Protein AF-0000000087629232 (afdb_homodimer)

Secondary structure (DSSP, 8-state):
-GGGSGGG--S--EETTEE--HHHHHHHHHHHHHHHHHHH---TT-HHHHHHHHHHHTT----SS--HHHHHHHTS-EESS-SS--S------SSSEEEEEEHHHHHHHHHHHHHHTSSS-EEEE-SSS--SEEEEEE-S--SSS-----TTSEEEEEPPS-STTTT-EEEETTS-EESSSSSEEHHHHHHHHHHHHTT----S-TTSTT-SB----TTS-----HHHHHHHHHHH----------/-GGGSGGG--S--EETTEE--HHHHHHHHHHHHHHHHHHH---TT-HHHHHHHHHHHTT----SS--HHHHHHHHS-EESS-SS--S------SSSEEEEEEHHHHHHHHHHHHHHTSSS-EEEE-SSS--SEEEEEE-S--SSS-----TTSEEEEE--S-STTTT-EEEETTS-EESSSSSEEHHHHHHHHHHHHTTPPPPS-TTSTT-SB----TTS-----HHHHHHHHHHH----------

InterPro domains:
  IPR001818 Peptidase M10, metallopeptidase [PF00413] (113-237)
  IPR002477 Peptidoglycan binding-like [PF01471] (32-74)
  IPR006026 Peptidase, metallopeptidase [SM00235] (89-238)
  IPR021190 Peptidase M10A [PR00138] (74-87)
  IPR021190 Peptidase M10A [PR00138] (189-214)
  IPR021190 Peptidase M10A [PR00138] (224-237)
  IPR024079 Metallopeptidase, catalytic domain superfamily [G3DSA:3.40.390.10] (23-239)
  IPR033739 Peptidase M10A, catalytic domain [cd04278] (92-237)
  IPR036365 PGBD-like superfamily [SSF47090] (29-84)

Sequence (492 aa):
VAMTVLCRYHSKIMLNGVILKNSEFNLCIIFLQEYLRHFYGYQSCDKKTKVQEMQRYFGLLPSGELTEETLAVMKKPRCGLSDVEQVGETVRWKKKSISYRLETIKLISVVNMLWSNVTPLKFRNRIMTVADIDIFFYSGDHNDSSPFDGRGGVLAHAFRPGLHIGGDVHFDSDEDWSFNSTGINLFAVAIHEFGHALGLSHSTDPGAIMYPAYNFDPNYEPQLSFDDVENIQKLYGELLLDTFDAVAMTVLCRYHSKIMLNGVILKNSEFNLCIIFLQEYLRHFYGYQSCDKKTKVQEMQRYFGLLPSGELTEETLAVMKKPRCGLSDVEQVGETVRWKKKSISYRLETIKLISVVNMLWSNVTPLKFRNRIMTVADIDIFFYSGDHNDSSPFDGRGGVLAHAFRPGLHIGGDVHFDSDEDWSFNSTGINLFAVAIHEFGHALGLSHSTDPGAIMYPAYNFDPNYEPQLSFDDVENIQKLYGELLLDTFDA

Foldseek 3Di:
DPLPPDVPPPPQPPQVPDRPDPVVVVVLVVLLQVLLCQAPVDDDPQQLVSQLVQCVLVVHDSPSDCHPVSSVVSPDDDDRYHPDDPPDDDDDDPDDDDDDDDPVVVLVVVLQVQLVQWFVDDDDDDDPDDDQEAEEEDAADDPPPDGDDAEPPDAWAQAEGDPDRQLYIYGHPRFPEDCAAPGQDPSLVSSLRNLRSDPDAADPDLPASSHRDDDDDRVDDDHGDPVSSVRSCVVGNGDPPPPDDD/DPLPPDVPPPPLPPQVPDRDDPVVVVVVVVLLQVLLCQAPVDDDPQQLVSQLVQCVLVVHDSPSDCHPVSSVVSPDDDDRYHPDDPPDDDDDDPDDDDDDDDPVVVLVVVLQVQLVQWFVDDDDDDDPDDDQEAEEEDAADDPPPDGDDAEPPDAWAQAEGDPDRQLYIYGHPRFPEDCAAPGQDPSLVSSLRNLRSDPDAADPDLPASSHRDDDDDRVDDDHGDPVSSVRSCVVGNGDPPPDDDD

Structure (mmCIF, N/CA/C/O backbone):
data_AF-0000000087629232-model_v1
#
loop_
_entity.id
_entity.type
_entity.pdbx_description
1 polymer 'Peptidase metallopeptidase domain-containing protein'
#
loop_
_atom_site.group_PDB
_atom_site.id
_atom_site.type_symbol
_atom_site.label_atom_id
_atom_site.label_alt_id
_atom_site.label_comp_id
_atom_site.label_asym_id
_atom_site.label_entity_id
_atom_site.label_seq_id
_atom_site.pdbx_PDB_ins_code
_atom_site.Cartn_x
_atom_site.Cartn_y
_atom_site.Cartn_z
_atom_site.occupancy
_atom_site.B_iso_or_equiv
_atom_site.auth_seq_id
_atom_site.auth_comp_id
_atom_site.auth_asym_id
_atom_site.auth_atom_id
_atom_site.pdbx_PDB_model_num
ATOM 1 N N . VAL A 1 1 ? 26.734 43.719 -9.758 1 22.61 1 VAL A N 1
ATOM 2 C CA . VAL A 1 1 ? 27.922 43.812 -8.922 1 22.61 1 VAL A CA 1
ATOM 3 C C . VAL A 1 1 ? 27.578 43.469 -7.48 1 22.61 1 VAL A C 1
ATOM 5 O O . VAL A 1 1 ? 28.359 42.781 -6.797 1 22.61 1 VAL A O 1
ATOM 8 N N . ALA A 1 2 ? 26.375 43.938 -6.992 1 23.66 2 ALA A N 1
ATOM 9 C CA . ALA A 1 2 ? 26.047 43.938 -5.57 1 23.66 2 ALA A CA 1
ATOM 10 C C . ALA A 1 2 ? 25.734 42.5 -5.086 1 23.66 2 ALA A C 1
ATOM 12 O O . ALA A 1 2 ? 25.672 42.25 -3.879 1 23.66 2 ALA A O 1
ATOM 13 N N . MET A 1 3 ? 25.141 41.688 -5.922 1 25.09 3 MET A N 1
ATOM 14 C CA . MET A 1 3 ? 24.453 40.438 -5.602 1 25.09 3 MET A CA 1
ATOM 15 C C . MET A 1 3 ? 25.438 39.375 -5.113 1 25.09 3 MET A C 1
ATOM 17 O O . MET A 1 3 ? 25.047 38.25 -4.832 1 25.09 3 MET A O 1
ATOM 21 N N . THR A 1 4 ? 26.781 39.5 -5.465 1 28.27 4 THR A N 1
ATOM 22 C CA . THR A 1 4 ? 27.938 38.625 -5.246 1 28.27 4 THR A CA 1
ATOM 23 C C . THR A 1 4 ? 28.266 38.531 -3.758 1 28.27 4 THR A C 1
ATOM 25 O O . THR A 1 4 ? 29.125 37.75 -3.359 1 28.27 4 THR A O 1
ATOM 28 N N . VAL A 1 5 ? 28 39.656 -3.02 1 25.11 5 VAL A N 1
ATOM 29 C CA . VAL A 1 5 ? 28.766 39.875 -1.797 1 25.11 5 VAL A CA 1
ATOM 30 C C . VAL A 1 5 ? 28.453 38.781 -0.779 1 25.11 5 VAL A C 1
ATOM 32 O O . VAL A 1 5 ? 29.359 38.312 -0.09 1 25.11 5 VAL A O 1
ATOM 35 N N . LEU A 1 6 ? 27.094 38.688 -0.427 1 28.08 6 LEU A N 1
ATOM 36 C CA . LEU A 1 6 ? 26.844 38.281 0.953 1 28.08 6 LEU A CA 1
ATOM 37 C C . LEU A 1 6 ? 27.234 36.812 1.166 1 28.08 6 LEU A C 1
ATOM 39 O O . LEU A 1 6 ? 27.391 36.375 2.305 1 28.08 6 LEU A O 1
ATOM 43 N N . CYS A 1 7 ? 26.969 35.938 0.154 1 28.2 7 CYS A N 1
ATOM 44 C CA . CYS A 1 7 ? 27.109 34.562 0.57 1 28.2 7 CYS A CA 1
ATOM 45 C C . CYS A 1 7 ? 28.578 34.219 0.804 1 28.2 7 CYS A C 1
ATOM 47 O O . CYS A 1 7 ? 28.953 33.031 0.717 1 28.2 7 CYS A O 1
ATOM 49 N N . ARG A 1 8 ? 29.531 35.125 0.642 1 28.86 8 ARG A N 1
ATOM 50 C CA . ARG A 1 8 ? 30.984 34.938 0.709 1 28.86 8 ARG A CA 1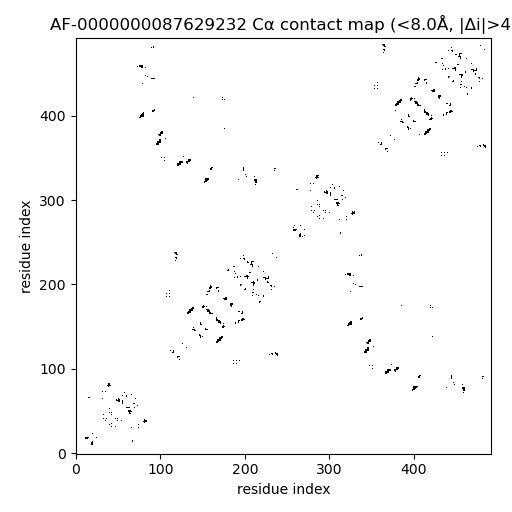
ATOM 51 C C . ARG A 1 8 ? 31.406 34.438 2.088 1 28.86 8 ARG A C 1
ATOM 53 O O . ARG A 1 8 ? 32.594 34.312 2.379 1 28.86 8 ARG A O 1
ATOM 60 N N . TYR A 1 9 ? 30.656 34.781 3.17 1 29.69 9 TYR A N 1
ATOM 61 C CA . TYR A 1 9 ? 31.453 34.594 4.379 1 29.69 9 TYR A CA 1
ATOM 62 C C . TYR A 1 9 ? 31.969 33.188 4.484 1 29.69 9 TYR A C 1
ATOM 64 O O . TYR A 1 9 ? 31.188 32.219 4.488 1 29.69 9 TYR A O 1
ATOM 72 N N . HIS A 1 10 ? 33.156 32.781 4.008 1 32.88 10 HIS A N 1
ATOM 73 C CA . HIS A 1 10 ? 34.156 31.734 4.117 1 32.88 10 HIS A CA 1
ATOM 74 C C . HIS A 1 10 ? 34.219 31.188 5.539 1 32.88 10 HIS A C 1
ATOM 76 O O . HIS A 1 10 ? 35.156 30.438 5.879 1 32.88 10 HIS A O 1
ATOM 82 N N . SER A 1 11 ? 33.844 32.094 6.586 1 31.7 11 SER A N 1
ATOM 83 C CA . SER A 1 11 ? 34.281 31.766 7.938 1 31.7 11 SER A CA 1
ATOM 84 C C . SER A 1 11 ? 33.906 30.328 8.297 1 31.7 11 SER A C 1
ATOM 86 O O . SER A 1 11 ? 33 29.75 7.719 1 31.7 11 SER A O 1
ATOM 88 N N . LYS A 1 12 ? 34.906 29.609 9.008 1 35 12 LYS A N 1
ATOM 89 C CA . LYS A 1 12 ? 34.75 28.438 9.852 1 35 12 LYS A CA 1
ATOM 90 C C . LYS A 1 12 ? 33.375 28.375 10.484 1 35 12 LYS A C 1
ATOM 92 O O . LYS A 1 12 ? 33.062 29.172 11.375 1 35 12 LYS A O 1
ATOM 97 N N . ILE A 1 13 ? 32.406 28.484 9.812 1 37.09 13 ILE A N 1
ATOM 98 C CA . ILE A 1 13 ? 31.094 28.516 10.43 1 37.09 13 ILE A CA 1
ATOM 99 C C . ILE A 1 13 ? 30.953 27.312 11.375 1 37.09 13 ILE A C 1
ATOM 101 O O . ILE A 1 13 ? 31.031 26.172 10.945 1 37.09 13 ILE A O 1
ATOM 105 N N . MET A 1 14 ? 31.562 27.484 12.523 1 35.78 14 MET A N 1
ATOM 106 C CA . MET A 1 14 ? 31.406 26.594 13.672 1 35.78 14 MET A CA 1
ATOM 107 C C . MET A 1 14 ? 29.922 26.359 13.977 1 35.78 14 MET A C 1
ATOM 109 O O . MET A 1 14 ? 29.141 27.312 14.078 1 35.78 14 MET A O 1
ATOM 113 N N . LEU A 1 15 ? 29.422 25.5 13.352 1 37.91 15 LEU A N 1
ATOM 114 C CA . LEU A 1 15 ? 28.188 25.062 14.008 1 37.91 15 LEU A CA 1
ATOM 115 C C . LEU A 1 15 ? 28.5 24.406 15.352 1 37.91 15 LEU A C 1
ATOM 117 O O . LEU A 1 15 ? 29.125 23.344 15.398 1 37.91 15 LEU A O 1
ATOM 121 N N . ASN A 1 16 ? 28.094 25.109 16.484 1 43.75 16 ASN A N 1
ATOM 122 C CA . ASN A 1 16 ? 28.406 24.891 17.891 1 43.75 16 ASN A CA 1
ATOM 123 C C . ASN A 1 16 ? 29.797 24.312 18.078 1 43.75 16 ASN A C 1
ATOM 125 O O . ASN A 1 16 ? 29.984 23.344 18.812 1 43.75 16 ASN A O 1
ATOM 129 N N . GLY A 1 17 ? 30.766 24.734 17.438 1 43.53 17 GLY A N 1
ATOM 130 C CA . GLY A 1 17 ? 32.125 24.312 17.688 1 43.53 17 GLY A CA 1
ATOM 131 C C . GLY A 1 17 ? 32.625 23.25 16.719 1 43.53 17 GLY A C 1
ATOM 132 O O . GLY A 1 17 ? 33.781 22.844 16.766 1 43.53 17 GLY A O 1
ATOM 133 N N . VAL A 1 18 ? 31.688 22.484 16.125 1 45.38 18 VAL A N 1
ATOM 134 C CA . VAL A 1 18 ? 32.188 21.469 15.203 1 45.38 18 VAL A CA 1
ATOM 135 C C . VAL A 1 18 ? 32.438 22.094 13.836 1 45.38 18 VAL A C 1
ATOM 137 O O . VAL A 1 18 ? 31.609 22.859 13.336 1 45.38 18 VAL A O 1
ATOM 140 N N . ILE A 1 19 ? 33.625 22.125 13.391 1 48.59 19 ILE A N 1
ATOM 141 C CA . ILE A 1 19 ? 34.125 22.516 12.07 1 48.59 19 ILE A CA 1
ATOM 142 C C . ILE A 1 19 ? 33.5 21.609 11.008 1 48.59 19 ILE A C 1
ATOM 144 O O . ILE A 1 19 ? 33.75 20.406 10.969 1 48.59 19 ILE A O 1
ATOM 148 N N . LEU A 1 20 ? 32.281 21.938 10.586 1 52.44 20 LEU A N 1
ATOM 149 C CA . LEU A 1 20 ? 31.844 21.156 9.43 1 52.44 20 LEU A CA 1
ATOM 150 C C . LEU A 1 20 ? 32.719 21.438 8.219 1 52.44 20 LEU A C 1
ATOM 152 O O . LEU A 1 20 ? 33.156 22.562 8.008 1 52.44 20 LEU A O 1
ATOM 156 N N . LYS A 1 21 ? 33.156 20.391 7.762 1 58.88 21 LYS A N 1
ATOM 157 C CA . LYS A 1 21 ? 33.875 20.547 6.496 1 58.88 21 LYS A CA 1
ATOM 158 C C . LYS A 1 21 ? 33.062 21.375 5.508 1 58.88 21 LYS A C 1
ATOM 160 O O . LYS A 1 21 ? 31.828 21.375 5.555 1 58.88 21 LYS A O 1
ATOM 165 N N . ASN A 1 22 ? 33.719 22.234 4.875 1 59.78 22 ASN A N 1
ATOM 166 C CA . ASN A 1 22 ? 33.125 23.188 3.928 1 59.78 22 ASN A CA 1
ATOM 167 C C . ASN A 1 22 ? 32.062 22.516 3.07 1 59.78 22 ASN A C 1
ATOM 169 O O . ASN A 1 22 ? 31 23.109 2.826 1 59.78 22 ASN A O 1
ATOM 173 N N . SER A 1 23 ? 32.25 21.344 2.643 1 64.31 23 SER A N 1
ATOM 174 C CA . SER A 1 23 ? 31.312 20.641 1.773 1 64.31 23 SER A CA 1
ATOM 175 C C . SER A 1 23 ? 30.047 20.281 2.523 1 64.31 23 SER A C 1
ATOM 177 O O . SER A 1 23 ? 28.938 20.422 1.985 1 64.31 23 SER A O 1
ATOM 179 N N . GLU A 1 24 ? 30.219 19.875 3.707 1 67.88 24 GLU A N 1
ATOM 180 C CA . GLU A 1 24 ? 29.062 19.5 4.516 1 67.88 24 GLU A CA 1
ATOM 181 C C . GLU A 1 24 ? 28.203 20.703 4.852 1 67.88 24 GLU A C 1
ATOM 183 O O . GLU A 1 24 ? 26.969 20.609 4.852 1 67.88 24 GLU A O 1
ATOM 188 N N . PHE A 1 25 ? 28.969 21.734 4.992 1 68.94 25 PHE A N 1
ATOM 189 C CA . PHE A 1 25 ? 28.266 22.953 5.309 1 68.94 25 PHE A CA 1
ATOM 190 C C . PHE A 1 25 ? 27.406 23.406 4.125 1 68.94 25 PHE A C 1
ATOM 192 O O . PHE A 1 25 ? 26.25 23.797 4.293 1 68.94 25 PHE A O 1
ATOM 199 N N . ASN A 1 26 ? 28.047 23.359 2.994 1 73.25 26 ASN A N 1
ATOM 200 C CA . ASN A 1 26 ? 27.328 23.75 1.792 1 73.25 26 ASN A CA 1
ATOM 201 C C . ASN A 1 26 ? 26.078 22.891 1.578 1 73.25 26 ASN A C 1
ATOM 203 O O . ASN A 1 26 ? 25.031 23.391 1.17 1 73.25 26 ASN A O 1
ATOM 207 N N . LEU A 1 27 ? 26.25 21.688 1.883 1 73 27 LEU A N 1
ATOM 208 C CA . LEU A 1 27 ? 25.109 20.781 1.724 1 73 27 LEU A CA 1
ATOM 209 C C . LEU A 1 27 ? 24 21.125 2.707 1 73 27 LEU A C 1
ATOM 211 O O . LEU A 1 27 ? 22.828 21.047 2.365 1 73 27 LEU A O 1
ATOM 215 N N . CYS A 1 28 ? 24.375 21.531 3.83 1 79 28 CYS A N 1
ATOM 216 C CA . CYS A 1 28 ? 23.391 21.875 4.852 1 79 28 CYS A CA 1
ATOM 217 C C . CYS A 1 28 ? 22.625 23.125 4.469 1 79 28 CYS A C 1
ATOM 219 O O . CYS A 1 28 ? 21.422 23.219 4.688 1 79 28 CYS A O 1
ATOM 221 N N . ILE A 1 29 ? 23.328 24.016 3.893 1 82.88 29 ILE A N 1
ATOM 222 C CA . ILE A 1 29 ? 22.703 25.281 3.498 1 82.88 29 ILE A CA 1
ATOM 223 C C . ILE A 1 29 ? 21.734 25.016 2.346 1 82.88 29 ILE A C 1
ATOM 225 O O . ILE A 1 29 ? 20.641 25.594 2.309 1 82.88 29 ILE A O 1
ATOM 229 N N . ILE A 1 30 ? 22.156 24.234 1.498 1 84.25 30 ILE A N 1
ATOM 230 C CA . ILE A 1 30 ? 21.281 23.891 0.384 1 84.25 30 ILE A CA 1
ATOM 231 C C . ILE A 1 30 ? 20.031 23.203 0.912 1 84.25 30 ILE A C 1
ATOM 233 O O . ILE A 1 30 ? 18.922 23.5 0.469 1 84.25 30 ILE A O 1
ATOM 237 N N . PHE A 1 31 ? 20.281 22.344 1.845 1 88.12 31 PHE A N 1
ATOM 238 C CA . PHE A 1 31 ? 19.156 21.656 2.473 1 88.12 31 PHE A CA 1
ATOM 239 C C . PHE A 1 31 ? 18.203 22.641 3.121 1 88.12 31 PHE A C 1
ATOM 241 O O . PHE A 1 31 ? 16.984 22.547 2.949 1 88.12 31 PHE A O 1
ATOM 248 N N . LEU A 1 32 ? 18.719 23.531 3.801 1 90.25 32 LEU A N 1
ATOM 249 C CA . LEU A 1 32 ? 17.922 24.562 4.461 1 90.25 32 LEU A CA 1
ATOM 250 C C . LEU A 1 32 ? 17.125 25.359 3.445 1 90.25 32 LEU A C 1
ATOM 252 O O . LEU A 1 32 ? 15.922 25.578 3.623 1 90.25 32 LEU A O 1
ATOM 256 N N . GLN A 1 33 ? 17.75 25.781 2.416 1 89.62 33 GLN A N 1
ATOM 257 C CA . GLN A 1 33 ? 17.078 26.609 1.414 1 89.62 33 GLN A CA 1
ATOM 258 C C . GLN A 1 33 ? 15.93 25.844 0.756 1 89.62 33 GLN A C 1
ATOM 260 O O . GLN A 1 33 ? 14.844 26.406 0.552 1 89.62 33 GLN A O 1
ATOM 265 N N . GLU A 1 34 ? 16.188 24.641 0.458 1 89.94 34 GLU A N 1
ATOM 266 C CA . GLU A 1 34 ? 15.148 23.828 -0.15 1 89.94 34 GLU A CA 1
ATOM 267 C C . GLU A 1 34 ? 13.977 23.625 0.81 1 89.94 34 GLU A C 1
ATOM 269 O O . GLU A 1 34 ? 12.82 23.656 0.396 1 89.94 34 GLU A O 1
ATOM 274 N N . TYR A 1 35 ? 14.312 23.375 2.037 1 93.06 35 TYR A N 1
ATOM 275 C CA . TYR A 1 35 ? 13.305 23.203 3.072 1 93.06 35 TYR A CA 1
ATOM 276 C C . TYR A 1 35 ? 12.43 24.438 3.195 1 93.06 35 TYR A C 1
ATOM 278 O O . TYR A 1 35 ? 11.203 24.344 3.195 1 93.06 35 TYR A O 1
ATOM 286 N N . LEU A 1 36 ? 13.023 25.578 3.242 1 93.38 36 LEU A N 1
ATOM 287 C CA . LEU A 1 36 ? 12.305 26.828 3.42 1 93.38 36 LEU A CA 1
ATOM 288 C C . LEU A 1 36 ? 11.484 27.172 2.178 1 93.38 36 LEU A C 1
ATOM 290 O O . LEU A 1 36 ? 10.406 27.75 2.281 1 93.38 36 LEU A O 1
ATOM 294 N N . ARG A 1 37 ? 12.055 26.859 1.048 1 91.19 37 ARG A N 1
ATOM 295 C CA . ARG A 1 37 ? 11.297 27.078 -0.179 1 91.19 37 ARG A CA 1
ATOM 296 C C . ARG A 1 37 ? 10.031 26.219 -0.208 1 91.19 37 ARG A C 1
ATOM 298 O O . ARG A 1 37 ? 8.961 26.703 -0.576 1 91.19 37 ARG A O 1
ATOM 305 N N . HIS A 1 38 ? 10.18 25.062 0.254 1 90.44 38 HIS A N 1
ATOM 306 C CA . HIS A 1 38 ? 9.094 24.094 0.188 1 90.44 38 HIS A CA 1
ATOM 307 C C . HIS A 1 38 ? 8.023 24.391 1.24 1 90.44 38 HIS A C 1
ATOM 309 O O . HIS A 1 38 ? 6.828 24.344 0.949 1 90.44 38 HIS A O 1
ATOM 315 N N . PHE A 1 39 ? 8.438 24.766 2.445 1 93.88 39 PHE A N 1
ATOM 316 C CA . PHE A 1 39 ? 7.477 24.734 3.539 1 93.88 39 PHE A CA 1
ATOM 317 C C . PHE A 1 39 ? 7.172 26.156 4.027 1 93.88 39 PHE A C 1
ATOM 319 O O . PHE A 1 39 ? 6.184 26.375 4.734 1 93.88 39 PHE A O 1
ATOM 326 N N . TYR A 1 40 ? 7.977 27.172 3.561 1 92.06 40 TYR A N 1
ATOM 327 C CA . TYR A 1 40 ? 7.801 28.5 4.133 1 92.06 40 TYR A CA 1
ATOM 328 C C . TYR A 1 40 ? 7.824 29.562 3.049 1 92.06 40 TYR A C 1
ATOM 330 O O . TYR A 1 40 ? 7.91 30.766 3.346 1 92.06 40 TYR A O 1
ATOM 338 N N . GLY A 1 41 ? 7.836 29.188 1.826 1 88.44 41 GLY A N 1
ATOM 339 C CA . GLY A 1 41 ? 7.746 30.125 0.72 1 88.44 41 GLY A CA 1
ATOM 340 C C . GLY A 1 41 ? 8.961 31.016 0.6 1 88.44 41 GLY A C 1
ATOM 341 O O . GLY A 1 41 ? 8.836 32.188 0.264 1 88.44 41 GLY A O 1
ATOM 342 N N . TYR A 1 42 ? 10.078 30.422 1.017 1 87.75 42 TYR A N 1
ATOM 343 C CA . TYR A 1 42 ? 11.336 31.172 0.939 1 87.75 42 TYR A CA 1
ATOM 344 C C . TYR A 1 42 ? 11.617 31.609 -0.49 1 87.75 42 TYR A C 1
ATOM 346 O O . TYR A 1 42 ? 11.531 30.812 -1.426 1 87.75 42 TYR A O 1
ATOM 354 N N . GLN A 1 43 ? 11.789 32.938 -0.476 1 83.94 43 GLN A N 1
ATOM 355 C CA . GLN A 1 43 ? 12.305 33.562 -1.688 1 83.94 43 GLN A CA 1
ATOM 356 C C . GLN A 1 43 ? 13.703 34.156 -1.456 1 83.94 43 GLN A C 1
ATOM 358 O O . GLN A 1 43 ? 14.156 34.219 -0.316 1 83.94 43 GLN A O 1
ATOM 363 N N . SER A 1 44 ? 14.609 34.312 -2.254 1 75.06 44 SER A N 1
ATOM 364 C CA . SER A 1 44 ? 16.047 34.562 -2.312 1 75.06 44 SER A CA 1
ATOM 365 C C . SER A 1 44 ? 16.453 35.594 -1.246 1 75.06 44 SER A C 1
ATOM 367 O O . SER A 1 44 ? 17.531 35.469 -0.662 1 75.06 44 SER A O 1
ATOM 369 N N . CYS A 1 45 ? 15.648 36.531 -0.742 1 77.31 45 CYS A N 1
ATOM 370 C CA . CYS A 1 45 ? 16.219 37.625 0.058 1 77.31 45 CYS A CA 1
ATOM 371 C C . CYS A 1 45 ? 15.703 37.562 1.492 1 77.31 45 CYS A C 1
ATOM 373 O O . CYS A 1 45 ? 16.031 38.438 2.309 1 77.31 45 CYS A O 1
ATOM 375 N N . ASP A 1 46 ? 15.172 36.531 2.002 1 85.88 46 ASP A N 1
ATOM 376 C CA . ASP A 1 46 ? 14.586 36.594 3.336 1 85.88 46 ASP A CA 1
ATOM 377 C C . ASP A 1 46 ? 14.859 35.312 4.121 1 85.88 46 ASP A C 1
ATOM 379 O O . ASP A 1 46 ? 14.016 34.875 4.902 1 85.88 46 ASP A O 1
ATOM 383 N N . LYS A 1 47 ? 16.047 34.812 3.953 1 89.31 47 LYS A N 1
ATOM 384 C CA . LYS A 1 47 ? 16.359 33.5 4.562 1 89.31 47 LYS A CA 1
ATOM 385 C C . LYS A 1 47 ? 16.281 33.594 6.086 1 89.31 47 LYS A C 1
ATOM 387 O O . LYS A 1 47 ? 15.656 32.75 6.719 1 89.31 47 LYS A O 1
ATOM 392 N N . LYS A 1 48 ? 16.922 34.625 6.629 1 90.75 48 LYS A N 1
ATOM 393 C CA . LYS A 1 48 ? 16.922 34.75 8.078 1 90.75 48 LYS A CA 1
ATOM 394 C C . LYS A 1 48 ? 15.508 34.844 8.633 1 90.75 48 LYS A C 1
ATOM 396 O O . LYS A 1 48 ? 15.18 34.188 9.617 1 90.75 48 LYS A O 1
ATOM 401 N N . THR A 1 49 ? 14.711 35.625 8.039 1 93.69 49 THR A N 1
ATOM 402 C CA . THR A 1 49 ? 13.328 35.812 8.469 1 93.69 49 THR A CA 1
ATOM 403 C C . THR A 1 49 ? 12.555 34.5 8.383 1 93.69 49 THR A C 1
ATOM 405 O O . THR A 1 49 ? 11.773 34.156 9.281 1 93.69 49 THR A O 1
ATOM 408 N N . LYS A 1 50 ? 12.789 33.781 7.344 1 94.44 50 LYS A N 1
ATOM 409 C CA . LYS A 1 50 ? 12.07 32.531 7.156 1 94.44 50 LYS A CA 1
ATOM 410 C C . LYS A 1 50 ? 12.539 31.469 8.156 1 94.44 50 LYS A C 1
ATOM 412 O O . LYS A 1 50 ? 11.742 30.656 8.633 1 94.44 50 LYS A O 1
ATOM 417 N N . VAL A 1 51 ? 13.789 31.516 8.461 1 93.94 51 VAL A N 1
ATOM 418 C CA . VAL A 1 51 ? 14.289 30.625 9.492 1 93.94 51 VAL A CA 1
ATOM 419 C C . VAL A 1 51 ? 13.641 30.953 10.836 1 93.94 51 VAL A C 1
ATOM 421 O O . VAL A 1 51 ? 13.234 30.047 11.57 1 93.94 51 VAL A O 1
ATOM 424 N N . GLN A 1 52 ? 13.547 32.188 11.102 1 95.5 52 GLN A N 1
ATOM 425 C CA . GLN A 1 52 ? 12.906 32.625 12.336 1 95.5 52 GLN A CA 1
ATOM 426 C C . GLN A 1 52 ? 11.445 32.188 12.383 1 95.5 52 GLN A C 1
ATOM 428 O O . GLN A 1 52 ? 10.961 31.719 13.422 1 95.5 52 GLN A O 1
ATOM 433 N N . GLU A 1 53 ? 10.836 32.344 11.297 1 94.56 53 GLU A N 1
ATOM 434 C CA . GLU A 1 53 ? 9.438 31.906 11.203 1 94.56 53 GLU A CA 1
ATOM 435 C C . GLU A 1 53 ? 9.297 30.422 11.492 1 94.56 53 GLU A C 1
ATOM 437 O O . GLU A 1 53 ? 8.414 30.016 12.25 1 94.56 53 GLU A O 1
ATOM 442 N N . MET A 1 54 ? 10.125 29.641 10.867 1 95.44 54 MET A N 1
ATOM 443 C CA . MET A 1 54 ? 10.109 28.203 11.086 1 95.44 54 MET A CA 1
ATOM 444 C C . MET A 1 54 ? 10.391 27.875 12.547 1 95.44 54 MET A C 1
ATOM 446 O O . MET A 1 54 ? 9.695 27.047 13.148 1 95.44 54 MET A O 1
ATOM 450 N N . GLN A 1 55 ? 11.422 28.516 13.094 1 95.56 55 GLN A N 1
ATOM 451 C CA . GLN A 1 55 ? 11.805 28.266 14.484 1 95.56 55 GLN A CA 1
ATOM 452 C C . GLN A 1 55 ? 10.664 28.609 15.438 1 95.56 55 GLN A C 1
ATOM 454 O O . GLN A 1 55 ? 10.375 27.844 16.359 1 95.56 55 GLN A O 1
ATOM 459 N N . ARG A 1 56 ? 9.969 29.688 15.203 1 94.94 56 ARG A N 1
ATOM 460 C CA . ARG A 1 56 ? 8.82 30.062 16.016 1 94.94 56 ARG A CA 1
ATOM 461 C C . ARG A 1 56 ? 7.719 29 15.914 1 94.94 56 ARG A C 1
ATOM 463 O O . ARG A 1 56 ? 7.102 28.641 16.922 1 94.94 56 ARG A O 1
ATOM 470 N N . TYR A 1 57 ? 7.566 28.609 14.742 1 93.56 57 TYR A N 1
ATOM 471 C CA . TYR A 1 57 ? 6.52 27.625 14.492 1 93.56 57 TYR A CA 1
ATOM 472 C C . TYR A 1 57 ? 6.742 26.375 15.32 1 93.56 57 TYR A C 1
ATOM 474 O O . TYR A 1 57 ? 5.793 25.812 15.867 1 93.56 57 TYR A O 1
ATOM 482 N N . PHE A 1 58 ? 7.965 25.938 15.422 1 94.88 58 PHE A N 1
ATOM 483 C CA . PHE A 1 58 ? 8.281 24.688 16.094 1 94.88 58 PHE A CA 1
ATOM 484 C C . PHE A 1 58 ? 8.641 24.938 17.547 1 94.88 58 PHE A C 1
ATOM 486 O O . PHE A 1 58 ? 9.117 24.031 18.234 1 94.88 58 PHE A O 1
ATOM 493 N N . GLY A 1 59 ? 8.523 26.156 17.984 1 92.69 59 GLY A N 1
ATOM 494 C CA . GLY A 1 59 ? 8.75 26.484 19.391 1 92.69 59 GLY A CA 1
ATOM 495 C C . GLY A 1 59 ? 10.219 26.578 19.75 1 92.69 59 GLY A C 1
ATOM 496 O O . GLY A 1 59 ? 10.594 26.359 20.906 1 92.69 59 GLY A O 1
ATOM 497 N N . LEU A 1 60 ? 11.023 26.797 18.828 1 94.12 60 LEU A N 1
ATOM 498 C CA . LEU A 1 60 ? 12.453 27 19.062 1 94.12 60 LEU A CA 1
ATOM 499 C C . LEU A 1 60 ? 12.766 28.469 19.281 1 94.12 60 LEU A C 1
ATOM 501 O O . LEU A 1 60 ? 11.93 29.344 19.016 1 94.12 60 LEU A O 1
ATOM 505 N N . LEU A 1 61 ? 13.984 28.719 19.812 1 95.12 61 LEU A N 1
ATOM 506 C CA . LEU A 1 61 ? 14.445 30.109 19.875 1 95.12 61 LEU A CA 1
ATOM 507 C C . LEU A 1 61 ? 14.617 30.688 18.469 1 95.12 61 LEU A C 1
ATOM 509 O O . LEU A 1 61 ? 15.305 30.094 17.641 1 95.12 61 LEU A O 1
ATOM 513 N N . PRO A 1 62 ? 13.977 31.781 18.219 1 96 62 PRO A N 1
ATOM 514 C CA . PRO A 1 62 ? 14 32.312 16.859 1 96 62 PRO A CA 1
ATOM 515 C C . PRO A 1 62 ? 15.273 33.094 16.562 1 96 62 PRO A C 1
ATOM 517 O O . PRO A 1 62 ? 15.203 34.312 16.297 1 96 62 PRO A O 1
ATOM 520 N N . SER A 1 63 ? 16.406 32.5 16.453 1 93.69 63 SER A N 1
ATOM 521 C CA . SER A 1 63 ? 17.703 33.156 16.25 1 93.69 63 SER A CA 1
ATOM 522 C C . SER A 1 63 ? 17.906 33.531 14.781 1 93.69 63 SER A C 1
ATOM 524 O O . SER A 1 63 ? 18.688 34.438 14.469 1 93.69 63 SER A O 1
ATOM 526 N N . GLY A 1 64 ? 17.219 32.812 13.922 1 93.12 64 GLY A N 1
ATOM 527 C CA . GLY A 1 64 ? 17.406 33 12.492 1 93.12 64 GLY A CA 1
ATOM 528 C C . GLY A 1 64 ? 18.625 32.281 11.938 1 93.12 64 GLY A C 1
ATOM 529 O O . GLY A 1 64 ? 18.906 32.375 10.742 1 93.12 64 GLY A O 1
ATOM 530 N N . GLU A 1 65 ? 19.25 31.594 12.781 1 88.81 65 GLU A N 1
ATOM 531 C CA . GLU A 1 65 ? 20.406 30.812 12.383 1 88.81 65 GLU A CA 1
ATOM 532 C C . GLU A 1 65 ? 20.109 29.312 12.375 1 88.81 65 GLU A C 1
ATOM 534 O O . GLU A 1 65 ? 19.203 28.859 13.078 1 88.81 65 GLU A O 1
ATOM 539 N N . LEU A 1 66 ? 20.844 28.578 11.523 1 89.38 66 LEU A N 1
ATOM 540 C CA . LEU A 1 66 ? 20.703 27.125 11.477 1 89.38 66 LEU A CA 1
ATOM 541 C C . LEU A 1 66 ? 21.375 26.469 12.672 1 89.38 66 LEU A C 1
ATOM 543 O O . LEU A 1 66 ? 22.562 26.109 12.602 1 89.38 66 LEU A O 1
ATOM 547 N N . THR A 1 67 ? 20.688 26.297 13.734 1 88.62 67 THR A N 1
ATOM 548 C CA . THR A 1 67 ? 21.203 25.641 14.93 1 88.62 67 THR A CA 1
ATOM 549 C C . THR A 1 67 ? 21.047 24.125 14.82 1 88.62 67 THR A C 1
ATOM 551 O O . THR A 1 67 ? 20.391 23.625 13.891 1 88.62 67 THR A O 1
ATOM 554 N N . GLU A 1 68 ? 21.656 23.391 15.758 1 86.62 68 GLU A N 1
ATOM 555 C CA . GLU A 1 68 ? 21.5 21.938 15.789 1 86.62 68 GLU A CA 1
ATOM 556 C C . GLU A 1 68 ? 20.047 21.531 16 1 86.62 68 GLU A C 1
ATOM 558 O O . GLU A 1 68 ? 19.578 20.562 15.414 1 86.62 68 GLU A O 1
ATOM 563 N N . GLU A 1 69 ? 19.391 22.297 16.859 1 91.5 69 GLU A N 1
ATOM 564 C CA . GLU A 1 69 ? 17.969 22 17.125 1 91.5 69 GLU A CA 1
ATOM 565 C C . GLU A 1 69 ? 17.125 22.25 15.883 1 91.5 69 GLU A C 1
ATOM 567 O O . GLU A 1 69 ? 16.188 21.5 15.609 1 91.5 69 GLU A O 1
ATOM 572 N N . THR A 1 70 ? 17.453 23.328 15.211 1 92.06 70 THR A N 1
ATOM 573 C CA . THR A 1 70 ? 16.734 23.641 13.977 1 92.06 70 THR A CA 1
ATOM 574 C C . THR A 1 70 ? 16.938 22.531 12.945 1 92.06 70 THR A C 1
ATOM 576 O O . THR A 1 70 ? 15.977 22.062 12.336 1 92.06 70 THR A O 1
ATOM 579 N N . LEU A 1 71 ? 18.156 22.078 12.773 1 89.88 71 LEU A N 1
ATOM 580 C CA . LEU A 1 71 ? 18.484 21.031 11.82 1 89.88 71 LEU A CA 1
ATOM 581 C C . LEU A 1 71 ? 17.781 19.719 12.195 1 89.88 71 LEU A C 1
ATOM 583 O O . LEU A 1 71 ? 17.312 19 11.32 1 89.88 71 LEU A O 1
ATOM 587 N N . ALA A 1 72 ? 17.75 19.484 13.461 1 89.94 72 ALA A N 1
ATOM 588 C CA . ALA A 1 72 ? 17.109 18.266 13.938 1 89.94 72 ALA A CA 1
ATOM 589 C C . ALA A 1 72 ? 15.641 18.234 13.547 1 89.94 72 ALA A C 1
ATOM 591 O O . ALA A 1 72 ? 15.125 17.188 13.141 1 89.94 72 ALA A O 1
ATOM 592 N N . VAL A 1 73 ? 14.992 19.359 13.672 1 92.62 73 VAL A N 1
ATOM 593 C CA . VAL A 1 73 ? 13.57 19.422 13.32 1 92.62 73 VAL A CA 1
ATOM 594 C C . VAL A 1 73 ? 13.406 19.266 11.812 1 92.62 73 VAL A C 1
ATOM 596 O O . VAL A 1 73 ? 12.484 18.594 11.352 1 92.62 73 VAL A O 1
ATOM 599 N N . MET A 1 74 ? 14.281 19.812 11.062 1 92.31 74 MET A N 1
ATOM 600 C CA . MET A 1 74 ? 14.195 19.766 9.602 1 92.31 74 MET A CA 1
ATOM 601 C C . MET A 1 74 ? 14.375 18.344 9.094 1 92.31 74 MET A C 1
ATOM 603 O O . MET A 1 74 ? 13.852 18 8.031 1 92.31 74 MET A O 1
ATOM 607 N N . LYS A 1 75 ? 15.039 17.516 9.844 1 91.06 75 LYS A N 1
ATOM 608 C CA . LYS A 1 75 ? 15.375 16.172 9.398 1 91.06 75 LYS A CA 1
ATOM 609 C C . LYS A 1 75 ? 14.258 15.18 9.742 1 91.06 75 LYS A C 1
ATOM 611 O O . LYS A 1 75 ? 14.258 14.047 9.273 1 91.06 75 LYS A O 1
ATOM 616 N N . LYS A 1 76 ? 13.328 15.617 10.531 1 92.69 76 LYS A N 1
ATOM 617 C CA . LYS A 1 76 ? 12.219 14.734 10.883 1 92.69 76 LYS A CA 1
ATOM 618 C C . LYS A 1 76 ? 11.305 14.5 9.68 1 92.69 76 LYS A C 1
ATOM 620 O O . LYS A 1 76 ? 11.008 15.43 8.93 1 92.69 76 LYS A O 1
ATOM 625 N N . PRO A 1 77 ? 10.914 13.156 9.5 1 94.38 77 PRO A N 1
ATOM 626 C CA . PRO A 1 77 ? 9.859 12.961 8.516 1 94.38 77 PRO A CA 1
ATOM 627 C C . PRO A 1 77 ? 8.633 13.836 8.773 1 94.38 77 PRO A C 1
ATOM 629 O O . PRO A 1 77 ? 8.32 14.133 9.93 1 94.38 77 PRO A O 1
ATOM 632 N N . ARG A 1 78 ? 7.941 14.211 7.656 1 96.25 78 ARG A N 1
ATOM 633 C CA . ARG A 1 78 ? 6.859 15.164 7.887 1 96.25 78 ARG A CA 1
ATOM 634 C C . ARG A 1 78 ? 5.867 15.148 6.73 1 96.25 78 ARG A C 1
ATOM 636 O O . ARG A 1 78 ? 6.094 14.484 5.715 1 96.25 78 ARG A O 1
ATOM 643 N N . CYS A 1 79 ? 4.73 15.844 6.996 1 96.88 79 CYS A N 1
ATOM 644 C CA . CYS A 1 79 ? 3.76 16.125 5.945 1 96.88 79 CYS A CA 1
ATOM 645 C C . CYS A 1 79 ? 4.352 17.062 4.895 1 96.88 79 CYS A C 1
ATOM 647 O O . CYS A 1 79 ? 5.137 17.953 5.219 1 96.88 79 CYS A O 1
ATOM 649 N N . GLY A 1 80 ? 3.943 16.938 3.689 1 94.94 80 GLY A N 1
ATOM 650 C CA . GLY A 1 80 ? 4.523 17.656 2.574 1 94.94 80 GLY A CA 1
ATOM 651 C C . GLY A 1 80 ? 3.902 19.031 2.365 1 94.94 80 GLY A C 1
ATOM 652 O O . GLY A 1 80 ? 4.328 19.781 1.489 1 94.94 80 GLY A O 1
ATOM 653 N N . LEU A 1 81 ? 2.971 19.391 3.174 1 93.06 81 LEU A N 1
ATOM 654 C CA . LEU A 1 81 ? 2.297 20.688 3 1 93.06 81 LEU A CA 1
ATOM 655 C C . LEU A 1 81 ? 3.057 21.797 3.715 1 93.06 81 LEU A C 1
ATOM 657 O O . LEU A 1 81 ? 3.797 21.531 4.668 1 93.06 81 LEU A O 1
ATOM 661 N N . SER A 1 82 ? 2.828 23 3.252 1 92.19 82 SER A N 1
ATOM 662 C CA . SER A 1 82 ? 3.436 24.188 3.854 1 92.19 82 SER A CA 1
ATOM 663 C C . SER A 1 82 ? 2.902 24.422 5.262 1 92.19 82 SER A C 1
ATOM 665 O O . SER A 1 82 ? 1.741 24.125 5.551 1 92.19 82 SER A O 1
ATOM 667 N N . ASP A 1 83 ? 3.797 25.016 6.055 1 92.44 83 ASP A N 1
ATOM 668 C CA . ASP A 1 83 ? 3.406 25.312 7.426 1 92.44 83 ASP A CA 1
ATOM 669 C C . ASP A 1 83 ? 2.82 26.719 7.539 1 92.44 83 ASP A C 1
ATOM 671 O O . ASP A 1 83 ? 2.338 27.125 8.602 1 92.44 83 ASP A O 1
ATOM 675 N N . VAL A 1 84 ? 2.938 27.422 6.531 1 84.56 84 VAL A N 1
ATOM 676 C CA . VAL A 1 84 ? 2.424 28.797 6.547 1 84.56 84 VAL A CA 1
ATOM 677 C C . VAL A 1 84 ? 1.106 28.859 5.773 1 84.56 84 VAL A C 1
ATOM 679 O O . VAL A 1 84 ? 0.972 28.234 4.711 1 84.56 84 VAL A O 1
ATOM 682 N N . GLU A 1 85 ? 0.066 29.141 6.652 1 68 85 GLU A N 1
ATOM 683 C CA . GLU A 1 85 ? -1.294 29.156 6.121 1 68 85 GLU A CA 1
ATOM 684 C C . GLU A 1 85 ? -1.426 30.172 4.984 1 68 85 GLU A C 1
ATOM 686 O O . GLU A 1 85 ? -0.834 31.25 5.031 1 68 85 GLU A O 1
ATOM 691 N N . GLN A 1 86 ? -1.899 29.625 3.863 1 61.5 86 GLN A N 1
ATOM 692 C CA . GLN A 1 86 ? -2.291 30.625 2.873 1 61.5 86 GLN A CA 1
ATOM 693 C C . GLN A 1 86 ? -3.537 31.375 3.322 1 61.5 86 GLN A C 1
ATOM 695 O O . GLN A 1 86 ? -4.473 30.781 3.857 1 61.5 86 GLN A O 1
ATOM 700 N N . VAL A 1 87 ? -3.396 32.656 3.818 1 57.03 87 VAL A N 1
ATOM 701 C CA . VAL A 1 87 ? -4.375 33.625 4.309 1 57.03 87 VAL A CA 1
ATOM 702 C C . VAL A 1 87 ? -5.695 33.438 3.566 1 57.03 87 VAL A C 1
ATOM 704 O O . VAL A 1 87 ? -6.664 34.156 3.82 1 57.03 87 VAL A O 1
ATOM 707 N N . GLY A 1 88 ? -6.02 32.281 3.105 1 59.88 88 GLY A N 1
ATOM 708 C CA . GLY A 1 88 ? -7.254 32.344 2.336 1 59.88 88 GLY A CA 1
ATOM 709 C C . GLY A 1 88 ? -8.445 31.766 3.09 1 59.88 88 GLY A C 1
ATOM 710 O O . GLY A 1 88 ? -8.375 31.547 4.301 1 59.88 88 GLY A O 1
ATOM 711 N N . GLU A 1 89 ? -9.625 31.734 2.441 1 70.12 89 GLU A N 1
ATOM 712 C CA . GLU A 1 89 ? -10.953 31.312 2.867 1 70.12 89 GLU A CA 1
ATOM 713 C C . GLU A 1 89 ? -10.945 29.875 3.373 1 70.12 89 GLU A C 1
ATOM 715 O O . GLU A 1 89 ? -10.164 29.047 2.9 1 70.12 89 GLU A O 1
ATOM 720 N N . THR A 1 90 ? -11.602 29.719 4.5 1 83.44 90 THR A N 1
ATOM 721 C CA . THR A 1 90 ? -11.906 28.391 5.012 1 83.44 90 THR A CA 1
ATOM 722 C C . THR A 1 90 ? -12.477 27.5 3.906 1 83.44 90 THR A C 1
ATOM 724 O O . THR A 1 90 ? -13.438 27.891 3.236 1 83.44 90 THR A O 1
ATOM 727 N N . VAL A 1 91 ? -11.766 26.453 3.598 1 90.88 91 VAL A N 1
ATOM 728 C CA . VAL A 1 91 ? -12.242 25.516 2.584 1 90.88 91 VAL A CA 1
ATOM 729 C C . VAL A 1 91 ? -12.703 24.219 3.252 1 90.88 91 VAL A C 1
ATOM 731 O O . VAL A 1 91 ? -11.977 23.641 4.055 1 90.88 91 VAL A O 1
ATOM 734 N N . ARG A 1 92 ? -13.938 23.859 3.094 1 94 92 ARG A N 1
ATOM 735 C CA . ARG A 1 92 ? -14.516 22.641 3.629 1 94 92 ARG A CA 1
ATOM 736 C C . ARG A 1 92 ? -15.508 22.016 2.646 1 94 92 ARG A C 1
ATOM 738 O O . ARG A 1 92 ? -15.922 22.672 1.688 1 94 92 ARG A O 1
ATOM 745 N N . TRP A 1 93 ? -15.812 20.797 2.854 1 95.94 93 TRP A N 1
ATOM 746 C CA . TRP A 1 93 ? -16.891 20.172 2.08 1 95.94 93 TRP A CA 1
ATOM 747 C C . TRP A 1 93 ? -18.234 20.75 2.482 1 95.94 93 TRP A C 1
ATOM 749 O O . TRP A 1 93 ? -18.5 20.984 3.664 1 95.94 93 TRP A O 1
ATOM 759 N N . LYS A 1 94 ? -19.125 20.922 1.564 1 94.75 94 LYS A N 1
ATOM 760 C CA . LYS A 1 94 ? -20.453 21.469 1.834 1 94.75 94 LYS A CA 1
ATOM 761 C C . LYS A 1 94 ? -21.469 20.359 2.061 1 94.75 94 LYS A C 1
ATOM 763 O O . LYS A 1 94 ? -22.641 20.625 2.359 1 94.75 94 LYS A O 1
ATOM 768 N N . LYS A 1 95 ? -21.109 19.188 1.958 1 94.25 95 LYS A N 1
ATOM 769 C CA . LYS A 1 95 ? -21.938 18.016 2.219 1 94.25 95 LYS A CA 1
ATOM 770 C C . LYS A 1 95 ? -21.453 17.266 3.461 1 94.25 95 LYS A C 1
ATOM 772 O O . LYS A 1 95 ? -20.312 17.438 3.896 1 94.25 95 LYS A O 1
ATOM 777 N N . LYS A 1 96 ? -22.375 16.359 3.971 1 93.69 96 LYS A N 1
ATOM 778 C CA . LYS A 1 96 ? -22.031 15.641 5.191 1 93.69 96 LYS A CA 1
ATOM 779 C C . LYS A 1 96 ? -21.578 14.227 4.883 1 93.69 96 LYS A C 1
ATOM 781 O O . LYS A 1 96 ? -20.906 13.586 5.703 1 93.69 96 LYS A O 1
ATOM 786 N N . SER A 1 97 ? -22.016 13.766 3.742 1 95.38 97 SER A N 1
ATOM 787 C CA . SER A 1 97 ? -21.562 12.453 3.309 1 95.38 97 SER A CA 1
ATOM 788 C C . SER A 1 97 ? -20.359 12.562 2.369 1 95.38 97 SER A C 1
ATOM 790 O O . SER A 1 97 ? -20.484 13.062 1.251 1 95.38 97 SER A O 1
ATOM 792 N N . ILE A 1 98 ? -19.219 12.117 2.844 1 96.25 98 ILE A N 1
ATOM 793 C CA . ILE A 1 98 ? -17.984 12.219 2.092 1 96.25 98 ILE A CA 1
ATOM 794 C C . ILE A 1 98 ? -17.578 10.836 1.575 1 96.25 98 ILE A C 1
ATOM 796 O O . ILE A 1 98 ? -17.453 9.891 2.354 1 96.25 98 ILE A O 1
ATOM 800 N N . SER A 1 99 ? -17.359 10.688 0.28 1 93.94 99 SER A N 1
ATOM 801 C CA . SER A 1 99 ? -16.906 9.422 -0.278 1 93.94 99 SER A CA 1
ATOM 802 C C . SER A 1 99 ? -15.375 9.359 -0.344 1 93.94 99 SER A C 1
ATOM 804 O O . SER A 1 99 ? -14.719 10.391 -0.506 1 93.94 99 SER A O 1
ATOM 806 N N . TYR A 1 100 ? -14.852 8.133 -0.23 1 91.62 100 TYR A N 1
ATOM 807 C CA . TYR A 1 100 ? -13.414 7.926 -0.37 1 91.62 100 TYR A CA 1
ATOM 808 C C . TYR A 1 100 ? -13.125 6.668 -1.18 1 91.62 100 TYR A C 1
ATOM 810 O O . TYR A 1 100 ? -13.953 5.758 -1.241 1 91.62 100 TYR A O 1
ATOM 818 N N . ARG A 1 101 ? -11.984 6.664 -1.793 1 88.38 101 ARG A N 1
ATOM 819 C CA . ARG A 1 101 ? -11.586 5.539 -2.631 1 88.38 101 ARG A CA 1
ATOM 820 C C . ARG A 1 101 ? -10.078 5.316 -2.568 1 88.38 101 ARG A C 1
ATOM 822 O O . ARG A 1 101 ? -9.297 6.27 -2.65 1 88.38 101 ARG A O 1
ATOM 829 N N . LEU A 1 102 ? -9.742 4.039 -2.326 1 87.31 102 LEU A N 1
ATOM 830 C CA . LEU A 1 102 ? -8.344 3.629 -2.352 1 87.31 102 LEU A CA 1
ATOM 831 C C . LEU A 1 102 ? -7.996 2.967 -3.68 1 87.31 102 LEU A C 1
ATOM 833 O O . LEU A 1 102 ? -8.664 2.016 -4.098 1 87.31 102 LEU A O 1
ATOM 837 N N . GLU A 1 103 ? -6.945 3.383 -4.324 1 82.5 103 GLU A N 1
ATOM 838 C CA . GLU A 1 103 ? -6.582 2.9 -5.652 1 82.5 103 GLU A CA 1
ATOM 839 C C . GLU A 1 103 ? -6.375 1.389 -5.652 1 82.5 103 GLU A C 1
ATOM 841 O O . GLU A 1 103 ? -6.754 0.706 -6.609 1 82.5 103 GLU A O 1
ATOM 846 N N . THR A 1 104 ? -5.777 0.876 -4.625 1 81.81 104 THR A N 1
ATOM 847 C CA . THR A 1 104 ? -5.465 -0.548 -4.566 1 81.81 104 THR A CA 1
ATOM 848 C C . THR A 1 104 ? -6.746 -1.379 -4.52 1 81.81 104 THR A C 1
ATOM 850 O O . THR A 1 104 ? -6.781 -2.502 -5.023 1 81.81 104 THR A O 1
ATOM 853 N N . ILE A 1 105 ? -7.758 -0.819 -4.004 1 80.25 105 ILE A N 1
ATOM 854 C CA . ILE A 1 105 ? -9.031 -1.529 -3.959 1 80.25 105 ILE A CA 1
ATOM 855 C C . ILE A 1 105 ? -9.562 -1.723 -5.379 1 80.25 105 ILE A C 1
ATOM 857 O O . ILE A 1 105 ? -10.094 -2.787 -5.707 1 80.25 105 ILE A O 1
ATOM 861 N N . LYS A 1 106 ? -9.453 -0.724 -6.117 1 80.12 106 LYS A N 1
ATOM 862 C CA . LYS A 1 106 ? -9.852 -0.833 -7.516 1 80.12 106 LYS A CA 1
ATOM 863 C C . LYS A 1 106 ? -9.094 -1.949 -8.219 1 80.12 106 LYS A C 1
ATOM 865 O O . LYS A 1 106 ? -9.672 -2.721 -8.984 1 80.12 106 LYS A O 1
ATOM 870 N N . LEU A 1 107 ? -7.902 -1.979 -7.977 1 84.56 107 LEU A N 1
ATOM 871 C CA . LEU A 1 107 ? -7.059 -2.996 -8.602 1 84.56 107 LEU A CA 1
ATOM 872 C C . LEU A 1 107 ? -7.516 -4.395 -8.203 1 84.56 107 LEU A C 1
ATOM 874 O O . LEU A 1 107 ? -7.648 -5.277 -9.055 1 84.56 107 LEU A O 1
ATOM 878 N N . ILE A 1 108 ? -7.777 -4.555 -6.938 1 88.94 108 ILE A N 1
ATOM 879 C CA . ILE A 1 108 ? -8.195 -5.867 -6.457 1 88.94 108 ILE A CA 1
ATOM 880 C C . ILE A 1 108 ? -9.539 -6.238 -7.066 1 88.94 108 ILE A C 1
ATOM 882 O O . ILE A 1 108 ? -9.781 -7.406 -7.391 1 88.94 108 ILE A O 1
ATOM 886 N N . SER A 1 109 ? -10.352 -5.277 -7.27 1 86.81 109 SER A N 1
ATOM 887 C CA . SER A 1 109 ? -11.641 -5.523 -7.91 1 86.81 109 SER A CA 1
ATOM 888 C C . SER A 1 109 ? -11.461 -6.035 -9.336 1 86.81 109 SER A C 1
ATOM 890 O O . SER A 1 109 ? -12.172 -6.941 -9.773 1 86.81 109 SER A O 1
ATOM 892 N N . VAL A 1 110 ? -10.562 -5.559 -10.023 1 86.5 110 VAL A N 1
ATOM 893 C CA . VAL A 1 110 ? -10.305 -5.984 -11.398 1 86.5 110 VAL A CA 1
ATOM 894 C C . VAL A 1 110 ? -9.695 -7.387 -11.391 1 86.5 110 VAL A C 1
ATOM 896 O O . VAL A 1 110 ? -10.047 -8.219 -12.234 1 86.5 110 VAL A O 1
ATOM 899 N N . VAL A 1 111 ? -8.812 -7.605 -10.477 1 93.44 111 VAL A N 1
ATOM 900 C CA . VAL A 1 111 ? -8.227 -8.93 -10.328 1 93.44 111 VAL A CA 1
ATOM 901 C C . VAL A 1 111 ? -9.336 -9.961 -10.133 1 93.44 111 VAL A C 1
ATOM 903 O O . VAL A 1 111 ? -9.359 -11 -10.805 1 93.44 111 VAL A O 1
ATOM 906 N N . ASN A 1 112 ? -10.258 -9.609 -9.258 1 93.56 112 ASN A N 1
ATOM 907 C CA . ASN A 1 112 ? -11.375 -10.508 -8.984 1 93.56 112 ASN A CA 1
ATOM 908 C C . ASN A 1 112 ? -12.25 -10.719 -10.219 1 93.56 112 ASN A C 1
ATOM 910 O O . ASN A 1 112 ? -12.711 -11.828 -10.469 1 93.56 112 ASN A O 1
ATOM 914 N N . MET A 1 113 ? -12.406 -9.742 -10.961 1 90.44 113 MET A N 1
ATOM 915 C CA . MET A 1 113 ? -13.219 -9.82 -12.18 1 90.44 113 MET A CA 1
ATOM 916 C C . MET A 1 113 ? -12.578 -10.758 -13.195 1 90.44 113 MET A C 1
ATOM 918 O O . MET A 1 113 ? -13.281 -11.523 -13.859 1 90.44 113 MET A O 1
ATOM 922 N N . LEU A 1 114 ? -11.312 -10.766 -13.344 1 93.62 114 LEU A N 1
ATOM 923 C CA . LEU A 1 114 ? -10.617 -11.609 -14.312 1 93.62 114 LEU A CA 1
ATOM 924 C C . LEU A 1 114 ? -10.852 -13.086 -14.008 1 93.62 114 LEU A C 1
ATOM 926 O O . LEU A 1 114 ? -11.102 -13.883 -14.922 1 93.62 114 LEU A O 1
ATOM 930 N N . TRP A 1 115 ? -10.766 -13.398 -12.766 1 97.19 115 TRP A N 1
ATOM 931 C CA . TRP A 1 115 ? -10.984 -14.797 -12.391 1 97.19 115 TRP A CA 1
ATOM 932 C C . TRP A 1 115 ? -12.469 -15.148 -12.43 1 97.19 115 TRP A C 1
ATOM 934 O O . TRP A 1 115 ? -12.836 -16.25 -12.844 1 97.19 115 TRP A O 1
ATOM 944 N N . SER A 1 116 ? -13.359 -14.188 -12.062 1 96.19 116 SER A N 1
ATOM 945 C CA . SER A 1 116 ? -14.789 -14.453 -12.055 1 96.19 116 SER A CA 1
ATOM 946 C C . SER A 1 116 ? -15.344 -14.555 -13.477 1 96.19 116 SER A C 1
ATOM 948 O O . SER A 1 116 ? -16.391 -15.18 -13.695 1 96.19 116 SER A O 1
ATOM 950 N N . ASN A 1 117 ? -14.688 -14.016 -14.414 1 95.19 117 ASN A N 1
ATOM 951 C CA . ASN A 1 117 ? -15.133 -14.055 -15.805 1 95.19 117 ASN A CA 1
ATOM 952 C C . ASN A 1 117 ? -14.977 -15.445 -16.406 1 95.19 117 ASN A C 1
ATOM 954 O O . ASN A 1 117 ? -15.586 -15.758 -17.422 1 95.19 117 ASN A O 1
ATOM 958 N N . VAL A 1 118 ? -14.195 -16.281 -15.789 1 96.62 118 VAL A N 1
ATOM 959 C CA . VAL A 1 118 ? -13.93 -17.578 -16.406 1 96.62 118 VAL A CA 1
ATOM 960 C C . VAL A 1 118 ? -14.32 -18.688 -15.445 1 96.62 118 VAL A C 1
ATOM 962 O O . VAL A 1 118 ? -14.047 -19.859 -15.703 1 96.62 118 VAL A O 1
ATOM 965 N N . THR A 1 119 ? -14.891 -18.406 -14.344 1 97.19 119 THR A N 1
ATOM 966 C CA . THR A 1 119 ? -15.359 -19.375 -13.352 1 97.19 119 THR A CA 1
ATOM 967 C C . THR A 1 119 ? -16.703 -18.938 -12.766 1 97.19 119 THR A C 1
ATOM 969 O O . THR A 1 119 ? -17.109 -17.781 -12.93 1 97.19 119 THR A O 1
ATOM 972 N N . PRO A 1 120 ? -17.375 -19.781 -12.016 1 96.31 120 PRO A N 1
ATOM 973 C CA . PRO A 1 120 ? -18.609 -19.375 -11.336 1 96.31 120 PRO A CA 1
ATOM 974 C C . PRO A 1 120 ? -18.359 -18.656 -10.023 1 96.31 120 PRO A C 1
ATOM 976 O O . PRO A 1 120 ? -19.297 -18.344 -9.289 1 96.31 120 PRO A O 1
ATOM 979 N N . LEU A 1 121 ? -17.125 -18.422 -9.711 1 96.69 121 LEU A N 1
ATOM 980 C CA . LEU A 1 121 ? -16.781 -17.766 -8.453 1 96.69 121 LEU A CA 1
ATOM 981 C C . LEU A 1 121 ? -17.25 -16.312 -8.438 1 96.69 121 LEU A C 1
ATOM 983 O O . LEU A 1 121 ? -17.172 -15.625 -9.461 1 96.69 121 LEU A O 1
ATOM 987 N N . LYS A 1 122 ? -17.734 -15.867 -7.301 1 96.06 122 LYS A N 1
ATOM 988 C CA . LYS A 1 122 ? -18.047 -14.469 -7.008 1 96.06 122 LYS A CA 1
ATOM 989 C C . LYS A 1 122 ? -17.219 -13.953 -5.844 1 96.06 122 LYS A C 1
ATOM 991 O O . LYS A 1 122 ? -16.984 -14.672 -4.871 1 96.06 122 LYS A O 1
ATOM 996 N N . PHE A 1 123 ? -16.859 -12.734 -5.977 1 95.38 123 PHE A N 1
ATOM 997 C CA . PHE A 1 123 ? -16 -12.156 -4.949 1 95.38 123 PHE A CA 1
ATOM 998 C C . PHE A 1 123 ? -16.688 -10.977 -4.27 1 95.38 123 PHE A C 1
ATOM 1000 O O . PHE A 1 123 ? -17.359 -10.18 -4.922 1 95.38 123 PHE A O 1
ATOM 1007 N N . ARG A 1 124 ? -16.469 -10.906 -2.984 1 90.44 124 ARG A N 1
ATOM 1008 C CA . ARG A 1 124 ? -17.047 -9.805 -2.23 1 90.44 124 ARG A CA 1
ATOM 1009 C C . ARG A 1 124 ? -16.031 -9.211 -1.259 1 90.44 124 ARG A C 1
ATOM 1011 O O . ARG A 1 124 ? -15.273 -9.953 -0.627 1 90.44 124 ARG A O 1
ATOM 1018 N N . ASN A 1 125 ? -16.109 -7.922 -1.111 1 85.5 125 ASN A N 1
ATOM 1019 C CA . ASN A 1 125 ? -15.195 -7.227 -0.21 1 85.5 125 ASN A CA 1
ATOM 1020 C C . ASN A 1 125 ? -15.711 -7.234 1.227 1 85.5 125 ASN A C 1
ATOM 1022 O O . ASN A 1 125 ? -16.906 -7.094 1.458 1 85.5 125 ASN A O 1
ATOM 1026 N N . ARG A 1 126 ? -14.75 -7.438 2.176 1 84.25 126 ARG A N 1
ATOM 1027 C CA . ARG A 1 126 ? -15.008 -7.285 3.604 1 84.25 126 ARG A CA 1
ATOM 1028 C C . ARG A 1 126 ? -14.078 -6.246 4.219 1 84.25 126 ARG A C 1
ATOM 1030 O O . ARG A 1 126 ? -12.922 -6.109 3.803 1 84.25 126 ARG A O 1
ATOM 1037 N N . ILE A 1 127 ? -14.586 -5.582 5.219 1 77.94 127 ILE A N 1
ATOM 1038 C CA . ILE A 1 127 ? -13.812 -4.473 5.762 1 77.94 127 ILE A CA 1
ATOM 1039 C C . ILE A 1 127 ? -13.289 -4.844 7.145 1 77.94 127 ILE A C 1
ATOM 1041 O O . ILE A 1 127 ? -12.078 -4.77 7.398 1 77.94 127 ILE A O 1
ATOM 1045 N N . MET A 1 128 ? -14.117 -5.27 8.086 1 75 128 MET A N 1
ATOM 1046 C CA . MET A 1 128 ? -13.695 -5.398 9.484 1 75 128 MET A CA 1
ATOM 1047 C C . MET A 1 128 ? -13.555 -6.863 9.875 1 75 128 MET A C 1
ATOM 1049 O O . MET A 1 128 ? -12.672 -7.219 10.656 1 75 128 MET A O 1
ATOM 1053 N N . THR A 1 129 ? -14.344 -7.746 9.25 1 81.62 129 THR A N 1
ATOM 1054 C CA . THR A 1 129 ? -14.344 -9.148 9.656 1 81.62 129 THR A CA 1
ATOM 1055 C C . THR A 1 129 ? -13.336 -9.945 8.828 1 81.62 129 THR A C 1
ATOM 1057 O O . THR A 1 129 ? -12.977 -9.539 7.723 1 81.62 129 THR A O 1
ATOM 1060 N N . VAL A 1 130 ? -12.922 -11.062 9.406 1 84.12 130 VAL A N 1
ATOM 1061 C CA . VAL A 1 130 ? -11.984 -11.953 8.734 1 84.12 130 VAL A CA 1
ATOM 1062 C C . VAL A 1 130 ? -12.57 -12.398 7.395 1 84.12 130 VAL A C 1
ATOM 1064 O O . VAL A 1 130 ? -13.75 -12.719 7.305 1 84.12 130 VAL A O 1
ATOM 1067 N N . ALA A 1 131 ? -11.727 -12.422 6.398 1 93.19 131 ALA A N 1
ATOM 1068 C CA . ALA A 1 131 ? -12.141 -12.828 5.059 1 93.19 131 ALA A CA 1
ATOM 1069 C C . ALA A 1 131 ? -11.477 -14.133 4.645 1 93.19 131 ALA A C 1
ATOM 1071 O O . ALA A 1 131 ? -10.539 -14.594 5.305 1 93.19 131 ALA A O 1
ATOM 1072 N N . ASP A 1 132 ? -12.023 -14.742 3.598 1 95.94 132 ASP A N 1
ATOM 1073 C CA . ASP A 1 132 ? -11.398 -15.93 3.018 1 95.94 132 ASP A CA 1
ATOM 1074 C C . ASP A 1 132 ? -9.992 -15.625 2.52 1 95.94 132 ASP A C 1
ATOM 1076 O O . ASP A 1 132 ? -9.078 -16.438 2.693 1 95.94 132 ASP A O 1
ATOM 1080 N N . ILE A 1 133 ? -9.859 -14.484 1.93 1 95.88 133 ILE A N 1
ATOM 1081 C CA . ILE A 1 133 ? -8.57 -14.008 1.431 1 95.88 133 ILE A CA 1
ATOM 1082 C C . ILE A 1 133 ? -8.234 -12.664 2.08 1 95.88 133 ILE A C 1
ATOM 1084 O O . ILE A 1 133 ? -8.852 -11.641 1.771 1 95.88 133 ILE A O 1
ATOM 1088 N N . ASP A 1 134 ? -7.211 -12.664 2.941 1 94.38 134 ASP A N 1
ATOM 1089 C CA . ASP A 1 134 ? -6.691 -11.422 3.508 1 94.38 134 ASP A CA 1
ATOM 1090 C C . ASP A 1 134 ? -5.438 -10.961 2.764 1 94.38 134 ASP A C 1
ATOM 1092 O O . ASP A 1 134 ? -4.512 -11.742 2.553 1 94.38 134 ASP A O 1
ATOM 1096 N N . ILE A 1 135 ? -5.406 -9.719 2.408 1 93.12 135 ILE A N 1
ATOM 1097 C CA . ILE A 1 135 ? -4.324 -9.148 1.618 1 93.12 135 ILE A CA 1
ATOM 1098 C C . ILE A 1 135 ? -3.502 -8.195 2.482 1 93.12 135 ILE A C 1
ATOM 1100 O O . ILE A 1 135 ? -4.047 -7.258 3.076 1 93.12 135 ILE A O 1
ATOM 1104 N N . PHE A 1 136 ? -2.186 -8.492 2.51 1 89.81 136 PHE A N 1
ATOM 1105 C CA . PHE A 1 136 ? -1.295 -7.691 3.338 1 89.81 136 PHE A CA 1
ATOM 1106 C C . PHE A 1 136 ? -0.075 -7.242 2.543 1 89.81 136 PHE A C 1
ATOM 1108 O O . PHE A 1 136 ? 0.369 -7.941 1.629 1 89.81 136 PHE A O 1
ATOM 1115 N N . PHE A 1 137 ? 0.457 -6.094 2.926 1 86.75 137 PHE A N 1
ATOM 1116 C CA . PHE A 1 137 ? 1.788 -5.652 2.527 1 86.75 137 PHE A CA 1
ATOM 1117 C C . PHE A 1 137 ? 2.738 -5.656 3.721 1 86.75 137 PHE A C 1
ATOM 1119 O O . PHE A 1 137 ? 2.434 -5.074 4.766 1 86.75 137 PHE A O 1
ATOM 1126 N N . TYR A 1 138 ? 3.875 -6.371 3.588 1 84 138 TYR A N 1
ATOM 1127 C CA . TYR A 1 138 ? 4.852 -6.492 4.668 1 84 138 TYR A CA 1
ATOM 1128 C C . TYR A 1 138 ? 6.258 -6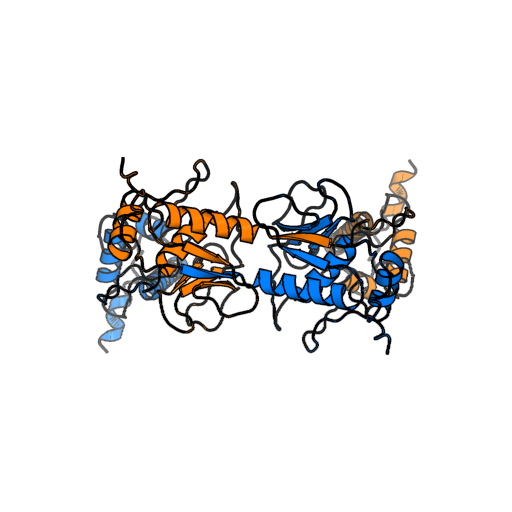.184 4.168 1 84 138 TYR A C 1
ATOM 1130 O O . TYR A 1 138 ? 6.543 -6.312 2.977 1 84 138 TYR A O 1
ATOM 1138 N N . SER A 1 139 ? 7.066 -5.703 5.074 1 81.25 139 SER A N 1
ATOM 1139 C CA . SER A 1 139 ? 8.5 -5.621 4.828 1 81.25 139 SER A CA 1
ATOM 1140 C C . SER A 1 139 ? 9.258 -6.664 5.637 1 81.25 139 SER A C 1
ATOM 1142 O O . SER A 1 139 ? 8.992 -6.859 6.824 1 81.25 139 SER A O 1
ATOM 1144 N N . GLY A 1 140 ? 10.148 -7.359 4.992 1 86.75 140 GLY A N 1
ATOM 1145 C CA . GLY A 1 140 ? 10.977 -8.336 5.684 1 86.75 140 GLY A CA 1
ATOM 1146 C C . GLY A 1 140 ? 10.18 -9.461 6.316 1 86.75 140 GLY A C 1
ATOM 1147 O O . GLY A 1 140 ? 9.242 -9.984 5.707 1 86.75 140 GLY A O 1
ATOM 1148 N N . ASP A 1 141 ? 10.742 -9.844 7.465 1 89.44 141 ASP A N 1
ATOM 1149 C CA . ASP A 1 141 ? 10.078 -10.938 8.172 1 89.44 141 ASP A CA 1
ATOM 1150 C C . ASP A 1 141 ? 8.766 -10.477 8.797 1 89.44 141 ASP A C 1
ATOM 1152 O O . ASP A 1 141 ? 8.703 -9.406 9.414 1 89.44 141 ASP A O 1
ATOM 1156 N N . HIS A 1 142 ? 7.738 -11.25 8.625 1 88.5 142 HIS A N 1
ATOM 1157 C CA . HIS A 1 142 ? 6.43 -10.906 9.172 1 88.5 142 HIS A CA 1
ATOM 1158 C C . HIS A 1 142 ? 5.758 -12.125 9.797 1 88.5 142 HIS A C 1
ATOM 1160 O O . HIS A 1 142 ? 4.539 -12.281 9.711 1 88.5 142 HIS A O 1
ATOM 1166 N N . ASN A 1 143 ? 6.527 -13.148 10.148 1 88.56 143 ASN A N 1
ATOM 1167 C CA . ASN A 1 143 ? 6.195 -14.25 11.047 1 88.56 143 ASN A CA 1
ATOM 1168 C C . ASN A 1 143 ? 5.301 -15.281 10.359 1 88.56 143 ASN A C 1
ATOM 1170 O O . ASN A 1 143 ? 4.344 -15.773 10.961 1 88.56 143 ASN A O 1
ATOM 1174 N N . ASP A 1 144 ? 5.492 -15.508 9.062 1 90.06 144 ASP A N 1
ATOM 1175 C CA . ASP A 1 144 ? 4.762 -16.562 8.367 1 90.06 144 ASP A CA 1
ATOM 1176 C C . ASP A 1 144 ? 5.719 -17.609 7.793 1 90.06 144 ASP A C 1
ATOM 1178 O O . ASP A 1 144 ? 5.344 -18.391 6.914 1 90.06 144 ASP A O 1
ATOM 1182 N N . SER A 1 145 ? 7.004 -17.516 8.188 1 89.44 145 SER A N 1
ATOM 1183 C CA . SER A 1 145 ? 8.062 -18.453 7.828 1 89.44 145 SER A CA 1
ATOM 1184 C C . SER A 1 145 ? 8.547 -18.203 6.402 1 89.44 145 SER A C 1
ATOM 1186 O O . SER A 1 145 ? 9.242 -19.047 5.828 1 89.44 145 SER A O 1
ATOM 1188 N N . SER A 1 146 ? 8.141 -17.141 5.824 1 90.69 146 SER A N 1
ATOM 1189 C CA . SER A 1 146 ? 8.578 -16.766 4.48 1 90.69 146 SER A CA 1
ATOM 1190 C C . SER A 1 146 ? 8.922 -15.281 4.406 1 90.69 146 SER A C 1
ATOM 1192 O O . SER A 1 146 ? 8.195 -14.492 3.803 1 90.69 146 SER A O 1
ATOM 1194 N N . PRO A 1 147 ? 10.062 -14.945 4.91 1 91.44 147 PRO A N 1
ATOM 1195 C CA . PRO A 1 147 ? 10.422 -13.523 4.938 1 91.44 147 PRO A CA 1
ATOM 1196 C C . PRO A 1 147 ? 10.68 -12.953 3.545 1 91.44 147 PRO A C 1
ATOM 1198 O O . PRO A 1 147 ? 11.188 -13.664 2.67 1 91.44 147 PRO A O 1
ATOM 1201 N N . PHE A 1 148 ? 10.328 -11.719 3.393 1 91.25 148 PHE A N 1
ATOM 1202 C CA . PHE A 1 148 ? 10.672 -11.016 2.162 1 91.25 148 PHE A CA 1
ATOM 1203 C C . PHE A 1 148 ? 12.117 -10.539 2.193 1 91.25 148 PHE A C 1
ATOM 1205 O O . PHE A 1 148 ? 12.703 -10.383 3.266 1 91.25 148 PHE A O 1
ATOM 1212 N N . ASP A 1 149 ? 12.656 -10.336 1.025 1 91.19 149 ASP A N 1
ATOM 1213 C CA . ASP A 1 149 ? 14.086 -10.07 0.914 1 91.19 149 ASP A CA 1
ATOM 1214 C C . ASP A 1 149 ? 14.344 -8.672 0.36 1 91.19 149 ASP A C 1
ATOM 1216 O O . ASP A 1 149 ? 15.461 -8.367 -0.069 1 91.19 149 ASP A O 1
ATOM 1220 N N . GLY A 1 150 ? 13.344 -7.84 0.312 1 83.19 150 GLY A N 1
ATOM 1221 C CA . GLY A 1 150 ? 13.516 -6.477 -0.164 1 83.19 150 GLY A CA 1
ATOM 1222 C C . GLY A 1 150 ? 13.273 -6.328 -1.655 1 83.19 150 GLY A C 1
ATOM 1223 O O . GLY A 1 150 ? 12.594 -7.16 -2.264 1 83.19 150 GLY A O 1
ATOM 1224 N N . ARG A 1 151 ? 13.75 -5.262 -2.234 1 83.44 151 ARG A N 1
ATOM 1225 C CA . ARG A 1 151 ? 13.492 -4.922 -3.629 1 83.44 151 ARG A CA 1
ATOM 1226 C C . ARG A 1 151 ? 14.156 -5.918 -4.57 1 83.44 151 ARG A C 1
ATOM 1228 O O . ARG A 1 151 ? 15.312 -6.289 -4.371 1 83.44 151 ARG A O 1
ATOM 1235 N N . GLY A 1 152 ? 13.391 -6.43 -5.574 1 87.5 152 GLY A N 1
ATOM 1236 C CA . GLY A 1 152 ? 13.969 -7.156 -6.695 1 87.5 152 GLY A CA 1
ATOM 1237 C C . GLY A 1 152 ? 13.984 -8.656 -6.488 1 87.5 152 GLY A C 1
ATOM 1238 O O . GLY A 1 152 ? 14.422 -9.406 -7.367 1 87.5 152 GLY A O 1
ATOM 1239 N N . GLY A 1 153 ? 13.633 -9.203 -5.449 1 92.62 153 GLY A N 1
ATOM 1240 C CA . GLY A 1 153 ? 13.609 -10.633 -5.184 1 92.62 153 GLY A CA 1
ATOM 1241 C C . GLY A 1 153 ? 12.203 -11.203 -5.156 1 92.62 153 GLY A C 1
ATOM 1242 O O . GLY A 1 153 ? 11.5 -11.188 -6.172 1 92.62 153 GLY A O 1
ATOM 1243 N N . VAL A 1 154 ? 11.883 -11.68 -4.008 1 95.69 154 VAL A N 1
ATOM 1244 C CA . VAL A 1 154 ? 10.531 -12.211 -3.857 1 95.69 154 VAL A CA 1
ATOM 1245 C C . VAL A 1 154 ? 9.523 -11.062 -3.811 1 95.69 154 VAL A C 1
ATOM 1247 O O . VAL A 1 154 ? 9.602 -10.195 -2.939 1 95.69 154 VAL A O 1
ATOM 1250 N N . LEU A 1 155 ? 8.602 -11.094 -4.707 1 95.75 155 LEU A N 1
ATOM 1251 C CA . LEU A 1 155 ? 7.648 -9.992 -4.852 1 95.75 155 LEU A CA 1
ATOM 1252 C C . LEU A 1 155 ? 6.457 -10.18 -3.916 1 95.75 155 LEU A C 1
ATOM 1254 O O . LEU A 1 155 ? 5.957 -9.203 -3.342 1 95.75 155 LEU A O 1
ATOM 1258 N N . ALA A 1 156 ? 6.008 -11.32 -3.883 1 97.44 156 ALA A N 1
ATOM 1259 C CA . ALA A 1 156 ? 4.805 -11.688 -3.139 1 97.44 156 ALA A CA 1
ATOM 1260 C C . ALA A 1 156 ? 4.703 -13.203 -2.979 1 97.44 156 ALA A C 1
ATOM 1262 O O . ALA A 1 156 ? 5.484 -13.953 -3.568 1 97.44 156 ALA A O 1
ATOM 1263 N N . HIS A 1 157 ? 3.855 -13.625 -2.125 1 97.69 157 HIS A N 1
ATOM 1264 C CA . HIS A 1 157 ? 3.455 -15.023 -2.023 1 97.69 157 HIS A CA 1
ATOM 1265 C C . HIS A 1 157 ? 2.025 -15.156 -1.507 1 97.69 157 HIS A C 1
ATOM 1267 O O . HIS A 1 157 ? 1.482 -14.211 -0.929 1 97.69 157 HIS A O 1
ATOM 1273 N N . ALA A 1 158 ? 1.478 -16.281 -1.822 1 97.31 158 ALA A N 1
ATOM 1274 C CA . ALA A 1 158 ? 0.115 -16.547 -1.371 1 97.31 158 ALA A CA 1
ATOM 1275 C C . ALA A 1 158 ? -0.025 -17.984 -0.868 1 97.31 158 ALA A C 1
ATOM 1277 O O . ALA A 1 158 ? 0.784 -18.844 -1.21 1 97.31 158 ALA A O 1
ATOM 1278 N N . PHE A 1 159 ? -0.989 -18.172 -0.01 1 95.38 159 PHE A N 1
ATOM 1279 C CA . PHE A 1 159 ? -1.265 -19.5 0.537 1 95.38 159 PHE A CA 1
ATOM 1280 C C . PHE A 1 159 ? -2.492 -20.109 -0.123 1 95.38 159 PHE A C 1
ATOM 1282 O O . PHE A 1 159 ? -3.426 -19.406 -0.495 1 95.38 159 PHE A O 1
ATOM 1289 N N . ARG A 1 160 ? -2.465 -21.406 -0.261 1 94.62 160 ARG A N 1
ATOM 1290 C CA . ARG A 1 160 ? -3.615 -22.125 -0.816 1 94.62 160 ARG A CA 1
ATOM 1291 C C . ARG A 1 160 ? -4.82 -22.016 0.108 1 94.62 160 ARG A C 1
ATOM 1293 O O . ARG A 1 160 ? -4.68 -21.688 1.29 1 94.62 160 ARG A O 1
ATOM 1300 N N . PRO A 1 161 ? -6.031 -22.328 -0.501 1 96.25 161 PRO A N 1
ATOM 1301 C CA . PRO A 1 161 ? -7.238 -22.234 0.329 1 96.25 161 PRO A CA 1
ATOM 1302 C C . PRO A 1 161 ? -7.137 -23.078 1.603 1 96.25 161 PRO A C 1
ATOM 1304 O O . PRO A 1 161 ? -6.629 -24.203 1.569 1 96.25 161 PRO A O 1
ATOM 1307 N N . GLY A 1 162 ? -7.625 -22.422 2.721 1 93 162 GLY A N 1
ATOM 1308 C CA . GLY A 1 162 ? -7.59 -23.109 4 1 93 162 GLY A CA 1
ATOM 1309 C C . GLY A 1 162 ? -7.965 -22.219 5.168 1 93 162 GLY A C 1
ATOM 1310 O O . GLY A 1 162 ? -8.477 -21.125 4.977 1 93 162 GLY A O 1
ATOM 1311 N N . LEU A 1 163 ? -7.742 -22.734 6.363 1 89.5 163 LEU A N 1
ATOM 1312 C CA . LEU A 1 163 ? -8.07 -21.984 7.574 1 89.5 163 LEU A CA 1
ATOM 1313 C C . LEU A 1 163 ? -6.922 -21.062 7.977 1 89.5 163 LEU A C 1
ATOM 1315 O O . LEU A 1 163 ? -5.785 -21.266 7.539 1 89.5 163 LEU A O 1
ATOM 1319 N N . HIS A 1 164 ? -7.254 -20.031 8.773 1 89.38 164 HIS A N 1
ATOM 1320 C CA . HIS A 1 164 ? -6.262 -19.109 9.32 1 89.38 164 HIS A CA 1
ATOM 1321 C C . HIS A 1 164 ? -5.523 -18.375 8.203 1 89.38 164 HIS A C 1
ATOM 1323 O O . HIS A 1 164 ? -6.121 -17.578 7.484 1 89.38 164 HIS A O 1
ATOM 1329 N N . ILE A 1 165 ? -4.273 -18.844 7.969 1 91.62 165 ILE A N 1
ATOM 1330 C CA . ILE A 1 165 ? -3.449 -18.125 7.008 1 91.62 165 ILE A CA 1
ATOM 1331 C C . ILE A 1 165 ? -3.779 -18.594 5.59 1 91.62 165 ILE A C 1
ATOM 1333 O O . ILE A 1 165 ? -3.379 -17.953 4.613 1 91.62 165 ILE A O 1
ATOM 1337 N N . GLY A 1 166 ? -4.531 -19.656 5.555 1 93.94 166 GLY A N 1
ATOM 1338 C CA . GLY A 1 166 ? -4.949 -20.141 4.246 1 93.94 166 GLY A CA 1
ATOM 1339 C C . GLY A 1 166 ? -5.711 -19.094 3.449 1 93.94 166 GLY A C 1
ATOM 1340 O O . GLY A 1 166 ? -6.602 -18.438 3.979 1 93.94 166 GLY A O 1
ATOM 1341 N N . GLY A 1 167 ? -5.289 -18.922 2.188 1 95.5 167 GLY A N 1
ATOM 1342 C CA . GLY A 1 167 ? -5.934 -17.953 1.3 1 95.5 167 GLY A CA 1
ATOM 1343 C C . GLY A 1 167 ? -5.281 -16.594 1.324 1 95.5 167 GLY A C 1
ATOM 1344 O O . GLY A 1 167 ? -5.52 -15.773 0.436 1 95.5 167 GLY A O 1
ATOM 1345 N N . ASP A 1 168 ? -4.379 -16.375 2.256 1 95.94 168 ASP A N 1
ATOM 1346 C CA . ASP A 1 168 ? -3.781 -15.055 2.408 1 95.94 168 ASP A CA 1
ATOM 1347 C C . ASP A 1 168 ? -2.852 -14.734 1.24 1 95.94 168 ASP A C 1
ATOM 1349 O O . ASP A 1 168 ? -2.213 -15.633 0.686 1 95.94 168 ASP A O 1
ATOM 1353 N N . VAL A 1 169 ? -2.809 -13.461 0.952 1 96.69 169 VAL A N 1
ATOM 1354 C CA . VAL A 1 169 ? -1.892 -12.922 -0.047 1 96.69 169 VAL A CA 1
ATOM 1355 C C . VAL A 1 169 ? -1.002 -11.859 0.589 1 96.69 169 VAL A C 1
ATOM 1357 O O . VAL A 1 169 ? -1.5 -10.875 1.15 1 96.69 169 VAL A O 1
ATOM 1360 N N . HIS A 1 170 ? 0.283 -12.094 0.491 1 95.94 170 HIS A N 1
ATOM 1361 C CA . HIS A 1 170 ? 1.251 -11.164 1.061 1 95.94 170 HIS A CA 1
ATOM 1362 C C . HIS A 1 170 ? 2.129 -10.547 -0.024 1 95.94 170 HIS A C 1
ATOM 1364 O O . HIS A 1 170 ? 2.715 -11.273 -0.837 1 95.94 170 HIS A O 1
ATOM 1370 N N . PHE A 1 171 ? 2.203 -9.219 0.009 1 93.12 171 PHE A N 1
ATOM 1371 C CA . PHE A 1 171 ? 3.064 -8.484 -0.913 1 93.12 171 PHE A CA 1
ATOM 1372 C C . PHE A 1 171 ? 4.262 -7.891 -0.18 1 93.12 171 PHE A C 1
ATOM 1374 O O . PHE A 1 171 ? 4.129 -7.41 0.946 1 93.12 171 PHE A O 1
ATOM 1381 N N . ASP A 1 172 ? 5.414 -7.938 -0.884 1 90.38 172 ASP A N 1
ATOM 1382 C CA . ASP A 1 172 ? 6.582 -7.23 -0.364 1 90.38 172 ASP A CA 1
ATOM 1383 C C . ASP A 1 172 ? 6.438 -5.723 -0.539 1 90.38 172 ASP A C 1
ATOM 1385 O O . ASP A 1 172 ? 6.551 -5.207 -1.653 1 90.38 172 ASP A O 1
ATOM 1389 N N . SER A 1 173 ? 6.324 -5.031 0.513 1 84.06 173 SER A N 1
ATOM 1390 C CA . SER A 1 173 ? 6.059 -3.598 0.462 1 84.06 173 SER A CA 1
ATOM 1391 C C . SER A 1 173 ? 7.281 -2.824 -0.016 1 84.06 173 SER A C 1
ATOM 1393 O O . SER A 1 173 ? 7.18 -1.651 -0.382 1 84.06 173 SER A O 1
ATOM 1395 N N . ASP A 1 174 ? 8.422 -3.494 -0.063 1 80.56 174 ASP A N 1
ATOM 1396 C CA . ASP A 1 174 ? 9.656 -2.801 -0.402 1 80.56 174 ASP A CA 1
ATOM 1397 C C . ASP A 1 174 ? 9.812 -2.656 -1.914 1 80.56 174 ASP A C 1
ATOM 1399 O O . ASP A 1 174 ? 10.664 -1.903 -2.389 1 80.56 174 ASP A O 1
ATOM 1403 N N . GLU A 1 175 ? 9.016 -3.402 -2.66 1 85.75 175 GLU A N 1
ATOM 1404 C CA . GLU A 1 175 ? 9.133 -3.393 -4.117 1 85.75 175 GLU A CA 1
ATOM 1405 C C . GLU A 1 175 ? 8.688 -2.055 -4.695 1 85.75 175 GLU A C 1
ATOM 1407 O O . GLU A 1 175 ? 7.848 -1.368 -4.109 1 85.75 175 GLU A O 1
ATOM 1412 N N . ASP A 1 176 ? 9.281 -1.681 -5.848 1 79.81 176 ASP A N 1
ATOM 1413 C CA . ASP A 1 176 ? 8.828 -0.506 -6.586 1 79.81 176 ASP A CA 1
ATOM 1414 C C . ASP A 1 176 ? 7.566 -0.817 -7.395 1 79.81 176 ASP A C 1
ATOM 1416 O O . ASP A 1 176 ? 7.625 -0.932 -8.617 1 79.81 176 ASP A O 1
ATOM 1420 N N . TRP A 1 177 ? 6.477 -0.857 -6.641 1 83.5 177 TRP A N 1
ATOM 1421 C CA . TRP A 1 177 ? 5.207 -1.215 -7.266 1 83.5 177 TRP A CA 1
ATOM 1422 C C . TRP A 1 177 ? 4.734 -0.11 -8.203 1 83.5 177 TRP A C 1
ATOM 1424 O O . TRP A 1 177 ? 4.871 1.076 -7.895 1 83.5 177 TRP A O 1
ATOM 1434 N N . SER A 1 178 ? 4.246 -0.518 -9.336 1 78.44 178 SER A N 1
ATOM 1435 C CA . SER A 1 178 ? 3.654 0.418 -10.289 1 78.44 178 SER A CA 1
ATOM 1436 C C . SER A 1 178 ? 2.35 -0.126 -10.859 1 78.44 178 SER A C 1
ATOM 1438 O O . SER A 1 178 ? 2.115 -1.336 -10.844 1 78.44 178 SER A O 1
ATOM 1440 N N . PHE A 1 179 ? 1.392 0.75 -11.305 1 69.88 179 PHE A N 1
ATOM 1441 C CA . PHE A 1 179 ? 0.15 0.353 -11.953 1 69.88 179 PHE A CA 1
ATOM 1442 C C . PHE A 1 179 ? 0.272 0.467 -13.469 1 69.88 179 PHE A C 1
ATOM 1444 O O . PHE A 1 179 ? -0.563 -0.06 -14.203 1 69.88 179 PHE A O 1
ATOM 1451 N N . ASN A 1 180 ? 1.138 1.211 -13.922 1 62.84 180 ASN A N 1
ATOM 1452 C CA . ASN A 1 180 ? 1.212 1.49 -15.352 1 62.84 180 ASN A CA 1
ATOM 1453 C C . ASN A 1 180 ? 2.492 0.931 -15.969 1 62.84 180 ASN A C 1
ATOM 1455 O O . ASN A 1 180 ? 2.498 -0.183 -16.5 1 62.84 180 ASN A O 1
ATOM 1459 N N . SER A 1 181 ? 3.617 1.685 -16.031 1 59.88 181 SER A N 1
ATOM 1460 C CA . SER A 1 181 ? 4.723 1.326 -16.906 1 59.88 181 SER A CA 1
ATOM 1461 C C . SER A 1 181 ? 5.996 1.048 -16.109 1 59.88 181 SER A C 1
ATOM 1463 O O . SER A 1 181 ? 6.613 -0.008 -16.266 1 59.88 181 SER A O 1
ATOM 1465 N N . THR A 1 182 ? 6.449 1.905 -15.312 1 64.44 182 THR A N 1
ATOM 1466 C CA . THR A 1 182 ? 7.812 1.786 -14.812 1 64.44 182 THR A CA 1
ATOM 1467 C C . THR A 1 182 ? 7.832 1.059 -13.469 1 64.44 182 THR A C 1
ATOM 1469 O O . THR A 1 182 ? 6.914 1.211 -12.664 1 64.44 182 THR A O 1
ATOM 1472 N N . GLY A 1 183 ? 8.625 -0.132 -13.352 1 78.12 183 GLY A N 1
ATOM 1473 C CA . GLY A 1 183 ? 8.75 -0.939 -12.148 1 78.12 183 GLY A CA 1
ATOM 1474 C C . GLY A 1 183 ? 8.016 -2.262 -12.234 1 78.12 183 GLY A C 1
ATOM 1475 O O . GLY A 1 183 ? 7.816 -2.797 -13.328 1 78.12 183 GLY A O 1
ATOM 1476 N N . ILE A 1 184 ? 7.672 -2.795 -11.023 1 88.12 184 ILE A N 1
ATOM 1477 C CA . ILE A 1 184 ? 6.957 -4.062 -10.969 1 88.12 184 ILE A CA 1
ATOM 1478 C C . ILE A 1 184 ? 5.453 -3.809 -11 1 88.12 184 ILE A C 1
ATOM 1480 O O . ILE A 1 184 ? 4.926 -3.049 -10.188 1 88.12 184 ILE A O 1
ATOM 1484 N N . ASN A 1 185 ? 4.785 -4.363 -11.945 1 89.81 185 ASN A N 1
ATOM 1485 C CA . ASN A 1 185 ? 3.348 -4.168 -12.102 1 89.81 185 ASN A CA 1
ATOM 1486 C C . ASN A 1 185 ? 2.562 -4.914 -11.031 1 89.81 185 ASN A C 1
ATOM 1488 O O . ASN A 1 185 ? 2.508 -6.145 -11.031 1 89.81 185 ASN A O 1
ATOM 1492 N N . LEU A 1 186 ? 1.911 -4.156 -10.156 1 89.88 186 LEU A N 1
ATOM 1493 C CA . LEU A 1 186 ? 1.193 -4.742 -9.031 1 89.88 186 LEU A CA 1
ATOM 1494 C C . LEU A 1 186 ? -0.002 -5.555 -9.508 1 89.88 186 LEU A C 1
ATOM 1496 O O . LEU A 1 186 ? -0.334 -6.586 -8.922 1 89.88 186 LEU A O 1
ATOM 1500 N N . PHE A 1 187 ? -0.612 -5.152 -10.562 1 90.81 187 PHE A N 1
ATOM 1501 C CA . PHE A 1 187 ? -1.787 -5.828 -11.102 1 90.81 187 PHE A CA 1
ATOM 1502 C C . PHE A 1 187 ? -1.442 -7.242 -11.547 1 90.81 187 PHE A C 1
ATOM 1504 O O . PHE A 1 187 ? -2.105 -8.203 -11.148 1 90.81 187 PHE A O 1
ATOM 1511 N N . ALA A 1 188 ? -0.404 -7.359 -12.273 1 93.12 188 ALA A N 1
ATOM 1512 C CA . ALA A 1 188 ? 0.019 -8.656 -12.781 1 93.12 188 ALA A CA 1
ATOM 1513 C C . ALA A 1 188 ? 0.375 -9.609 -11.641 1 93.12 188 ALA A C 1
ATOM 1515 O O . ALA A 1 188 ? -0.027 -10.773 -11.641 1 93.12 188 ALA A O 1
ATOM 1516 N N . VAL A 1 189 ? 1.098 -9.078 -10.719 1 96 189 VAL A N 1
ATOM 1517 C CA . VAL A 1 189 ? 1.521 -9.898 -9.594 1 96 189 VAL A CA 1
ATOM 1518 C C . VAL A 1 189 ? 0.305 -10.305 -8.766 1 96 189 VAL A C 1
ATOM 1520 O O . VAL A 1 189 ? 0.214 -11.445 -8.297 1 96 189 VAL A O 1
ATOM 1523 N N . ALA A 1 190 ? -0.614 -9.375 -8.594 1 95.94 190 ALA A N 1
ATOM 1524 C CA . ALA A 1 190 ? -1.818 -9.664 -7.82 1 95.94 190 ALA A CA 1
ATOM 1525 C C . ALA A 1 190 ? -2.633 -10.781 -8.477 1 95.94 190 ALA A C 1
ATOM 1527 O O . ALA A 1 190 ? -3.117 -11.688 -7.797 1 95.94 190 ALA A O 1
ATOM 1528 N N . ILE A 1 191 ? -2.805 -10.758 -9.773 1 96.94 191 ILE A N 1
ATOM 1529 C CA . ILE A 1 191 ? -3.533 -11.812 -10.469 1 96.94 191 ILE A CA 1
ATOM 1530 C C . ILE A 1 191 ? -2.867 -13.164 -10.203 1 96.94 191 ILE A C 1
ATOM 1532 O O . ILE A 1 191 ? -3.545 -14.148 -9.898 1 96.94 191 ILE A O 1
ATOM 1536 N N . HIS A 1 192 ? -1.599 -13.156 -10.305 1 97.62 192 HIS A N 1
ATOM 1537 C CA . HIS A 1 192 ? -0.821 -14.367 -10.07 1 97.62 192 HIS A CA 1
ATOM 1538 C C . HIS A 1 192 ? -1.053 -14.914 -8.664 1 97.62 192 HIS A C 1
ATOM 1540 O O . HIS A 1 192 ? -1.387 -16.094 -8.5 1 97.62 192 HIS A O 1
ATOM 1546 N N . GLU A 1 193 ? -0.907 -13.984 -7.648 1 98 193 GLU A N 1
ATOM 1547 C CA . GLU A 1 193 ? -1.037 -14.422 -6.262 1 98 193 GLU A CA 1
ATOM 1548 C C . GLU A 1 193 ? -2.463 -14.875 -5.953 1 98 193 GLU A C 1
ATOM 1550 O O . GLU A 1 193 ? -2.672 -15.805 -5.172 1 98 193 GLU A O 1
ATOM 1555 N N . PHE A 1 194 ? -3.418 -14.266 -6.535 1 97.81 194 PHE A N 1
ATOM 1556 C CA . PHE A 1 194 ? -4.793 -14.703 -6.352 1 97.81 194 PHE A CA 1
ATOM 1557 C C . PHE A 1 194 ? -5.004 -16.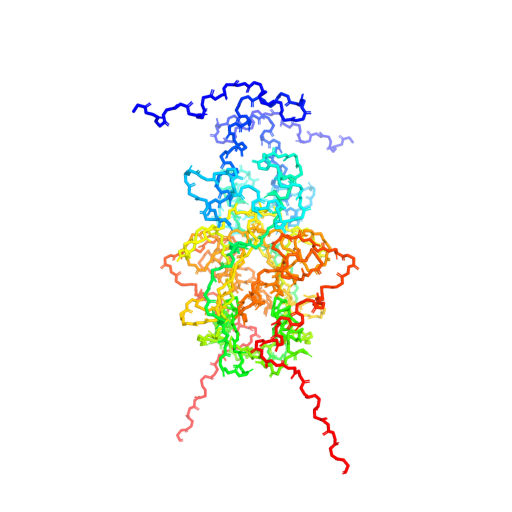094 -6.953 1 97.81 194 PHE A C 1
ATOM 1559 O O . PHE A 1 194 ? -5.789 -16.891 -6.434 1 97.81 194 PHE A O 1
ATOM 1566 N N . GLY A 1 195 ? -4.363 -16.359 -8.055 1 97.94 195 GLY A N 1
ATOM 1567 C CA . GLY A 1 195 ? -4.395 -17.719 -8.57 1 97.94 195 GLY A CA 1
ATOM 1568 C C . GLY A 1 195 ? -4.02 -18.766 -7.527 1 97.94 195 GLY A C 1
ATOM 1569 O O . GLY A 1 195 ? -4.699 -19.781 -7.383 1 97.94 195 GLY A O 1
ATOM 1570 N N . HIS A 1 196 ? -2.963 -18.453 -6.836 1 97.25 196 HIS A N 1
ATOM 1571 C CA . HIS A 1 196 ? -2.562 -19.344 -5.75 1 97.25 196 HIS A CA 1
ATOM 1572 C C . HIS A 1 196 ? -3.631 -19.391 -4.664 1 97.25 196 HIS A C 1
ATOM 1574 O O . HIS A 1 196 ? -3.951 -20.469 -4.16 1 97.25 196 HIS A O 1
ATOM 1580 N N . ALA A 1 197 ? -4.113 -18.25 -4.324 1 97.38 197 ALA A N 1
ATOM 1581 C CA . ALA A 1 197 ? -5.121 -18.188 -3.271 1 97.38 197 ALA A CA 1
ATOM 1582 C C . ALA A 1 197 ? -6.375 -18.969 -3.66 1 97.38 197 ALA A C 1
ATOM 1584 O O . ALA A 1 197 ? -7.184 -19.328 -2.801 1 97.38 197 ALA A O 1
ATOM 1585 N N . LEU A 1 198 ? -6.543 -19.219 -4.93 1 97.5 198 LEU A N 1
ATOM 1586 C CA . LEU A 1 198 ? -7.676 -20 -5.414 1 97.5 198 LEU A CA 1
ATOM 1587 C C . LEU A 1 198 ? -7.289 -21.469 -5.598 1 97.5 198 LEU A C 1
ATOM 1589 O O . LEU A 1 198 ? -8.141 -22.312 -5.898 1 97.5 198 LEU A O 1
ATOM 1593 N N . GLY A 1 199 ? -6.043 -21.781 -5.504 1 96.38 199 GLY A N 1
ATOM 1594 C CA . GLY A 1 199 ? -5.652 -23.188 -5.477 1 96.38 199 GLY A CA 1
ATOM 1595 C C . GLY A 1 199 ? -4.719 -23.578 -6.605 1 96.38 199 GLY A C 1
ATOM 1596 O O . GLY A 1 199 ? -4.242 -24.703 -6.668 1 96.38 199 GLY A O 1
ATOM 1597 N N . LEU A 1 200 ? -4.359 -22.672 -7.469 1 96.12 200 LEU A N 1
ATOM 1598 C CA . LEU A 1 200 ? -3.533 -22.984 -8.633 1 96.12 200 LEU A CA 1
ATOM 1599 C C . LEU A 1 200 ? -2.064 -23.094 -8.242 1 96.12 200 LEU A C 1
ATOM 1601 O O . LEU A 1 200 ? -1.581 -22.328 -7.398 1 96.12 200 LEU A O 1
ATOM 1605 N N . SER A 1 201 ? -1.387 -23.969 -8.93 1 94.44 201 SER A N 1
ATOM 1606 C CA . SER A 1 201 ? 0.07 -24.047 -8.867 1 94.44 201 SER A CA 1
ATOM 1607 C C . SER A 1 201 ? 0.716 -23.234 -9.984 1 94.44 201 SER A C 1
ATOM 1609 O O . SER A 1 201 ? 0.023 -22.703 -10.859 1 94.44 201 SER A O 1
ATOM 1611 N N . HIS A 1 202 ? 2.061 -23.156 -9.922 1 95.81 202 HIS A N 1
ATOM 1612 C CA . HIS A 1 202 ? 2.795 -22.469 -10.977 1 95.81 202 HIS A CA 1
ATOM 1613 C C . HIS A 1 202 ? 2.656 -23.203 -12.305 1 95.81 202 HIS A C 1
ATOM 1615 O O . HIS A 1 202 ? 2.436 -24.422 -12.328 1 95.81 202 HIS A O 1
ATOM 1621 N N . SER A 1 203 ? 2.717 -22.5 -13.336 1 94.31 203 SER A N 1
ATOM 1622 C CA . SER A 1 203 ? 2.783 -23.031 -14.688 1 94.31 203 SER A CA 1
ATOM 1623 C C . SER A 1 203 ? 4.207 -22.984 -15.234 1 94.31 203 SER A C 1
ATOM 1625 O O . SER A 1 203 ? 4.953 -22.047 -14.945 1 94.31 203 SER A O 1
ATOM 1627 N N . THR A 1 204 ? 4.574 -23.906 -16.094 1 93.19 204 THR A N 1
ATOM 1628 C CA . THR A 1 204 ? 5.871 -23.875 -16.766 1 93.19 204 THR A CA 1
ATOM 1629 C C . THR A 1 204 ? 5.809 -23.047 -18.031 1 93.19 204 THR A C 1
ATOM 1631 O O . THR A 1 204 ? 6.836 -22.781 -18.672 1 93.19 204 THR A O 1
ATOM 1634 N N . ASP A 1 205 ? 4.617 -22.625 -18.406 1 94.06 205 ASP A N 1
ATOM 1635 C CA . ASP A 1 205 ? 4.43 -21.781 -19.578 1 94.06 205 ASP A CA 1
ATOM 1636 C C . ASP A 1 205 ? 4.832 -20.344 -19.281 1 94.06 205 ASP A C 1
ATOM 1638 O O . ASP A 1 205 ? 4.176 -19.656 -18.484 1 94.06 205 ASP A O 1
ATOM 1642 N N . PRO A 1 206 ? 5.867 -19.812 -19.969 1 93 206 PRO A N 1
ATOM 1643 C CA . PRO A 1 206 ? 6.32 -18.453 -19.688 1 93 206 PRO A CA 1
ATOM 1644 C C . PRO A 1 206 ? 5.277 -17.391 -20.031 1 93 206 PRO A C 1
ATOM 1646 O O . PRO A 1 206 ? 5.363 -16.25 -19.562 1 93 206 PRO A O 1
ATOM 1649 N N . GLY A 1 207 ? 4.328 -17.766 -20.797 1 93 207 GLY A N 1
ATOM 1650 C CA . GLY A 1 207 ? 3.283 -16.812 -21.172 1 93 207 GLY A CA 1
ATOM 1651 C C . GLY A 1 207 ? 2.109 -16.812 -20.203 1 93 207 GLY A C 1
ATOM 1652 O O . GLY A 1 207 ? 1.205 -15.992 -20.312 1 93 207 GLY A O 1
ATOM 1653 N N . ALA A 1 208 ? 2.16 -17.688 -19.297 1 95.81 208 ALA A N 1
ATOM 1654 C CA . ALA A 1 208 ? 1.058 -17.812 -18.344 1 95.81 208 ALA A CA 1
ATOM 1655 C C . ALA A 1 208 ? 1.226 -16.828 -17.188 1 95.81 208 ALA A C 1
ATOM 1657 O O . ALA A 1 208 ? 2.344 -16.578 -16.734 1 95.81 208 ALA A O 1
ATOM 1658 N N . ILE A 1 209 ? 0.097 -16.375 -16.656 1 96.56 209 ILE A N 1
ATOM 1659 C CA . ILE A 1 209 ? 0.097 -15.547 -15.461 1 96.56 209 ILE A CA 1
ATOM 1660 C C . ILE A 1 209 ? 0.697 -16.328 -14.297 1 96.56 209 ILE A C 1
ATOM 1662 O O . ILE A 1 209 ? 1.366 -15.758 -13.43 1 96.56 209 ILE A O 1
ATOM 1666 N N . MET A 1 210 ? 0.565 -17.641 -14.281 1 97.19 210 MET A N 1
ATOM 1667 C CA . MET A 1 210 ? 0.986 -18.469 -13.164 1 97.19 210 MET A CA 1
ATOM 1668 C C . MET A 1 210 ? 2.443 -18.891 -13.312 1 97.19 210 MET A C 1
ATOM 1670 O O . MET A 1 210 ? 2.926 -19.75 -12.578 1 97.19 210 MET A O 1
ATOM 1674 N N . TYR A 1 211 ? 3.125 -18.297 -14.266 1 96.38 211 TYR A N 1
ATOM 1675 C CA . TYR A 1 211 ? 4.57 -18.469 -14.344 1 96.38 211 TYR A CA 1
ATOM 1676 C C . TYR A 1 211 ? 5.262 -17.828 -13.148 1 96.38 211 TYR A C 1
ATOM 1678 O O . TYR A 1 211 ? 4.906 -16.719 -12.742 1 96.38 211 TYR A O 1
ATOM 1686 N N . PRO A 1 212 ? 6.242 -18.5 -12.562 1 96.12 212 PRO A N 1
ATOM 1687 C CA . PRO A 1 212 ? 6.742 -18.031 -11.258 1 96.12 212 PRO A CA 1
ATOM 1688 C C . PRO A 1 212 ? 7.613 -16.781 -11.367 1 96.12 212 PRO A C 1
ATOM 1690 O O . PRO A 1 212 ? 7.645 -15.969 -10.445 1 96.12 212 PRO A O 1
ATOM 1693 N N . ALA A 1 213 ? 8.414 -16.703 -12.422 1 95.25 213 ALA A N 1
ATOM 1694 C CA . ALA A 1 213 ? 9.266 -15.531 -12.602 1 95.25 213 ALA A CA 1
ATOM 1695 C C . ALA A 1 213 ? 8.492 -14.375 -13.234 1 95.25 213 ALA A C 1
ATOM 1697 O O . ALA A 1 213 ? 7.684 -14.586 -14.133 1 95.25 213 ALA A O 1
ATOM 1698 N N . TYR A 1 214 ? 8.766 -13.172 -12.719 1 94.31 214 TYR A N 1
ATOM 1699 C CA . TYR A 1 214 ? 8.117 -11.984 -13.273 1 94.31 214 TYR A CA 1
ATOM 1700 C C . TYR A 1 214 ? 8.492 -11.797 -14.734 1 94.31 214 TYR A C 1
ATOM 1702 O O . TYR A 1 214 ? 9.672 -11.641 -15.07 1 94.31 214 TYR A O 1
ATOM 1710 N N . ASN A 1 215 ? 7.543 -11.852 -15.609 1 88.44 215 ASN A N 1
ATOM 1711 C CA . ASN A 1 215 ? 7.781 -11.75 -17.047 1 88.44 215 ASN A CA 1
ATOM 1712 C C . ASN A 1 215 ? 6.703 -10.914 -17.734 1 88.44 215 ASN A C 1
ATOM 1714 O O . ASN A 1 215 ? 6.402 -11.133 -18.906 1 88.44 215 ASN A O 1
ATOM 1718 N N . PHE A 1 216 ? 6.176 -10 -17.094 1 87.69 216 PHE A N 1
ATOM 1719 C CA . PHE A 1 216 ? 5.09 -9.18 -17.609 1 87.69 216 PHE A CA 1
ATOM 1720 C C . PHE A 1 216 ? 5.621 -8.125 -18.578 1 87.69 216 PHE A C 1
ATOM 1722 O O . PHE A 1 216 ? 6.641 -7.488 -18.297 1 87.69 216 PHE A O 1
ATOM 1729 N N . ASP A 1 217 ? 4.941 -7.992 -19.719 1 84.75 217 ASP A N 1
ATOM 1730 C CA . ASP A 1 217 ? 5.203 -6.949 -20.703 1 84.75 217 ASP A CA 1
ATOM 1731 C C . ASP A 1 217 ? 4.324 -5.727 -20.453 1 84.75 217 ASP A C 1
ATOM 1733 O O . ASP A 1 217 ? 3.102 -5.793 -20.609 1 84.75 217 ASP A O 1
ATOM 1737 N N . PRO A 1 218 ? 4.969 -4.602 -20.156 1 82.56 218 PRO A N 1
ATOM 1738 C CA . PRO A 1 218 ? 4.191 -3.412 -19.797 1 82.56 218 PRO A CA 1
ATOM 1739 C C . PRO A 1 218 ? 3.369 -2.871 -20.969 1 82.56 218 PRO A C 1
ATOM 1741 O O . PRO A 1 218 ? 2.488 -2.031 -20.766 1 82.56 218 PRO A O 1
ATOM 1744 N N . ASN A 1 219 ? 3.623 -3.334 -22.141 1 82.5 219 ASN A N 1
ATOM 1745 C CA . ASN A 1 219 ? 2.891 -2.861 -23.312 1 82.5 219 ASN A CA 1
ATOM 1746 C C . ASN A 1 219 ? 1.529 -3.541 -23.438 1 82.5 219 ASN A C 1
ATOM 1748 O O . ASN A 1 219 ? 0.705 -3.146 -24.25 1 82.5 219 ASN A O 1
ATOM 1752 N N . TYR A 1 220 ? 1.308 -4.52 -22.641 1 83.56 220 TYR A N 1
ATOM 1753 C CA . TYR A 1 220 ? 0.048 -5.254 -22.688 1 83.56 220 TYR A CA 1
ATOM 1754 C C . TYR A 1 220 ? -0.645 -5.246 -21.328 1 83.56 220 TYR A C 1
ATOM 1756 O O . TYR A 1 220 ? 0.01 -5.121 -20.297 1 83.56 220 TYR A O 1
ATOM 1764 N N . GLU A 1 221 ? -1.973 -5.309 -21.375 1 85.62 221 GLU A N 1
ATOM 1765 C CA . GLU A 1 221 ? -2.709 -5.5 -20.125 1 85.62 221 GLU A CA 1
ATOM 1766 C C . GLU A 1 221 ? -2.596 -6.938 -19.625 1 85.62 221 GLU A C 1
ATOM 1768 O O . GLU A 1 221 ? -2.615 -7.879 -20.422 1 85.62 221 GLU A O 1
ATOM 1773 N N . PRO A 1 222 ? -2.436 -7.047 -18.344 1 88.62 222 PRO A N 1
ATOM 1774 C CA . PRO A 1 222 ? -2.398 -8.414 -17.828 1 88.62 222 PRO A CA 1
ATOM 1775 C C . PRO A 1 222 ? -3.666 -9.203 -18.141 1 88.62 222 PRO A C 1
ATOM 1777 O O . PRO A 1 222 ? -4.773 -8.656 -18.062 1 88.62 222 PRO A O 1
ATOM 1780 N N . GLN A 1 223 ? -3.48 -10.422 -18.594 1 91.69 223 GLN A N 1
ATOM 1781 C CA . GLN A 1 223 ? -4.582 -11.312 -18.938 1 91.69 223 GLN A CA 1
ATOM 1782 C C . GLN A 1 223 ? -4.254 -12.758 -18.594 1 91.69 223 GLN A C 1
ATOM 1784 O O . GLN A 1 223 ? -3.08 -13.125 -18.484 1 91.69 223 GLN A O 1
ATOM 1789 N N . LEU A 1 224 ? -5.305 -13.484 -18.453 1 96.69 224 LEU A N 1
ATOM 1790 C CA . LEU A 1 224 ? -5.113 -14.914 -18.234 1 96.69 224 LEU A CA 1
ATOM 1791 C C . LEU A 1 224 ? -4.754 -15.625 -19.547 1 96.69 224 LEU A C 1
ATOM 1793 O O . LEU A 1 224 ? -5.348 -15.352 -20.594 1 96.69 224 LEU A O 1
ATOM 1797 N N . SER A 1 225 ? -3.791 -16.438 -19.438 1 96 225 SER A N 1
ATOM 1798 C CA . SER A 1 225 ? -3.469 -17.281 -20.578 1 96 225 SER A CA 1
ATOM 1799 C C . SER A 1 225 ? -4.453 -18.438 -20.703 1 96 225 SER A C 1
ATOM 1801 O O . SER A 1 225 ? -5.254 -18.688 -19.797 1 96 225 SER A O 1
ATOM 1803 N N . PHE A 1 226 ? -4.34 -19.156 -21.828 1 95.81 226 PHE A N 1
ATOM 1804 C CA . PHE A 1 226 ? -5.152 -20.344 -22.016 1 95.81 226 PHE A CA 1
ATOM 1805 C C . PHE A 1 226 ? -4.867 -21.375 -20.922 1 95.81 226 PHE A C 1
ATOM 1807 O O . PHE A 1 226 ? -5.789 -21.984 -20.375 1 95.81 226 PHE A O 1
ATOM 1814 N N . ASP A 1 227 ? -3.637 -21.5 -20.594 1 96.62 227 ASP A N 1
ATOM 1815 C CA . ASP A 1 227 ? -3.227 -22.422 -19.531 1 96.62 227 ASP A CA 1
ATOM 1816 C C . ASP A 1 227 ? -3.842 -22.031 -18.188 1 96.62 227 ASP A C 1
ATOM 1818 O O . ASP A 1 227 ? -4.328 -22.891 -17.453 1 96.62 227 ASP A O 1
ATOM 1822 N N . ASP A 1 228 ? -3.857 -20.812 -17.875 1 97.75 228 ASP A N 1
ATOM 1823 C CA . ASP A 1 228 ? -4.461 -20.312 -16.641 1 97.75 228 ASP A CA 1
ATOM 1824 C C . ASP A 1 228 ? -5.945 -20.656 -16.578 1 97.75 228 ASP A C 1
ATOM 1826 O O . ASP A 1 228 ? -6.43 -21.156 -15.562 1 97.75 228 ASP A O 1
ATOM 1830 N N . VAL A 1 229 ? -6.602 -20.422 -17.672 1 97.5 229 VAL A N 1
ATOM 1831 C CA . VAL A 1 229 ? -8.047 -20.625 -17.75 1 97.5 229 VAL A CA 1
ATOM 1832 C C . VAL A 1 229 ? -8.359 -22.109 -17.609 1 97.5 229 VAL A C 1
ATOM 1834 O O . VAL A 1 229 ? -9.227 -22.5 -16.812 1 97.5 229 VAL A O 1
ATOM 1837 N N . GLU A 1 230 ? -7.68 -22.906 -18.344 1 97.19 230 GLU A N 1
ATOM 1838 C CA . GLU A 1 230 ? -7.906 -24.359 -18.297 1 97.19 230 GLU A CA 1
ATOM 1839 C C . GLU A 1 230 ? -7.703 -24.906 -16.875 1 97.19 230 GLU A C 1
ATOM 1841 O O . GLU A 1 230 ? -8.523 -25.672 -16.391 1 97.19 230 GLU A O 1
ATOM 1846 N N . ASN A 1 231 ? -6.715 -24.484 -16.25 1 96.38 231 ASN A N 1
ATOM 1847 C CA . ASN A 1 231 ? -6.367 -25.047 -14.938 1 96.38 231 ASN A CA 1
ATOM 1848 C C . ASN A 1 231 ? -7.336 -24.594 -13.859 1 96.38 231 ASN A C 1
ATOM 1850 O O . ASN A 1 231 ? -7.691 -25.359 -12.969 1 96.38 231 ASN A O 1
ATOM 1854 N N . ILE A 1 232 ? -7.723 -23.312 -13.898 1 97.31 232 ILE A N 1
ATOM 1855 C CA . ILE A 1 232 ? -8.656 -22.844 -12.875 1 97.31 232 ILE A CA 1
ATOM 1856 C C . ILE A 1 232 ? -10.023 -23.5 -13.086 1 97.31 232 ILE A C 1
ATOM 1858 O O . ILE A 1 232 ? -10.742 -23.781 -12.125 1 97.31 232 ILE A O 1
ATOM 1862 N N . GLN A 1 233 ? -10.391 -23.781 -14.32 1 97 233 GLN A N 1
ATOM 1863 C CA . GLN A 1 233 ? -11.688 -24.391 -14.617 1 97 233 GLN A CA 1
ATOM 1864 C C . GLN A 1 233 ? -11.703 -25.875 -14.227 1 97 233 GLN A C 1
ATOM 1866 O O . GLN A 1 233 ? -12.758 -26.438 -13.938 1 97 233 GLN A O 1
ATOM 1871 N N . LYS A 1 234 ? -10.586 -26.453 -14.227 1 95.81 234 LYS A N 1
ATOM 1872 C CA . LYS A 1 234 ? -10.5 -27.812 -13.68 1 95.81 234 LYS A CA 1
ATOM 1873 C C . LYS A 1 234 ? -10.867 -27.828 -12.195 1 95.81 234 LYS A C 1
ATOM 1875 O O . LYS A 1 234 ? -11.391 -28.812 -11.688 1 95.81 234 LYS A O 1
ATOM 1880 N N . LEU A 1 235 ? -10.633 -26.703 -11.5 1 95.5 235 LEU A N 1
ATOM 1881 C CA . LEU A 1 235 ? -10.875 -26.625 -10.062 1 95.5 235 LEU A CA 1
ATOM 1882 C C . LEU A 1 235 ? -12.32 -26.219 -9.781 1 95.5 235 LEU A C 1
ATOM 1884 O O . LEU A 1 235 ? -12.953 -26.75 -8.867 1 95.5 235 LEU A O 1
ATOM 1888 N N . TYR A 1 236 ? -12.852 -25.25 -10.547 1 96.62 236 TYR A N 1
ATOM 1889 C CA . TYR A 1 236 ? -14.094 -24.609 -10.133 1 96.62 236 TYR A CA 1
ATOM 1890 C C . TYR A 1 236 ? -15.172 -24.766 -11.203 1 96.62 236 TYR A C 1
ATOM 1892 O O . TYR A 1 236 ? -16.328 -24.422 -10.984 1 96.62 236 TYR A O 1
ATOM 1900 N N . GLY A 1 237 ? -14.852 -25.234 -12.391 1 95.44 237 GLY A N 1
ATOM 1901 C CA . GLY A 1 237 ? -15.797 -25.344 -13.492 1 95.44 237 GLY A CA 1
ATOM 1902 C C . GLY A 1 237 ? -15.844 -24.109 -14.367 1 95.44 237 GLY A C 1
ATOM 1903 O O . GLY A 1 237 ? -15.242 -23.094 -14.039 1 95.44 237 GLY A O 1
ATOM 1904 N N . GLU A 1 238 ? -16.516 -24.219 -15.539 1 93.31 238 GLU A N 1
ATOM 1905 C CA . GLU A 1 238 ? -16.672 -23.125 -16.484 1 93.31 238 GLU A CA 1
ATOM 1906 C C . GLU A 1 238 ? -17.875 -22.25 -16.141 1 93.31 238 GLU A C 1
ATOM 1908 O O . GLU A 1 238 ? -18.812 -22.703 -15.492 1 93.31 238 GLU A O 1
ATOM 1913 N N . LEU A 1 239 ? -17.625 -20.953 -16.469 1 86.25 239 LEU A N 1
ATOM 1914 C CA . LEU A 1 239 ? -18.766 -20.047 -16.297 1 86.25 239 LEU A CA 1
ATOM 1915 C C . LEU A 1 239 ? -19.922 -20.453 -17.219 1 86.25 239 LEU A C 1
ATOM 1917 O O . LEU A 1 239 ? -19.734 -20.594 -18.422 1 86.25 239 LEU A O 1
ATOM 1921 N N . LEU A 1 240 ? -21.016 -21.125 -16.797 1 74.12 240 LEU A N 1
ATOM 1922 C CA . LEU A 1 240 ? -22.141 -21.547 -17.609 1 74.12 240 LEU A CA 1
ATOM 1923 C C . LEU A 1 240 ? -23 -20.344 -18.016 1 74.12 240 LEU A C 1
ATOM 1925 O O . LEU A 1 240 ? -23.297 -19.484 -17.172 1 74.12 240 LEU A O 1
ATOM 1929 N N . LEU A 1 241 ? -22.734 -19.703 -19.188 1 60.09 241 LEU A N 1
ATOM 1930 C CA . LEU A 1 241 ? -23.703 -18.719 -19.672 1 60.09 241 LEU A CA 1
ATOM 1931 C C . LEU A 1 241 ? -25.125 -19.219 -19.484 1 60.09 241 LEU A C 1
ATOM 1933 O O . LEU A 1 241 ? -25.406 -20.406 -19.672 1 60.09 241 LEU A O 1
ATOM 1937 N N . ASP A 1 242 ? -25.844 -18.781 -18.547 1 51.78 242 ASP A N 1
ATOM 1938 C CA . ASP A 1 242 ? -27.266 -19.109 -18.594 1 51.78 242 ASP A CA 1
ATOM 1939 C C . ASP A 1 242 ? -27.75 -19.234 -20.031 1 51.78 242 ASP A C 1
ATOM 1941 O O . ASP A 1 242 ? -27.641 -18.281 -20.812 1 51.78 242 ASP A O 1
ATOM 1945 N N . THR A 1 243 ? -27.625 -20.359 -20.688 1 46.75 243 THR A N 1
ATOM 1946 C CA . THR A 1 243 ? -28.438 -20.609 -21.875 1 46.75 243 THR A CA 1
ATOM 1947 C C . THR A 1 243 ? -29.859 -20.109 -21.672 1 46.75 243 THR A C 1
ATOM 1949 O O . THR A 1 243 ? -30.484 -20.391 -20.656 1 46.75 243 THR A O 1
ATOM 1952 N N . PHE A 1 244 ? -30.312 -18.984 -22.266 1 40.5 244 PHE A N 1
ATOM 1953 C CA . PHE A 1 244 ? -31.719 -18.672 -22.5 1 40.5 244 PHE A CA 1
ATOM 1954 C C . PHE A 1 244 ? -32.5 -19.922 -22.875 1 40.5 244 PHE A C 1
ATOM 1956 O O . PHE A 1 244 ? -32.156 -20.625 -23.828 1 40.5 244 PHE A O 1
ATOM 1963 N N . ASP A 1 245 ? -33.25 -20.609 -22.125 1 33.19 245 ASP A N 1
ATOM 1964 C CA . ASP A 1 245 ? -34.469 -21.25 -22.625 1 33.19 245 ASP A CA 1
ATOM 1965 C C . ASP A 1 245 ? -35.312 -20.25 -23.406 1 33.19 245 ASP A C 1
ATOM 1967 O O . ASP A 1 245 ? -35.75 -19.234 -22.844 1 33.19 245 ASP A O 1
ATOM 1971 N N . ALA A 1 246 ? -35.5 -20.375 -24.703 1 26.88 246 ALA A N 1
ATOM 1972 C CA . ALA A 1 246 ? -36.688 -19.984 -25.469 1 26.88 246 ALA A CA 1
ATOM 1973 C C . ALA A 1 246 ? -37.906 -20.812 -25.078 1 26.88 246 ALA A C 1
ATOM 1975 O O . ALA A 1 246 ? -37.812 -22.031 -24.953 1 26.88 246 ALA A O 1
ATOM 1976 N N . VAL B 1 1 ? 35.094 -38.5 7.574 1 24.31 1 VAL B N 1
ATOM 1977 C CA . VAL B 1 1 ? 36.219 -38.375 6.68 1 24.31 1 VAL B CA 1
ATOM 1978 C C . VAL B 1 1 ? 35.75 -37.969 5.289 1 24.31 1 VAL B C 1
ATOM 1980 O O . VAL B 1 1 ? 36.438 -37.219 4.594 1 24.31 1 VAL B O 1
ATOM 1983 N N . ALA B 1 2 ? 34.594 -38.594 4.844 1 25.16 2 ALA B N 1
ATOM 1984 C CA . ALA B 1 2 ? 34.188 -38.531 3.447 1 25.16 2 ALA B CA 1
ATOM 1985 C C . ALA B 1 2 ? 33.688 -37.125 3.088 1 25.16 2 ALA B C 1
ATOM 1987 O O . ALA B 1 2 ? 33.438 -36.812 1.914 1 25.16 2 ALA B O 1
ATOM 1988 N N . MET B 1 3 ? 33.156 -36.375 4.055 1 25.69 3 MET B N 1
ATOM 1989 C CA . MET B 1 3 ? 32.281 -35.188 3.912 1 25.69 3 MET B CA 1
ATOM 1990 C C . MET B 1 3 ? 33.062 -34 3.355 1 25.69 3 MET B C 1
ATOM 1992 O O . MET B 1 3 ? 32.5 -32.938 3.104 1 25.69 3 MET B O 1
ATOM 1996 N N . THR B 1 4 ? 34.438 -33.938 3.611 1 28.36 4 THR B N 1
ATOM 1997 C CA . THR B 1 4 ? 35.406 -32.875 3.406 1 28.36 4 THR B CA 1
ATOM 1998 C C . THR B 1 4 ? 35.656 -32.656 1.917 1 28.36 4 THR B C 1
ATOM 2000 O O . THR B 1 4 ? 36.281 -31.672 1.529 1 28.36 4 THR B O 1
ATOM 2003 N N . VAL B 1 5 ? 35.625 -33.781 1.139 1 26.2 5 VAL B N 1
ATOM 2004 C CA . VAL B 1 5 ? 36.406 -33.75 -0.094 1 26.2 5 VAL B CA 1
ATOM 2005 C C . VAL B 1 5 ? 35.844 -32.719 -1.061 1 26.2 5 VAL B C 1
ATOM 2007 O O . VAL B 1 5 ? 36.594 -32 -1.73 1 26.2 5 VAL B O 1
ATOM 2010 N N . LEU B 1 6 ? 34.469 -32.875 -1.358 1 28.64 6 LEU B N 1
ATOM 2011 C CA . LEU B 1 6 ? 34.062 -32.469 -2.707 1 28.64 6 LEU B CA 1
ATOM 2012 C C . LEU B 1 6 ? 34.094 -30.953 -2.855 1 28.64 6 LEU B C 1
ATOM 2014 O O . LEU B 1 6 ? 34.094 -30.438 -3.973 1 28.64 6 LEU B O 1
ATOM 2018 N N . CYS B 1 7 ? 33.781 -30.203 -1.787 1 28.77 7 CYS B N 1
ATOM 2019 C CA . CYS B 1 7 ? 33.562 -28.812 -2.141 1 28.77 7 CYS B CA 1
ATOM 2020 C C . CYS B 1 7 ? 34.875 -28.094 -2.461 1 28.77 7 CYS B C 1
ATOM 2022 O O . CYS B 1 7 ? 34.938 -26.875 -2.416 1 28.77 7 CYS B O 1
ATOM 2024 N N . ARG B 1 8 ? 36.031 -28.75 -2.342 1 30.14 8 ARG B N 1
ATOM 2025 C CA . ARG B 1 8 ? 37.375 -28.203 -2.459 1 30.14 8 ARG B CA 1
ATOM 2026 C C . ARG B 1 8 ? 37.625 -27.656 -3.859 1 30.14 8 ARG B C 1
ATOM 2028 O O . ARG B 1 8 ? 38.75 -27.281 -4.195 1 30.14 8 ARG B O 1
ATOM 2035 N N . TYR B 1 9 ? 36.938 -28.219 -4.852 1 31.33 9 TYR B N 1
ATOM 2036 C CA . TYR B 1 9 ? 37.594 -27.906 -6.105 1 31.33 9 TYR B CA 1
ATOM 2037 C C . TYR B 1 9 ? 37.812 -26.391 -6.258 1 31.33 9 TYR B C 1
ATOM 2039 O O . TYR B 1 9 ? 36.844 -25.625 -6.211 1 31.33 9 TYR B O 1
ATOM 2047 N N . HIS B 1 10 ? 38.938 -25.75 -5.828 1 33 10 HIS B N 1
ATOM 2048 C CA . HIS B 1 10 ? 39.625 -24.5 -6.004 1 33 10 HIS B CA 1
ATOM 2049 C C . HIS B 1 10 ? 39.531 -23.984 -7.438 1 33 10 HIS B C 1
ATOM 2051 O O . HIS B 1 10 ? 40.219 -23.047 -7.824 1 33 10 HIS B O 1
ATOM 2057 N N . SER B 1 11 ? 39.344 -24.906 -8.398 1 30.41 11 SER B N 1
ATOM 2058 C CA . SER B 1 11 ? 39.625 -24.453 -9.758 1 30.41 11 SER B CA 1
ATOM 2059 C C . SER B 1 11 ? 38.969 -23.109 -10.039 1 30.41 11 SER B C 1
ATOM 2061 O O . SER B 1 11 ? 37.969 -22.75 -9.398 1 30.41 11 SER B O 1
ATOM 2063 N N . LYS B 1 12 ? 39.781 -22.203 -10.766 1 36.28 12 LYS B N 1
ATOM 2064 C CA . LYS B 1 12 ? 39.312 -21.094 -11.578 1 36.28 12 LYS B CA 1
ATOM 2065 C C . LYS B 1 12 ? 37.938 -21.375 -12.172 1 36.28 12 LYS B C 1
ATOM 2067 O O . LYS B 1 12 ? 37.781 -22.234 -13.047 1 36.28 12 LYS B O 1
ATOM 2072 N N . ILE B 1 13 ? 37.031 -21.688 -11.438 1 34.84 13 ILE B N 1
ATOM 2073 C CA . ILE B 1 13 ? 35.688 -21.969 -11.938 1 34.84 13 ILE B CA 1
ATOM 2074 C C . ILE B 1 13 ? 35.281 -20.906 -12.961 1 34.84 13 ILE B C 1
ATOM 2076 O O . ILE B 1 13 ? 35.188 -19.719 -12.633 1 34.84 13 ILE B O 1
ATOM 2080 N N . MET B 1 14 ? 35.812 -21.078 -14.117 1 35.81 14 MET B N 1
ATOM 2081 C CA . MET B 1 14 ? 35.469 -20.312 -15.305 1 35.81 14 MET B CA 1
ATOM 2082 C C . MET B 1 14 ? 33.938 -20.344 -15.539 1 35.81 14 MET B C 1
ATOM 2084 O O . MET B 1 14 ? 33.344 -21.406 -15.555 1 35.81 14 MET B O 1
ATOM 2088 N N . LEU B 1 15 ? 33.312 -19.531 -14.891 1 38.34 15 LEU B N 1
ATOM 2089 C CA . LEU B 1 15 ? 32 -19.297 -15.484 1 38.34 15 LEU B CA 1
ATOM 2090 C C . LEU B 1 15 ? 32.156 -18.625 -16.859 1 38.34 15 LEU B C 1
ATOM 2092 O O . LEU B 1 15 ? 32.594 -17.484 -16.953 1 38.34 15 LEU B O 1
ATOM 2096 N N . ASN B 1 16 ? 31.812 -19.359 -17.953 1 43.88 16 ASN B N 1
ATOM 2097 C CA . ASN B 1 16 ? 32.031 -19.125 -19.375 1 43.88 16 ASN B CA 1
ATOM 2098 C C . ASN B 1 16 ? 33.312 -18.328 -19.625 1 43.88 16 ASN B C 1
ATOM 2100 O O . ASN B 1 16 ? 33.312 -17.391 -20.422 1 43.88 16 ASN B O 1
ATOM 2104 N N . GLY B 1 17 ? 34.312 -18.609 -19.016 1 43.84 17 GLY B N 1
ATOM 2105 C CA . GLY B 1 17 ? 35.562 -17.969 -19.344 1 43.84 17 GLY B CA 1
ATOM 2106 C C . GLY B 1 17 ? 35.906 -16.797 -18.422 1 43.84 17 GLY B C 1
ATOM 2107 O O . GLY B 1 17 ? 36.969 -16.203 -18.531 1 43.84 17 GLY B O 1
ATOM 2108 N N . VAL B 1 18 ? 34.875 -16.188 -17.812 1 45.59 18 VAL B N 1
ATOM 2109 C CA . VAL B 1 18 ? 35.219 -15.078 -16.938 1 45.59 18 VAL B CA 1
ATOM 2110 C C . VAL B 1 18 ? 35.625 -15.602 -15.57 1 45.59 18 VAL B C 1
ATOM 2112 O O . VAL B 1 18 ? 34.969 -16.5 -15.016 1 45.59 18 VAL B O 1
ATOM 2115 N N . ILE B 1 19 ? 36.844 -15.391 -15.18 1 47.81 19 ILE B N 1
ATOM 2116 C CA . ILE B 1 19 ? 37.438 -15.641 -13.875 1 47.81 19 ILE B CA 1
ATOM 2117 C C . ILE B 1 19 ? 36.688 -14.844 -12.805 1 47.81 19 ILE B C 1
ATOM 2119 O O . ILE B 1 19 ? 36.75 -13.617 -12.797 1 47.81 19 ILE B O 1
ATOM 2123 N N . LEU B 1 20 ? 35.594 -15.375 -12.312 1 52.44 20 LEU B N 1
ATOM 2124 C CA . LEU B 1 20 ? 35.031 -14.68 -11.148 1 52.44 20 LEU B CA 1
ATOM 2125 C C . LEU B 1 20 ? 36 -14.742 -9.969 1 52.44 20 LEU B C 1
ATOM 2127 O O . LEU B 1 20 ? 36.656 -15.766 -9.766 1 52.44 20 LEU B O 1
ATOM 2131 N N . LYS B 1 21 ? 36.25 -13.625 -9.547 1 58.28 21 LYS B N 1
ATOM 2132 C CA . LYS B 1 21 ? 37.031 -13.617 -8.305 1 58.28 21 LYS B CA 1
ATOM 2133 C C . LYS B 1 21 ? 36.438 -14.57 -7.277 1 58.28 21 LYS B C 1
ATOM 2135 O O . LYS B 1 21 ? 35.219 -14.812 -7.277 1 58.28 21 LYS B O 1
ATOM 2140 N N . ASN B 1 22 ? 37.281 -15.289 -6.672 1 59.59 22 ASN B N 1
ATOM 2141 C CA . ASN B 1 22 ? 36.938 -16.328 -5.699 1 59.59 22 ASN B CA 1
ATOM 2142 C C . ASN B 1 22 ? 35.781 -15.883 -4.805 1 59.59 22 ASN B C 1
ATOM 2144 O O . ASN B 1 22 ? 34.875 -16.672 -4.52 1 59.59 22 ASN B O 1
ATOM 2148 N N . SER B 1 23 ? 35.781 -14.68 -4.383 1 64.31 23 SER B N 1
ATOM 2149 C CA . SER B 1 23 ? 34.75 -14.18 -3.479 1 64.31 23 SER B CA 1
ATOM 2150 C C . SER B 1 23 ? 33.406 -14.086 -4.18 1 64.31 23 SER B C 1
ATOM 2152 O O . SER B 1 23 ? 32.375 -14.438 -3.6 1 64.31 23 SER B O 1
ATOM 2154 N N . GLU B 1 24 ? 33.438 -13.68 -5.383 1 68.06 24 GLU B N 1
ATOM 2155 C CA . GLU B 1 24 ? 32.188 -13.539 -6.148 1 68.06 24 GLU B CA 1
ATOM 2156 C C . GLU B 1 24 ? 31.578 -14.898 -6.449 1 68.06 24 GLU B C 1
ATOM 2158 O O . GLU B 1 24 ? 30.359 -15.055 -6.402 1 68.06 24 GLU B O 1
ATOM 2163 N N . PHE B 1 25 ? 32.531 -15.758 -6.625 1 68.69 25 PHE B N 1
ATOM 2164 C CA . PHE B 1 25 ? 32.062 -17.109 -6.91 1 68.69 25 PHE B CA 1
ATOM 2165 C C . PHE B 1 25 ? 31.375 -17.703 -5.695 1 68.69 25 PHE B C 1
ATOM 2167 O O . PHE B 1 25 ? 30.312 -18.312 -5.82 1 68.69 25 PHE B O 1
ATOM 2174 N N . A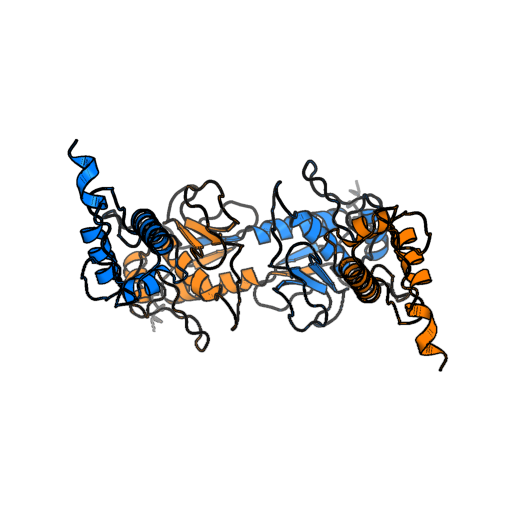SN B 1 26 ? 32.031 -17.516 -4.598 1 73.06 26 ASN B N 1
ATOM 2175 C CA . ASN B 1 26 ? 31.438 -18.031 -3.367 1 73.06 26 ASN B CA 1
ATOM 2176 C C . ASN B 1 26 ? 30.062 -17.438 -3.109 1 73.06 26 ASN B C 1
ATOM 2178 O O . ASN B 1 26 ? 29.156 -18.125 -2.664 1 73.06 26 ASN B O 1
ATOM 2182 N N . LEU B 1 27 ? 29.969 -16.234 -3.408 1 73.12 27 LEU B N 1
ATOM 2183 C CA . LEU B 1 27 ? 28.672 -15.57 -3.211 1 73.12 27 LEU B CA 1
ATOM 2184 C C . LEU B 1 27 ? 27.625 -16.141 -4.152 1 73.12 27 LEU B C 1
ATOM 2186 O O . LEU B 1 27 ? 26.453 -16.297 -3.768 1 73.12 27 LEU B O 1
ATOM 2190 N N . CYS B 1 28 ? 28.047 -16.469 -5.285 1 78.81 28 CYS B N 1
ATOM 2191 C CA . CYS B 1 28 ? 27.109 -17 -6.27 1 78.81 28 CYS B CA 1
ATOM 2192 C C . CYS B 1 28 ? 26.625 -18.391 -5.855 1 78.81 28 CYS B C 1
ATOM 2194 O O . CYS B 1 28 ? 25.453 -18.719 -6.027 1 78.81 28 CYS B O 1
ATOM 2196 N N . ILE B 1 29 ? 27.516 -19.125 -5.316 1 82.75 29 ILE B N 1
ATOM 2197 C CA . ILE B 1 29 ? 27.156 -20.469 -4.902 1 82.75 29 ILE B CA 1
ATOM 2198 C C . ILE B 1 29 ? 26.203 -20.406 -3.711 1 82.75 29 ILE B C 1
ATOM 2200 O O . ILE B 1 29 ? 25.25 -21.188 -3.631 1 82.75 29 ILE B O 1
ATOM 2204 N N . ILE B 1 30 ? 26.5 -19.547 -2.881 1 84.31 30 ILE B N 1
ATOM 2205 C CA . ILE B 1 30 ? 25.609 -19.375 -1.734 1 84.31 30 ILE B CA 1
ATOM 2206 C C . ILE B 1 30 ? 24.219 -18.969 -2.213 1 84.31 30 ILE B C 1
ATOM 2208 O O . ILE B 1 30 ? 23.203 -19.484 -1.728 1 84.31 30 ILE B O 1
ATOM 2212 N N . PHE B 1 31 ? 24.25 -18.062 -3.156 1 88.06 31 PHE B N 1
ATOM 2213 C CA . PHE B 1 31 ? 23 -17.625 -3.74 1 88.06 31 PHE B CA 1
ATOM 2214 C C . PHE B 1 31 ? 22.234 -18.797 -4.352 1 88.06 31 PHE B C 1
ATOM 2216 O O . PHE B 1 31 ? 21.031 -18.953 -4.133 1 88.06 31 PHE B O 1
ATOM 2223 N N . LEU B 1 32 ? 22.906 -19.562 -5.055 1 90.25 32 LEU B N 1
ATOM 2224 C CA . LEU B 1 32 ? 22.297 -20.734 -5.684 1 90.25 32 LEU B CA 1
ATOM 2225 C C . LEU B 1 32 ? 21.719 -21.672 -4.637 1 90.25 32 LEU B C 1
ATOM 2227 O O . LEU B 1 32 ? 20.578 -22.125 -4.77 1 90.25 32 LEU B O 1
ATOM 2231 N N . GLN B 1 33 ? 22.453 -21.969 -3.625 1 89.56 33 GLN B N 1
ATOM 2232 C CA . GLN B 1 33 ? 22 -22.891 -2.598 1 89.56 33 GLN B CA 1
ATOM 2233 C C . GLN B 1 33 ? 20.75 -22.375 -1.893 1 89.56 33 GLN B C 1
ATOM 2235 O O . GLN B 1 33 ? 19.812 -23.125 -1.646 1 89.56 33 GLN B O 1
ATOM 2240 N N . GLU B 1 34 ? 20.781 -21.141 -1.603 1 89.94 34 GLU B N 1
ATOM 2241 C CA . GLU B 1 34 ? 19.625 -20.547 -0.952 1 89.94 34 GLU B CA 1
ATOM 2242 C C . GLU B 1 34 ? 18.406 -20.578 -1.863 1 89.94 34 GLU B C 1
ATOM 2244 O O . GLU B 1 34 ? 17.281 -20.844 -1.405 1 89.94 34 GLU B O 1
ATOM 2249 N N . TYR B 1 35 ? 18.625 -20.266 -3.104 1 93 35 TYR B N 1
ATOM 2250 C CA . TYR B 1 35 ? 17.562 -20.312 -4.098 1 93 35 TYR B CA 1
ATOM 2251 C C . TYR B 1 35 ? 16.953 -21.703 -4.188 1 93 35 TYR B C 1
ATOM 2253 O O . TYR B 1 35 ? 15.727 -21.859 -4.141 1 93 35 TYR B O 1
ATOM 2261 N N . LEU B 1 36 ? 17.75 -22.688 -4.262 1 93.38 36 LEU B N 1
ATOM 2262 C CA . LEU B 1 36 ? 17.297 -24.062 -4.414 1 93.38 36 LEU B CA 1
ATOM 2263 C C . LEU B 1 36 ? 16.609 -24.547 -3.139 1 93.38 36 LEU B C 1
ATOM 2265 O O . LEU B 1 36 ? 15.664 -25.344 -3.199 1 93.38 36 LEU B O 1
ATOM 2269 N N . ARG B 1 37 ? 17.141 -24.125 -2.031 1 91.31 37 ARG B N 1
ATOM 2270 C CA . ARG B 1 37 ? 16.5 -24.5 -0.774 1 91.31 37 ARG B CA 1
ATOM 2271 C C . ARG B 1 37 ? 15.094 -23.906 -0.691 1 91.31 37 ARG B C 1
ATOM 2273 O O . ARG B 1 37 ? 14.156 -24.594 -0.277 1 91.31 37 ARG B O 1
ATOM 2280 N N . HIS B 1 38 ? 14.984 -22.734 -1.157 1 90.44 38 HIS B N 1
ATOM 2281 C CA . HIS B 1 38 ? 13.727 -22.016 -1.044 1 90.44 38 HIS B CA 1
ATOM 2282 C C . HIS B 1 38 ? 12.703 -22.516 -2.053 1 90.44 38 HIS B C 1
ATOM 2284 O O . HIS B 1 38 ? 11.531 -22.703 -1.713 1 90.44 38 HIS B O 1
ATOM 2290 N N . PHE B 1 39 ? 13.133 -22.812 -3.281 1 93.94 39 PHE B N 1
ATOM 2291 C CA . PHE B 1 39 ? 12.141 -22.984 -4.336 1 93.94 39 PHE B CA 1
ATOM 2292 C C . PHE B 1 39 ? 12.094 -24.422 -4.809 1 93.94 39 PHE B C 1
ATOM 2294 O O . PHE B 1 39 ? 11.148 -24.844 -5.477 1 93.94 39 PHE B O 1
ATOM 2301 N N . TYR B 1 40 ? 13.117 -25.25 -4.391 1 92.12 40 TYR B N 1
ATOM 2302 C CA . TYR B 1 40 ? 13.18 -26.594 -4.957 1 92.12 40 TYR B CA 1
ATOM 2303 C C . TYR B 1 40 ? 13.461 -27.625 -3.875 1 92.12 40 TYR B C 1
ATOM 2305 O O . TYR B 1 40 ? 13.773 -28.781 -4.18 1 92.12 40 TYR B O 1
ATOM 2313 N N . GLY B 1 41 ? 13.453 -27.25 -2.656 1 88.38 41 GLY B N 1
ATOM 2314 C CA . GLY B 1 41 ? 13.594 -28.188 -1.552 1 88.38 41 GLY B CA 1
ATOM 2315 C C . GLY B 1 41 ? 14.969 -28.828 -1.485 1 88.38 41 GLY B C 1
ATOM 2316 O O . GLY B 1 41 ? 15.094 -30 -1.152 1 88.38 41 GLY B O 1
ATOM 2317 N N . TYR B 1 42 ? 15.922 -28.016 -1.938 1 88 42 TYR B N 1
ATOM 2318 C CA . TYR B 1 42 ? 17.312 -28.5 -1.911 1 88 42 TYR B CA 1
ATOM 2319 C C . TYR B 1 42 ? 17.734 -28.859 -0.495 1 88 42 TYR B C 1
ATOM 2321 O O . TYR B 1 42 ? 17.516 -28.094 0.444 1 88 42 TYR B O 1
ATOM 2329 N N . GLN B 1 43 ? 18.172 -30.125 -0.514 1 84 43 GLN B N 1
ATOM 2330 C CA . GLN B 1 43 ? 18.844 -30.625 0.675 1 84 43 GLN B CA 1
ATOM 2331 C C . GLN B 1 43 ? 20.312 -30.938 0.387 1 84 43 GLN B C 1
ATOM 2333 O O . GLN B 1 43 ? 20.719 -30.969 -0.773 1 84 43 GLN B O 1
ATOM 2338 N N . SER B 1 44 ? 21.266 -30.859 1.148 1 75.06 44 SER B N 1
ATOM 2339 C CA . SER B 1 44 ? 22.719 -30.844 1.151 1 75.06 44 SER B CA 1
ATOM 2340 C C . SER B 1 44 ? 23.297 -31.766 0.065 1 75.06 44 SER B C 1
ATOM 2342 O O . SER B 1 44 ? 24.297 -31.438 -0.564 1 75.06 44 SER B O 1
ATOM 2344 N N . CYS B 1 45 ? 22.672 -32.875 -0.388 1 77.5 45 CYS B N 1
ATOM 2345 C CA . CYS B 1 45 ? 23.422 -33.812 -1.214 1 77.5 45 CYS B CA 1
ATOM 2346 C C . CYS B 1 45 ? 22.844 -33.875 -2.623 1 77.5 45 CYS B C 1
ATOM 2348 O O . CYS B 1 45 ? 23.297 -34.656 -3.455 1 77.5 45 CYS B O 1
ATOM 2350 N N . ASP B 1 46 ? 22.094 -33 -3.111 1 85.88 46 ASP B N 1
ATOM 2351 C CA . ASP B 1 46 ? 21.484 -33.188 -4.422 1 85.88 46 ASP B CA 1
ATOM 2352 C C . ASP B 1 46 ? 21.469 -31.875 -5.219 1 85.88 46 ASP B C 1
ATOM 2354 O O . ASP B 1 46 ? 20.516 -31.609 -5.953 1 85.88 46 ASP B O 1
ATOM 2358 N N . LYS B 1 47 ? 22.531 -31.141 -5.117 1 89.38 47 LYS B N 1
ATOM 2359 C CA . LYS B 1 47 ? 22.562 -29.812 -5.738 1 89.38 47 LYS B CA 1
ATOM 2360 C C . LYS B 1 47 ? 22.438 -29.922 -7.254 1 89.38 47 LYS B C 1
ATOM 2362 O O . LYS B 1 47 ? 21.625 -29.219 -7.859 1 89.38 47 LYS B O 1
ATOM 2367 N N . LYS B 1 48 ? 23.25 -30.828 -7.824 1 90.69 48 LYS B N 1
ATOM 2368 C CA . LYS B 1 48 ? 23.219 -30.953 -9.273 1 90.69 48 LYS B CA 1
ATOM 2369 C C . LYS B 1 48 ? 21.828 -31.312 -9.773 1 90.69 48 LYS B C 1
ATOM 2371 O O . LYS B 1 48 ? 21.328 -30.734 -10.742 1 90.69 48 LYS B O 1
ATOM 2376 N N . THR B 1 49 ? 21.219 -32.219 -9.148 1 93.62 49 THR B N 1
ATOM 2377 C CA . THR B 1 49 ? 19.891 -32.688 -9.523 1 93.62 49 THR B CA 1
ATOM 2378 C C . THR B 1 49 ? 18.875 -31.547 -9.398 1 93.62 49 THR B C 1
ATOM 2380 O O . THR B 1 49 ? 18 -31.391 -10.258 1 93.62 49 THR B O 1
ATOM 2383 N N . LYS B 1 50 ? 19.016 -30.812 -8.367 1 94.44 50 LYS B N 1
ATOM 2384 C CA . LYS B 1 50 ? 18.062 -29.719 -8.148 1 94.44 50 LYS B CA 1
ATOM 2385 C C . LYS B 1 50 ? 18.266 -28.594 -9.164 1 94.44 50 LYS B C 1
ATOM 2387 O O . LYS B 1 50 ? 17.312 -27.969 -9.609 1 94.44 50 LYS B O 1
ATOM 2392 N N . VAL B 1 51 ? 19.484 -28.391 -9.516 1 94 51 VAL B N 1
ATOM 2393 C CA . VAL B 1 51 ? 19.766 -27.422 -10.57 1 94 51 VAL B CA 1
ATOM 2394 C C . VAL B 1 51 ? 19.141 -27.891 -11.883 1 94 51 VAL B C 1
ATOM 2396 O O . VAL B 1 51 ? 18.531 -27.094 -12.602 1 94 51 VAL B O 1
ATOM 2399 N N . GLN B 1 52 ? 19.281 -29.125 -12.148 1 95.5 52 GLN B N 1
ATOM 2400 C CA . GLN B 1 52 ? 18.688 -29.672 -13.359 1 95.5 52 GLN B CA 1
ATOM 2401 C C . GLN B 1 52 ? 17.172 -29.531 -13.344 1 95.5 52 GLN B C 1
ATOM 2403 O O . GLN B 1 52 ? 16.562 -29.188 -14.367 1 95.5 52 GLN B O 1
ATOM 2408 N N . GLU B 1 53 ? 16.641 -29.797 -12.242 1 94.56 53 GLU B N 1
ATOM 2409 C CA . GLU B 1 53 ? 15.195 -29.656 -12.086 1 94.56 53 GLU B CA 1
ATOM 2410 C C . GLU B 1 53 ? 14.75 -28.234 -12.367 1 94.56 53 GLU B C 1
ATOM 2412 O O . GLU B 1 53 ? 13.773 -28.016 -13.086 1 94.56 53 GLU B O 1
ATOM 2417 N N . MET B 1 54 ? 15.43 -27.297 -11.773 1 95.44 54 MET B N 1
ATOM 2418 C CA . MET B 1 54 ? 15.117 -25.891 -11.992 1 95.44 54 MET B CA 1
ATOM 2419 C C . MET B 1 54 ? 15.273 -25.516 -13.461 1 95.44 54 MET B C 1
ATOM 2421 O O . MET B 1 54 ? 14.406 -24.844 -14.031 1 95.44 54 MET B O 1
ATOM 2425 N N . GLN B 1 55 ? 16.375 -25.938 -14.047 1 95.69 55 GLN B N 1
ATOM 2426 C CA . GLN B 1 55 ? 16.656 -25.625 -15.453 1 95.69 55 GLN B CA 1
ATOM 2427 C C . GLN B 1 55 ? 15.57 -26.188 -16.359 1 95.69 55 GLN B C 1
ATOM 2429 O O . GLN B 1 55 ? 15.094 -25.516 -17.266 1 95.69 55 GLN B O 1
ATOM 2434 N N . ARG B 1 56 ? 15.125 -27.406 -16.094 1 94.94 56 ARG B N 1
ATOM 2435 C CA . ARG B 1 56 ? 14.039 -27.984 -16.875 1 94.94 56 ARG B CA 1
ATOM 2436 C C . ARG B 1 56 ? 12.75 -27.188 -16.719 1 94.94 56 ARG B C 1
ATOM 2438 O O . ARG B 1 56 ? 12.039 -26.953 -17.703 1 94.94 56 ARG B O 1
ATOM 2445 N N . TYR B 1 57 ? 12.57 -26.828 -15.539 1 93.69 57 TYR B N 1
ATOM 2446 C CA . TYR B 1 57 ? 11.352 -26.078 -15.242 1 93.69 57 TYR B CA 1
ATOM 2447 C C . TYR B 1 57 ? 11.289 -24.797 -16.078 1 93.69 57 TYR B C 1
ATOM 2449 O O . TYR B 1 57 ? 10.227 -24.438 -16.594 1 93.69 57 TYR B O 1
ATOM 2457 N N . PHE B 1 58 ? 12.391 -24.125 -16.234 1 95 58 PHE B N 1
ATOM 2458 C CA . PHE B 1 58 ? 12.422 -22.844 -16.922 1 95 58 PHE B CA 1
ATOM 2459 C C . PHE B 1 58 ? 12.766 -23.016 -18.391 1 95 58 PHE B C 1
ATOM 2461 O O . PHE B 1 58 ? 13.031 -22.031 -19.094 1 95 58 PHE B O 1
ATOM 2468 N N . GLY B 1 59 ? 12.883 -24.234 -18.828 1 92.81 59 GLY B N 1
ATOM 2469 C CA . GLY B 1 59 ? 13.117 -24.531 -20.234 1 92.81 59 GLY B CA 1
ATOM 2470 C C . GLY B 1 59 ? 14.562 -24.328 -20.656 1 92.81 59 GLY B C 1
ATOM 2471 O O . GLY B 1 59 ? 14.844 -24.047 -21.812 1 92.81 59 GLY B O 1
ATOM 2472 N N . LEU B 1 60 ? 15.43 -24.375 -19.75 1 94.31 60 LEU B N 1
ATOM 2473 C CA . LEU B 1 60 ? 16.859 -24.297 -20.047 1 94.31 60 LEU B CA 1
ATOM 2474 C C . LEU B 1 60 ? 17.453 -25.672 -20.281 1 94.31 60 LEU B C 1
ATOM 2476 O O . LEU B 1 60 ? 16.812 -26.688 -19.984 1 94.31 60 LEU B O 1
ATOM 2480 N N . LEU B 1 61 ? 18.656 -25.688 -20.859 1 95.12 61 LEU B N 1
ATOM 2481 C CA . LEU B 1 61 ? 19.391 -26.953 -20.938 1 95.12 61 LEU B CA 1
ATOM 2482 C C . LEU B 1 61 ? 19.734 -27.469 -19.547 1 95.12 61 LEU B C 1
ATOM 2484 O O . LEU B 1 61 ? 20.328 -26.75 -18.734 1 95.12 61 LEU B O 1
ATOM 2488 N N . PRO B 1 62 ? 19.328 -28.656 -19.297 1 95.94 62 PRO B N 1
ATOM 2489 C CA . PRO B 1 62 ? 19.516 -29.172 -17.938 1 95.94 62 PRO B CA 1
ATOM 2490 C C . PRO B 1 62 ? 20.938 -29.688 -17.688 1 95.94 62 PRO B C 1
ATOM 2492 O O . PRO B 1 62 ? 21.109 -30.875 -17.422 1 95.94 62 PRO B O 1
ATOM 2495 N N . SER B 1 63 ? 21.938 -28.891 -17.625 1 93.75 63 SER B N 1
ATOM 2496 C CA . SER B 1 63 ? 23.344 -29.25 -17.453 1 93.75 63 SER B CA 1
ATOM 2497 C C . SER B 1 63 ? 23.656 -29.578 -16 1 93.75 63 SER B C 1
ATOM 2499 O O . SER B 1 63 ? 24.609 -30.297 -15.719 1 93.75 63 SER B O 1
ATOM 2501 N N . GLY B 1 64 ? 22.891 -29 -15.125 1 93.12 64 GLY B N 1
ATOM 2502 C CA . GLY B 1 64 ? 23.156 -29.156 -13.703 1 93.12 64 GLY B CA 1
ATOM 2503 C C . GLY B 1 64 ? 24.219 -28.203 -13.195 1 93.12 64 GLY B C 1
ATOM 2504 O O . GLY B 1 64 ? 24.578 -28.234 -12.008 1 93.12 64 GLY B O 1
ATOM 2505 N N . GLU B 1 65 ? 24.672 -27.406 -14.055 1 88.94 65 GLU B N 1
ATOM 2506 C CA . GLU B 1 65 ? 25.672 -26.406 -13.703 1 88.94 65 GLU B CA 1
ATOM 2507 C C . GLU B 1 65 ? 25.078 -25 -13.68 1 88.94 65 GLU B C 1
ATOM 2509 O O . GLU B 1 65 ? 24.078 -24.734 -14.352 1 88.94 65 GLU B O 1
ATOM 2514 N N . LEU B 1 66 ? 25.672 -24.125 -12.859 1 89.38 66 LEU B N 1
ATOM 2515 C CA . LEU B 1 66 ? 25.25 -22.734 -12.805 1 89.38 66 LEU B CA 1
ATOM 2516 C C . LEU B 1 66 ? 25.75 -21.969 -14.031 1 89.38 66 LEU B C 1
ATOM 2518 O O . LEU B 1 66 ? 26.828 -21.391 -14.008 1 89.38 66 LEU B O 1
ATOM 2522 N N . THR B 1 67 ? 25 -21.938 -15.062 1 88.5 67 THR B N 1
ATOM 2523 C CA . THR B 1 67 ? 25.312 -21.188 -16.281 1 88.5 67 THR B CA 1
ATOM 2524 C C . THR B 1 67 ? 24.859 -19.734 -16.156 1 88.5 67 THR B C 1
ATOM 2526 O O . THR B 1 67 ? 24.172 -19.375 -15.203 1 88.5 67 THR B O 1
ATOM 2529 N N . GLU B 1 68 ? 25.266 -18.906 -17.125 1 86.56 68 GLU B N 1
ATOM 2530 C CA . GLU B 1 68 ? 24.828 -17.516 -17.141 1 86.56 68 GLU B CA 1
ATOM 2531 C C . GLU B 1 68 ? 23.312 -17.422 -17.297 1 86.56 68 GLU B C 1
ATOM 2533 O O . GLU B 1 68 ? 22.688 -16.547 -16.688 1 86.56 68 GLU B O 1
ATOM 2538 N N . GLU B 1 69 ? 22.781 -18.281 -18.141 1 91.56 69 GLU B N 1
ATOM 2539 C CA . GLU B 1 69 ? 21.344 -18.297 -18.344 1 91.56 69 GLU B CA 1
ATOM 2540 C C . GLU B 1 69 ? 20.609 -18.688 -17.062 1 91.56 69 GLU B C 1
ATOM 2542 O O . GLU B 1 69 ? 19.547 -18.141 -16.75 1 91.56 69 GLU B O 1
ATOM 2547 N N . THR B 1 70 ? 21.172 -19.688 -16.406 1 92.06 70 THR B N 1
ATOM 2548 C CA . THR B 1 70 ? 20.578 -20.125 -15.141 1 92.06 70 THR B CA 1
ATOM 2549 C C . THR B 1 70 ? 20.594 -18.984 -14.117 1 92.06 70 THR B C 1
ATOM 2551 O O . THR B 1 70 ? 19.578 -18.719 -13.469 1 92.06 70 THR B O 1
ATOM 2554 N N . LEU B 1 71 ? 21.719 -18.312 -13.992 1 89.88 71 LEU B N 1
ATOM 2555 C CA . LEU B 1 71 ? 21.859 -17.203 -13.055 1 89.88 71 LEU B CA 1
ATOM 2556 C C . LEU B 1 71 ? 20.891 -16.078 -13.406 1 89.88 71 LEU B C 1
ATOM 2558 O O . LEU B 1 71 ? 20.312 -15.445 -12.508 1 89.88 71 LEU B O 1
ATOM 2562 N N . ALA B 1 72 ? 20.766 -15.836 -14.656 1 90 72 ALA B N 1
ATOM 2563 C CA . ALA B 1 72 ? 19.875 -14.773 -15.109 1 90 72 ALA B CA 1
ATOM 2564 C C . ALA B 1 72 ? 18.438 -15.031 -14.664 1 90 72 ALA B C 1
ATOM 2566 O O . ALA B 1 72 ? 17.734 -14.109 -14.234 1 90 72 ALA B O 1
ATOM 2567 N N . VAL B 1 73 ? 18.016 -16.266 -14.758 1 92.62 73 VAL B N 1
ATOM 2568 C CA . VAL B 1 73 ? 16.672 -16.609 -14.359 1 92.62 73 VAL B CA 1
ATOM 2569 C C . VAL B 1 73 ? 16.531 -16.484 -12.844 1 92.62 73 VAL B C 1
ATOM 2571 O O . VAL B 1 73 ? 15.508 -16 -12.344 1 92.62 73 VAL B O 1
ATOM 2574 N N . MET B 1 74 ? 17.516 -16.859 -12.133 1 92.38 74 MET B N 1
ATOM 2575 C CA . MET B 1 74 ? 17.484 -16.828 -10.672 1 92.38 74 MET B CA 1
ATOM 2576 C C . MET B 1 74 ? 17.391 -15.391 -10.156 1 92.38 74 MET B C 1
ATOM 2578 O O . MET B 1 74 ? 16.859 -15.148 -9.078 1 92.38 74 MET B O 1
ATOM 2582 N N . LYS B 1 75 ? 17.859 -14.445 -10.93 1 91.25 75 LYS B N 1
ATOM 2583 C CA . LYS B 1 75 ? 17.938 -13.055 -10.5 1 91.25 75 LYS B CA 1
ATOM 2584 C C . LYS B 1 75 ? 16.625 -12.312 -10.797 1 91.25 75 LYS B C 1
ATOM 2586 O O . LYS B 1 75 ? 16.422 -11.195 -10.312 1 91.25 75 LYS B O 1
ATOM 2591 N N . LYS B 1 76 ? 15.773 -12.922 -11.555 1 92.75 76 LYS B N 1
ATOM 2592 C CA . LYS B 1 76 ? 14.5 -12.281 -11.859 1 92.75 76 LYS B CA 1
ATOM 2593 C C . LYS B 1 76 ? 13.602 -12.227 -10.625 1 92.75 76 LYS B C 1
ATOM 2595 O O . LYS B 1 76 ? 13.531 -13.188 -9.859 1 92.75 76 LYS B O 1
ATOM 2600 N N . PRO B 1 77 ? 12.961 -10.992 -10.43 1 94.5 77 PRO B N 1
ATOM 2601 C CA . PRO B 1 77 ? 11.922 -11 -9.398 1 94.5 77 PRO B CA 1
ATOM 2602 C C . PRO B 1 77 ? 10.883 -12.102 -9.609 1 94.5 77 PRO B C 1
ATOM 2604 O O . PRO B 1 77 ? 10.594 -12.461 -10.758 1 94.5 77 PRO B O 1
ATOM 2607 N N . ARG B 1 78 ? 10.336 -12.602 -8.461 1 96.38 78 ARG B N 1
ATOM 2608 C CA . ARG B 1 78 ? 9.453 -13.75 -8.648 1 96.38 78 ARG B CA 1
ATOM 2609 C C . ARG B 1 78 ? 8.523 -13.93 -7.457 1 96.38 78 ARG B C 1
ATOM 2611 O O . ARG B 1 78 ? 8.648 -13.227 -6.449 1 96.38 78 ARG B O 1
ATOM 2618 N N . CYS B 1 79 ? 7.547 -14.844 -7.672 1 97.06 79 CYS B N 1
ATOM 2619 C CA . CYS B 1 79 ? 6.695 -15.312 -6.586 1 97.06 79 CYS B CA 1
ATOM 2620 C C . CYS B 1 79 ? 7.508 -16.094 -5.559 1 97.06 79 CYS B C 1
ATOM 2622 O O . CYS B 1 79 ? 8.438 -16.812 -5.914 1 97.06 79 CYS B O 1
ATOM 2624 N N . GLY B 1 80 ? 7.141 -16.031 -4.332 1 95.12 80 GLY B N 1
ATOM 2625 C CA . GLY B 1 80 ? 7.898 -16.625 -3.242 1 95.12 80 GLY B CA 1
ATOM 2626 C C . GLY B 1 80 ? 7.562 -18.094 -3.008 1 95.12 80 GLY B C 1
ATOM 2627 O O . GLY B 1 80 ? 8.156 -18.734 -2.145 1 95.12 80 GLY B O 1
ATOM 2628 N N . LEU B 1 81 ? 6.688 -18.641 -3.777 1 93.19 81 LEU B N 1
ATOM 2629 C CA . LEU B 1 81 ? 6.289 -20.031 -3.578 1 93.19 81 LEU B CA 1
ATOM 2630 C C . LEU B 1 81 ? 7.227 -20.984 -4.32 1 93.19 81 LEU B C 1
ATOM 2632 O O . LEU B 1 81 ? 7.867 -20.578 -5.301 1 93.19 81 LEU B O 1
ATOM 2636 N N . SER B 1 82 ? 7.27 -22.203 -3.865 1 92.31 82 SER B N 1
ATOM 2637 C CA . SER B 1 82 ? 8.07 -23.25 -4.488 1 92.31 82 SER B CA 1
ATOM 2638 C C . SER B 1 82 ? 7.547 -23.594 -5.875 1 92.31 82 SER B C 1
ATOM 2640 O O . SER B 1 82 ? 6.34 -23.547 -6.117 1 92.31 82 SER B O 1
ATOM 2642 N N . ASP B 1 83 ? 8.5 -24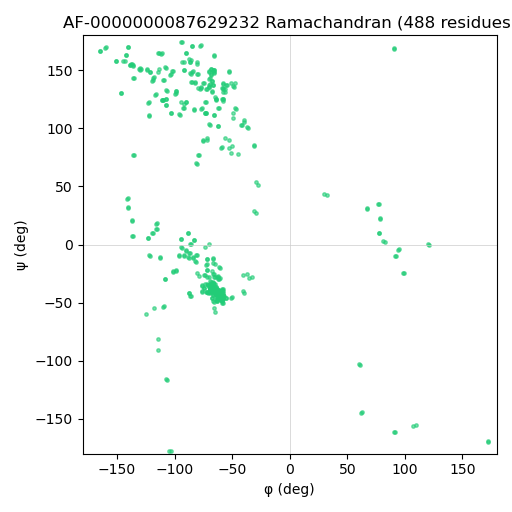 -6.699 1 92.62 83 ASP B N 1
ATOM 2643 C CA . ASP B 1 83 ? 8.125 -24.375 -8.055 1 92.62 83 ASP B CA 1
ATOM 2644 C C . ASP B 1 83 ? 7.824 -25.875 -8.148 1 92.62 83 ASP B C 1
ATOM 2646 O O . ASP B 1 83 ? 7.391 -26.359 -9.195 1 92.62 83 ASP B O 1
ATOM 2650 N N . VAL B 1 84 ? 8.125 -26.516 -7.152 1 84.56 84 VAL B N 1
ATOM 2651 C CA . VAL B 1 84 ? 7.898 -27.969 -7.152 1 84.56 84 VAL B CA 1
ATOM 2652 C C . VAL B 1 84 ? 6.652 -28.297 -6.332 1 84.56 84 VAL B C 1
ATOM 2654 O O . VAL B 1 84 ? 6.43 -27.719 -5.266 1 84.56 84 VAL B O 1
ATOM 2657 N N . GLU B 1 85 ? 5.664 -28.797 -7.176 1 68.19 85 GLU B N 1
ATOM 2658 C CA . GLU B 1 85 ? 4.359 -29.094 -6.602 1 68.19 85 GLU B CA 1
ATOM 2659 C C . GLU B 1 85 ? 4.473 -30.109 -5.469 1 68.19 85 GLU B C 1
ATOM 2661 O O . GLU B 1 85 ? 5.27 -31.047 -5.547 1 68.19 85 GLU B O 1
ATOM 2666 N N . GLN B 1 86 ? 3.957 -29.672 -4.324 1 61.38 86 GLN B N 1
ATOM 2667 C CA . GLN B 1 86 ? 3.811 -30.719 -3.334 1 61.38 86 GLN B CA 1
ATOM 2668 C C . GLN B 1 86 ? 2.717 -31.703 -3.738 1 61.38 86 GLN B C 1
ATOM 2670 O O . GLN B 1 86 ? 1.661 -31.297 -4.23 1 61.38 86 GLN B O 1
ATOM 2675 N N . VAL B 1 87 ? 3.09 -32.906 -4.254 1 57.41 87 VAL B N 1
ATOM 2676 C CA . VAL B 1 87 ? 2.297 -34.062 -4.703 1 57.41 87 VAL B CA 1
ATOM 2677 C C . VAL B 1 87 ? 0.992 -34.125 -3.912 1 57.41 87 VAL B C 1
ATOM 2679 O O . VAL B 1 87 ? 0.164 -35 -4.141 1 57.41 87 VAL B O 1
ATOM 2682 N N . GLY B 1 88 ? 0.476 -33.094 -3.42 1 59.94 88 GLY B N 1
ATOM 2683 C CA . GLY B 1 88 ? -0.691 -33.375 -2.6 1 59.94 88 GLY B CA 1
ATOM 2684 C C . GLY B 1 88 ? -2 -33.062 -3.297 1 59.94 88 GLY B C 1
ATOM 2685 O O . GLY B 1 88 ? -2.023 -32.812 -4.504 1 59.94 88 GLY B O 1
ATOM 2686 N N . GLU B 1 89 ? -3.123 -33.25 -2.598 1 70.25 89 GLU B N 1
ATOM 2687 C CA . GLU B 1 89 ? -4.531 -33.125 -2.965 1 70.25 89 GLU B CA 1
ATOM 2688 C C . GLU B 1 89 ? -4.828 -31.703 -3.463 1 70.25 89 GLU B C 1
ATOM 2690 O O . GLU B 1 89 ? -4.211 -30.75 -3.014 1 70.25 89 GLU B O 1
ATOM 2695 N N . THR B 1 90 ? -5.547 -31.688 -4.562 1 83.5 90 THR B N 1
ATOM 2696 C CA . THR B 1 90 ? -6.133 -30.438 -5.055 1 83.5 90 THR B CA 1
ATOM 2697 C C . THR B 1 90 ? -6.832 -29.688 -3.928 1 83.5 90 THR B C 1
ATOM 2699 O O . THR B 1 90 ? -7.668 -30.25 -3.221 1 83.5 90 THR B O 1
ATOM 2702 N N . VAL B 1 91 ? -6.34 -28.516 -3.639 1 91 91 VAL B N 1
ATOM 2703 C CA . VAL B 1 91 ? -6.957 -27.688 -2.604 1 91 91 VAL B CA 1
ATOM 2704 C C . VAL B 1 91 ? -7.695 -26.516 -3.25 1 91 91 VAL B C 1
ATOM 2706 O O . VAL B 1 91 ? -7.129 -25.797 -4.078 1 91 91 VAL B O 1
ATOM 2709 N N . ARG B 1 92 ? -8.961 -26.422 -3.035 1 94.19 92 ARG B N 1
ATOM 2710 C CA . ARG B 1 92 ? -9.797 -25.328 -3.543 1 94.19 92 ARG B CA 1
ATOM 2711 C C . ARG B 1 92 ? -10.844 -24.922 -2.518 1 94.19 92 ARG B C 1
ATOM 2713 O O . ARG B 1 92 ? -11.086 -25.641 -1.546 1 94.19 92 ARG B O 1
ATOM 2720 N N . TRP B 1 93 ? -11.406 -23.766 -2.709 1 96 93 TRP B N 1
ATOM 2721 C CA . TRP B 1 93 ? -12.547 -23.375 -1.891 1 96 93 TRP B CA 1
ATOM 2722 C C . TRP B 1 93 ? -13.781 -24.203 -2.238 1 96 93 TRP B C 1
ATOM 2724 O O . TRP B 1 93 ? -14.031 -24.5 -3.412 1 96 93 TRP B O 1
ATOM 2734 N N . LYS B 1 94 ? -14.578 -24.562 -1.288 1 94.88 94 LYS B N 1
ATOM 2735 C CA . LYS B 1 94 ? -15.781 -25.375 -1.505 1 94.88 94 LYS B CA 1
ATOM 2736 C C . LYS B 1 94 ? -17 -24.469 -1.688 1 94.88 94 LYS B C 1
ATOM 2738 O O . LYS B 1 94 ? -18.094 -24.969 -1.955 1 94.88 94 LYS B O 1
ATOM 2743 N N . LYS B 1 95 ? -16.875 -23.25 -1.58 1 94.44 95 LYS B N 1
ATOM 2744 C CA . LYS B 1 95 ? -17.938 -22.266 -1.805 1 94.44 95 LYS B CA 1
ATOM 2745 C C . LYS B 1 95 ? -17.656 -21.453 -3.064 1 94.44 95 LYS B C 1
ATOM 2747 O O . LYS B 1 95 ? -16.531 -21.391 -3.543 1 94.44 95 LYS B O 1
ATOM 2752 N N . LYS B 1 96 ? -18.75 -20.75 -3.539 1 93.88 96 LYS B N 1
ATOM 2753 C CA . LYS B 1 96 ? -18.609 -19.984 -4.773 1 93.88 96 LYS B CA 1
ATOM 2754 C C . LYS B 1 96 ? -18.438 -18.5 -4.477 1 93.88 96 LYS B C 1
ATOM 2756 O O . LYS B 1 96 ? -17.938 -17.75 -5.32 1 93.88 96 LYS B O 1
ATOM 2761 N N . SER B 1 97 ? -18.906 -18.141 -3.33 1 95.5 97 SER B N 1
ATOM 2762 C CA . SER B 1 97 ? -18.719 -16.75 -2.912 1 95.5 97 SER B CA 1
ATOM 2763 C C . SER B 1 97 ? -17.484 -16.625 -2.021 1 95.5 97 SER B C 1
ATOM 2765 O O . SER B 1 97 ? -17.469 -17.125 -0.9 1 95.5 97 SER B O 1
ATOM 2767 N N . ILE B 1 98 ? -16.484 -15.953 -2.527 1 96.31 98 ILE B N 1
ATOM 2768 C CA . ILE B 1 98 ? -15.211 -15.797 -1.822 1 96.31 98 ILE B CA 1
ATOM 2769 C C . ILE B 1 98 ? -15.07 -14.367 -1.319 1 96.31 98 ILE B C 1
ATOM 2771 O O . ILE B 1 98 ? -15.18 -13.414 -2.098 1 96.31 98 ILE B O 1
ATOM 2775 N N . SER B 1 99 ? -14.836 -14.172 -0.033 1 94 99 SER B N 1
ATOM 2776 C CA . SER B 1 99 ? -14.625 -12.828 0.51 1 94 99 SER B CA 1
ATOM 2777 C C . SER B 1 99 ? -13.141 -12.469 0.516 1 94 99 SER B C 1
ATOM 2779 O O . SER B 1 99 ? -12.281 -13.344 0.651 1 94 99 SER B O 1
ATOM 2781 N N . TYR B 1 100 ? -12.883 -11.172 0.383 1 91.75 100 TYR B N 1
ATOM 2782 C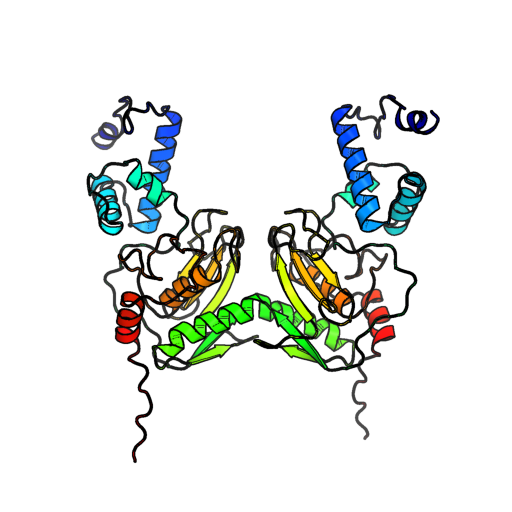 CA . TYR B 1 100 ? -11.516 -10.68 0.468 1 91.75 100 TYR B CA 1
ATOM 2783 C C . TYR B 1 100 ? -11.453 -9.383 1.267 1 91.75 100 TYR B C 1
ATOM 2785 O O . TYR B 1 100 ? -12.445 -8.656 1.365 1 91.75 100 TYR B O 1
ATOM 2793 N N . ARG B 1 101 ? -10.312 -9.148 1.827 1 88.5 101 ARG B N 1
ATOM 2794 C CA . ARG B 1 101 ? -10.109 -7.957 2.648 1 88.5 101 ARG B CA 1
ATOM 2795 C C . ARG B 1 101 ? -8.68 -7.441 2.525 1 88.5 101 ARG B C 1
ATOM 2797 O O . ARG B 1 101 ? -7.727 -8.219 2.578 1 88.5 101 ARG B O 1
ATOM 2804 N N . LEU B 1 102 ? -8.609 -6.129 2.27 1 87.38 102 LEU B N 1
ATOM 2805 C CA . LEU B 1 102 ? -7.32 -5.449 2.24 1 87.38 102 LEU B CA 1
ATOM 2806 C C . LEU B 1 102 ? -7.059 -4.727 3.557 1 87.38 102 LEU B C 1
ATOM 2808 O O . LEU B 1 102 ? -7.883 -3.93 4.008 1 87.38 102 LEU B O 1
ATOM 2812 N N . GLU B 1 103 ? -5.93 -4.91 4.156 1 82.56 103 GLU B N 1
ATOM 2813 C CA . GLU B 1 103 ? -5.609 -4.355 5.465 1 82.56 103 GLU B CA 1
ATOM 2814 C C . GLU B 1 103 ? -5.719 -2.832 5.461 1 82.56 103 GLU B C 1
ATOM 2816 O O . GLU B 1 103 ? -6.184 -2.234 6.434 1 82.56 103 GLU B O 1
ATOM 2821 N N . THR B 1 104 ? -5.277 -2.219 4.414 1 81.94 104 THR B N 1
ATOM 2822 C CA . THR B 1 104 ? -5.27 -0.762 4.344 1 81.94 104 THR B CA 1
ATOM 2823 C C . THR B 1 104 ? -6.691 -0.211 4.352 1 81.94 104 THR B C 1
ATOM 2825 O O . THR B 1 104 ? -6.938 0.881 4.863 1 81.94 104 THR B O 1
ATOM 2828 N N . ILE B 1 105 ? -7.598 -0.967 3.871 1 80.38 105 ILE B N 1
ATOM 2829 C CA . ILE B 1 105 ? -8.992 -0.535 3.885 1 80.38 105 ILE B CA 1
ATOM 2830 C C . ILE B 1 105 ? -9.492 -0.446 5.324 1 80.38 105 ILE B C 1
ATOM 2832 O O . ILE B 1 105 ? -10.203 0.491 5.684 1 80.38 105 ILE B O 1
ATOM 2836 N N . LYS B 1 106 ? -9.141 -1.396 6.059 1 80.31 106 LYS B N 1
ATOM 2837 C CA . LYS B 1 106 ? -9.5 -1.366 7.477 1 80.31 106 LYS B CA 1
ATOM 2838 C C . LYS B 1 106 ? -8.945 -0.118 8.156 1 80.31 106 LYS B C 1
ATOM 2840 O O . LYS B 1 106 ? -9.633 0.524 8.945 1 80.31 106 LYS B O 1
ATOM 2845 N N . LEU B 1 107 ? -7.801 0.152 7.859 1 84.69 107 LEU B N 1
ATOM 2846 C CA . LEU B 1 107 ? -7.148 1.318 8.445 1 84.69 107 LEU B CA 1
ATOM 2847 C C . LEU B 1 107 ? -7.895 2.598 8.078 1 84.69 107 LEU B C 1
ATOM 2849 O O . LEU B 1 107 ? -8.164 3.434 8.945 1 84.69 107 LEU B O 1
ATOM 2853 N N . ILE B 1 108 ? -8.25 2.697 6.832 1 89 108 ILE B N 1
ATOM 2854 C CA . ILE B 1 108 ? -8.938 3.898 6.371 1 89 108 ILE B CA 1
ATOM 2855 C C . ILE B 1 108 ? -10.305 3.994 7.039 1 89 108 ILE B C 1
ATOM 2857 O O . ILE B 1 108 ? -10.766 5.09 7.375 1 89 108 ILE B O 1
ATOM 2861 N N . SER B 1 109 ? -10.898 2.891 7.277 1 87 109 SER B N 1
ATOM 2862 C CA . SER B 1 109 ? -12.18 2.879 7.977 1 87 109 SER B CA 1
ATOM 2863 C C . SER B 1 109 ? -12.039 3.422 9.391 1 87 109 SER B C 1
ATOM 2865 O O . SER B 1 109 ? -12.898 4.172 9.859 1 87 109 SER B O 1
ATOM 2867 N N . VAL B 1 110 ? -11.047 3.135 10.039 1 86.56 110 VAL B N 1
ATOM 2868 C CA . VAL B 1 110 ? -10.82 3.607 11.398 1 86.56 110 VAL B CA 1
ATOM 2869 C C . VAL B 1 110 ? -10.508 5.102 11.383 1 86.56 110 VAL B C 1
ATOM 2871 O O . VAL B 1 110 ? -10.977 5.852 12.242 1 86.56 110 VAL B O 1
ATOM 2874 N N . VAL B 1 111 ? -9.719 5.496 10.438 1 93.56 111 VAL B N 1
ATOM 2875 C CA . VAL B 1 111 ? -9.422 6.91 10.266 1 93.56 111 VAL B CA 1
ATOM 2876 C C . VAL B 1 111 ? -10.719 7.703 10.117 1 93.56 111 VAL B C 1
ATOM 2878 O O . VAL B 1 111 ? -10.914 8.711 10.797 1 93.56 111 VAL B O 1
ATOM 2881 N N . ASN B 1 112 ? -11.586 7.168 9.289 1 93.62 112 ASN B N 1
ATOM 2882 C CA . ASN B 1 112 ? -12.875 7.82 9.062 1 93.62 112 ASN B CA 1
ATOM 2883 C C . ASN B 1 112 ? -13.719 7.852 10.328 1 93.62 112 ASN B C 1
ATOM 2885 O O . ASN B 1 112 ? -14.391 8.852 10.609 1 93.62 112 ASN B O 1
ATOM 2889 N N . MET B 1 113 ? -13.648 6.871 11.078 1 90.56 113 MET B N 1
ATOM 2890 C CA . MET B 1 113 ? -14.406 6.785 12.32 1 90.56 113 MET B CA 1
ATOM 2891 C C . MET B 1 113 ? -13.93 7.836 13.32 1 90.56 113 MET B C 1
ATOM 2893 O O . MET B 1 113 ? -14.742 8.445 14.016 1 90.56 113 MET B O 1
ATOM 2897 N N . LEU B 1 114 ? -12.68 8.094 13.414 1 93.69 114 LEU B N 1
ATOM 2898 C CA . LEU B 1 114 ? -12.133 9.062 14.359 1 93.69 114 LEU B CA 1
ATOM 2899 C C . LEU B 1 114 ? -12.672 10.461 14.078 1 93.69 114 LEU B C 1
ATOM 2901 O O . LEU B 1 114 ? -13.039 11.188 15 1 93.69 114 LEU B O 1
ATOM 2905 N N . TRP B 1 115 ? -12.703 10.773 12.828 1 97.19 115 TRP B N 1
ATOM 2906 C CA . TRP B 1 115 ? -13.203 12.102 12.469 1 97.19 115 TRP B CA 1
ATOM 2907 C C . TRP B 1 115 ? -14.727 12.148 12.578 1 97.19 115 TRP B C 1
ATOM 2909 O O . TRP B 1 115 ? -15.297 13.156 13.016 1 97.19 115 TRP B O 1
ATOM 2919 N N . SER B 1 116 ? -15.422 11.031 12.242 1 96.25 116 SER B N 1
ATOM 2920 C CA . SER B 1 116 ? -16.875 11 12.289 1 96.25 116 SER B CA 1
ATOM 2921 C C . SER B 1 116 ? -17.391 11 13.727 1 96.25 116 SER B C 1
ATOM 2923 O O . SER B 1 116 ? -18.516 11.398 14 1 96.25 116 SER B O 1
ATOM 2925 N N . ASN B 1 117 ? -16.594 10.602 14.641 1 95.19 117 ASN B N 1
ATOM 2926 C CA . ASN B 1 117 ? -16.984 10.555 16.047 1 95.19 117 ASN B CA 1
ATOM 2927 C C . ASN B 1 117 ? -17.078 11.953 16.641 1 95.19 117 ASN B C 1
ATOM 2929 O O . ASN B 1 117 ? -17.703 12.141 17.703 1 95.19 117 ASN B O 1
ATOM 2933 N N . VAL B 1 118 ? -16.5 12.922 16 1 96.62 118 VAL B N 1
ATOM 2934 C CA . VAL B 1 118 ? -16.484 14.25 16.609 1 96.62 118 VAL B CA 1
ATOM 2935 C C . VAL B 1 118 ? -17.125 15.266 15.672 1 96.62 118 VAL B C 1
ATOM 2937 O O . VAL B 1 118 ? -17.078 16.469 15.93 1 96.62 118 VAL B O 1
ATOM 2940 N N . THR B 1 119 ? -17.672 14.859 14.602 1 97.12 119 THR B N 1
ATOM 2941 C CA . THR B 1 119 ? -18.359 15.711 13.633 1 97.12 119 THR B CA 1
ATOM 2942 C C . THR B 1 119 ? -19.609 15.016 13.102 1 97.12 119 THR B C 1
ATOM 2944 O O . THR B 1 119 ? -19.781 13.812 13.273 1 97.12 119 THR B O 1
ATOM 2947 N N . PRO B 1 120 ? -20.469 15.719 12.375 1 96.31 120 PRO B N 1
ATOM 2948 C CA . PRO B 1 120 ? -21.625 15.078 11.758 1 96.31 120 PRO B CA 1
ATOM 2949 C C . PRO B 1 120 ? -21.297 14.406 10.422 1 96.31 120 PRO B C 1
ATOM 2951 O O . PRO B 1 120 ? -22.188 13.914 9.734 1 96.31 120 PRO B O 1
ATOM 2954 N N . LEU B 1 121 ? -20.062 14.422 10.055 1 96.75 121 LEU B N 1
ATOM 2955 C CA . LEU B 1 121 ? -19.641 13.852 8.773 1 96.75 121 LEU B CA 1
ATOM 2956 C C . LEU B 1 121 ? -19.812 12.336 8.773 1 96.75 121 LEU B C 1
ATOM 2958 O O . LEU B 1 121 ? -19.547 11.68 9.789 1 96.75 121 LEU B O 1
ATOM 2962 N N . LYS B 1 122 ? -20.25 11.789 7.656 1 96.12 122 LYS B N 1
ATOM 2963 C CA . LYS B 1 122 ? -20.297 10.359 7.367 1 96.12 122 LYS B CA 1
ATOM 2964 C C . LYS B 1 122 ? -19.406 10.016 6.168 1 96.12 122 LYS B C 1
ATOM 2966 O O . LYS B 1 122 ? -19.359 10.773 5.191 1 96.12 122 LYS B O 1
ATOM 2971 N N . PHE B 1 123 ? -18.828 8.891 6.281 1 95.38 123 PHE B N 1
ATOM 2972 C CA . PHE B 1 123 ? -17.906 8.492 5.219 1 95.38 123 PHE B CA 1
ATOM 2973 C C . PHE B 1 123 ? -18.359 7.203 4.559 1 95.38 123 PHE B C 1
ATOM 2975 O O . PHE B 1 123 ? -18.844 6.285 5.238 1 95.38 123 PHE B O 1
ATOM 2982 N N . ARG B 1 124 ? -18.188 7.176 3.266 1 90.56 124 ARG B N 1
ATOM 2983 C CA . ARG B 1 124 ? -18.562 5.973 2.527 1 90.56 124 ARG B CA 1
ATOM 2984 C C . ARG B 1 124 ? -17.484 5.602 1.512 1 90.56 124 ARG B C 1
ATOM 2986 O O . ARG B 1 124 ? -16.922 6.473 0.848 1 90.56 124 ARG B O 1
ATOM 2993 N N . ASN B 1 125 ? -17.297 4.309 1.373 1 85.56 125 ASN B N 1
ATOM 2994 C CA . ASN B 1 125 ? -16.297 3.807 0.431 1 85.56 125 ASN B CA 1
ATOM 2995 C C . ASN B 1 125 ? -16.875 3.705 -0.982 1 85.56 125 ASN B C 1
ATOM 2997 O O . ASN B 1 125 ? -18.031 3.326 -1.166 1 85.56 125 ASN B O 1
ATOM 3001 N N . ARG B 1 126 ? -16 4.102 -1.974 1 84.19 126 ARG B N 1
ATOM 3002 C CA . ARG B 1 126 ? -16.281 3.891 -3.391 1 84.19 126 ARG B CA 1
ATOM 3003 C C . ARG B 1 126 ? -15.195 3.057 -4.047 1 84.19 126 ARG B C 1
ATOM 3005 O O . ARG B 1 126 ? -14.023 3.154 -3.674 1 84.19 126 ARG B O 1
ATOM 3012 N N . ILE B 1 127 ? -15.602 2.303 -5.027 1 77.81 127 ILE B N 1
ATOM 3013 C CA . ILE B 1 127 ? -14.641 1.37 -5.609 1 77.81 127 ILE B CA 1
ATOM 3014 C C . ILE B 1 127 ? -14.258 1.835 -7.012 1 77.81 127 ILE B C 1
ATOM 3016 O O . ILE B 1 127 ? -13.078 2.004 -7.312 1 77.81 127 ILE B O 1
ATOM 3020 N N . MET B 1 128 ? -15.18 2.088 -7.906 1 75.12 128 MET B N 1
ATOM 3021 C CA . MET B 1 128 ? -14.859 2.281 -9.32 1 75.12 128 MET B CA 1
ATOM 3022 C C . MET B 1 128 ? -15.016 3.742 -9.719 1 75.12 128 MET B C 1
ATOM 3024 O O . MET B 1 128 ? -14.281 4.242 -10.57 1 75.12 128 MET B O 1
ATOM 3028 N N . THR B 1 129 ? -15.93 4.461 -9.047 1 81.62 129 THR B N 1
ATOM 3029 C CA . THR B 1 129 ? -16.203 5.836 -9.453 1 81.62 129 THR B CA 1
ATOM 3030 C C . THR B 1 129 ? -15.352 6.816 -8.656 1 81.62 129 THR B C 1
ATOM 3032 O O . THR B 1 129 ? -14.891 6.496 -7.555 1 81.62 129 THR B O 1
ATOM 3035 N N . VAL B 1 130 ? -15.18 7.98 -9.25 1 84.12 130 VAL B N 1
ATOM 3036 C CA . VAL B 1 130 ? -14.414 9.039 -8.602 1 84.12 130 VAL B CA 1
ATOM 3037 C C . VAL B 1 130 ? -15.039 9.375 -7.25 1 84.12 130 VAL B C 1
ATOM 3039 O O . VAL B 1 130 ? -16.266 9.461 -7.125 1 84.12 130 VAL B O 1
ATOM 3042 N N . ALA B 1 131 ? -14.188 9.586 -6.277 1 93.19 131 ALA B N 1
ATOM 3043 C CA . ALA B 1 131 ? -14.641 9.906 -4.926 1 93.19 131 ALA B CA 1
ATOM 3044 C C . ALA B 1 131 ? -14.234 11.32 -4.527 1 93.19 131 ALA B C 1
ATOM 3046 O O . ALA B 1 131 ? -13.438 11.961 -5.219 1 93.19 131 ALA B O 1
ATOM 3047 N N . ASP B 1 132 ? -14.859 11.812 -3.457 1 95.94 132 ASP B N 1
ATOM 3048 C CA . ASP B 1 132 ? -14.469 13.102 -2.891 1 95.94 132 ASP B CA 1
ATOM 3049 C C . ASP B 1 132 ? -13.008 13.086 -2.449 1 95.94 132 ASP B C 1
ATOM 3051 O O . ASP B 1 132 ? -12.281 14.062 -2.648 1 95.94 132 ASP B O 1
ATOM 3055 N N . ILE B 1 133 ? -12.633 11.984 -1.879 1 95.94 133 ILE B N 1
ATOM 3056 C CA . ILE B 1 133 ? -11.258 11.773 -1.435 1 95.94 133 ILE B CA 1
ATOM 3057 C C . ILE B 1 133 ? -10.68 10.531 -2.107 1 95.94 133 ILE B C 1
ATOM 3059 O O . ILE B 1 133 ? -11.07 9.406 -1.779 1 95.94 133 ILE B O 1
ATOM 3063 N N . ASP B 1 134 ? -9.719 10.727 -3.008 1 94.5 134 ASP B N 1
ATOM 3064 C CA . ASP B 1 134 ? -8.984 9.617 -3.605 1 94.5 134 ASP B CA 1
ATOM 3065 C C . ASP B 1 134 ? -7.637 9.414 -2.92 1 94.5 134 ASP B C 1
ATOM 3067 O O . ASP B 1 134 ? -6.879 10.367 -2.74 1 94.5 134 ASP B O 1
ATOM 3071 N N . ILE B 1 135 ? -7.332 8.203 -2.576 1 93.19 135 ILE B N 1
ATOM 3072 C CA . ILE B 1 135 ? -6.125 7.855 -1.837 1 93.19 135 ILE B CA 1
ATOM 3073 C C . ILE B 1 135 ? -5.168 7.086 -2.742 1 93.19 135 ILE B C 1
ATOM 3075 O O . ILE B 1 135 ? -5.539 6.062 -3.32 1 93.19 135 ILE B O 1
ATOM 3079 N N . PHE B 1 136 ? -3.93 7.652 -2.826 1 89.81 136 PHE B N 1
ATOM 3080 C CA . PHE B 1 136 ? -2.932 7.039 -3.695 1 89.81 136 PHE B CA 1
ATOM 3081 C C . PHE B 1 136 ? -1.615 6.844 -2.955 1 89.81 136 PHE B C 1
ATOM 3083 O O . PHE B 1 136 ? -1.278 7.621 -2.061 1 89.81 136 PHE B O 1
ATOM 3090 N N . PHE B 1 137 ? -0.878 5.812 -3.359 1 86.69 137 PHE B N 1
ATOM 3091 C CA . PHE B 1 137 ? 0.529 5.645 -3.016 1 86.69 137 PHE B CA 1
ATOM 3092 C C . PHE B 1 137 ? 1.412 5.832 -4.242 1 86.69 137 PHE B C 1
ATOM 3094 O O . PHE B 1 137 ? 1.191 5.195 -5.277 1 86.69 137 PHE B O 1
ATOM 3101 N N . TYR B 1 138 ? 2.389 6.781 -4.152 1 84 138 TYR B N 1
ATOM 3102 C CA . TYR B 1 138 ? 3.275 7.094 -5.27 1 84 138 TYR B CA 1
ATOM 3103 C C . TYR B 1 138 ? 4.734 7.07 -4.832 1 84 138 TYR B C 1
ATOM 3105 O O . TYR B 1 138 ? 5.039 7.27 -3.652 1 84 138 TYR B O 1
ATOM 3113 N N . SER B 1 139 ? 5.586 6.746 -5.762 1 81.19 139 SER B N 1
ATOM 3114 C CA . SER B 1 139 ? 7.02 6.949 -5.578 1 81.19 139 SER B CA 1
ATOM 3115 C C . SER B 1 139 ? 7.52 8.125 -6.41 1 81.19 139 SER B C 1
ATOM 3117 O O . SER B 1 139 ? 7.164 8.258 -7.582 1 81.19 139 SER B O 1
ATOM 3119 N N . GLY B 1 140 ? 8.266 8.984 -5.801 1 86.69 140 GLY B N 1
ATOM 3120 C CA . GLY B 1 140 ? 8.859 10.102 -6.52 1 86.69 140 GLY B CA 1
ATOM 3121 C C . GLY B 1 140 ? 7.828 11.047 -7.113 1 86.69 140 GLY B C 1
ATOM 3122 O O . GLY B 1 140 ? 6.84 11.383 -6.457 1 86.69 140 GLY B O 1
ATOM 3123 N N . ASP B 1 141 ? 8.25 11.531 -8.297 1 89.56 141 ASP B N 1
ATOM 3124 C CA . ASP B 1 141 ? 7.355 12.469 -8.969 1 89.56 141 ASP B CA 1
ATOM 3125 C C . ASP B 1 141 ? 6.133 11.758 -9.539 1 89.56 141 ASP B C 1
ATOM 3127 O O . ASP B 1 141 ? 6.262 10.695 -10.164 1 89.56 141 ASP B O 1
ATOM 3131 N N . HIS B 1 142 ? 4.973 12.312 -9.32 1 88.62 142 HIS B N 1
ATOM 3132 C CA . HIS B 1 142 ? 3.738 11.719 -9.812 1 88.62 142 HIS B CA 1
ATOM 3133 C C . HIS B 1 142 ? 2.812 12.773 -10.398 1 88.62 142 HIS B C 1
ATOM 3135 O O . HIS B 1 142 ? 1.59 12.688 -10.258 1 88.62 142 HIS B O 1
ATOM 3141 N N . ASN B 1 143 ? 3.344 13.93 -10.781 1 88.81 143 ASN B N 1
ATOM 3142 C CA . ASN B 1 143 ? 2.758 14.938 -11.656 1 88.81 143 ASN B CA 1
ATOM 3143 C C . ASN B 1 143 ? 1.702 15.766 -10.922 1 88.81 143 ASN B C 1
ATOM 3145 O O . ASN B 1 143 ? 0.639 16.047 -11.477 1 88.81 143 ASN B O 1
ATOM 3149 N N . ASP B 1 144 ? 1.917 16.031 -9.625 1 90.19 144 ASP B N 1
ATOM 3150 C CA . ASP B 1 144 ? 1.02 16.922 -8.891 1 90.19 144 ASP B CA 1
ATOM 3151 C C . ASP B 1 144 ? 1.77 18.141 -8.352 1 90.19 144 ASP B C 1
ATOM 3153 O O . ASP B 1 144 ? 1.285 18.812 -7.449 1 90.19 144 ASP B O 1
ATOM 3157 N N . SER B 1 145 ? 3.021 18.297 -8.812 1 89.56 145 SER B N 1
ATOM 3158 C CA . SER B 1 145 ? 3.885 19.438 -8.484 1 89.56 145 SER B CA 1
ATOM 3159 C C . SER B 1 145 ? 4.469 19.297 -7.082 1 89.56 145 SER B C 1
ATOM 3161 O O . SER B 1 145 ? 5 20.266 -6.531 1 89.56 145 SER B O 1
ATOM 3163 N N . SER B 1 146 ? 4.305 18.156 -6.488 1 90.81 146 SER B N 1
ATOM 3164 C CA . SER B 1 146 ? 4.867 17.875 -5.172 1 90.81 146 SER B CA 1
ATOM 3165 C C . SER B 1 146 ? 5.508 16.5 -5.121 1 90.81 146 SER B C 1
ATOM 3167 O O . SER B 1 146 ? 4.977 15.586 -4.484 1 90.81 146 SER B O 1
ATOM 3169 N N . PRO B 1 147 ? 6.656 16.406 -5.672 1 91.75 147 PRO B N 1
ATOM 3170 C CA . PRO B 1 147 ? 7.293 15.086 -5.723 1 91.75 147 PRO B CA 1
ATOM 3171 C C . PRO B 1 147 ? 7.723 14.586 -4.344 1 91.75 147 PRO B C 1
ATOM 3173 O O . PRO B 1 147 ? 8.109 15.383 -3.486 1 91.75 147 PRO B O 1
ATOM 3176 N N . PHE B 1 148 ? 7.637 13.297 -4.188 1 91.19 148 PHE B N 1
ATOM 3177 C CA . PHE B 1 148 ? 8.156 12.68 -2.975 1 91.19 148 PHE B CA 1
ATOM 3178 C C . PHE B 1 148 ? 9.664 12.5 -3.066 1 91.19 148 PHE B C 1
ATOM 3180 O O . PHE B 1 148 ? 10.227 12.453 -4.164 1 91.19 148 PHE B O 1
ATOM 3187 N N . ASP B 1 149 ? 10.289 12.438 -1.919 1 91.31 149 ASP B N 1
ATOM 3188 C CA . ASP B 1 149 ? 11.742 12.461 -1.865 1 91.31 149 ASP B CA 1
ATOM 3189 C C . ASP B 1 149 ? 12.297 11.141 -1.328 1 91.31 149 ASP B C 1
ATOM 3191 O O . ASP B 1 149 ? 13.469 11.062 -0.945 1 91.31 149 ASP B O 1
ATOM 3195 N N . GLY B 1 150 ? 11.477 10.117 -1.249 1 83.88 150 GLY B N 1
ATOM 3196 C CA . GLY B 1 150 ? 11.93 8.82 -0.788 1 83.88 150 GLY B CA 1
ATOM 3197 C C . GLY B 1 150 ? 11.789 8.633 0.711 1 83.88 150 GLY B C 1
ATOM 3198 O O . GLY B 1 150 ? 10.992 9.32 1.354 1 83.88 150 GLY B O 1
ATOM 3199 N N . ARG B 1 151 ? 12.5 7.676 1.264 1 83.69 151 ARG B N 1
ATOM 3200 C CA . ARG B 1 151 ? 12.367 7.289 2.664 1 83.69 151 ARG B CA 1
ATOM 3201 C C . ARG B 1 151 ? 12.859 8.398 3.588 1 83.69 151 ARG B C 1
ATOM 3203 O O . ARG B 1 151 ? 13.922 8.984 3.348 1 83.69 151 ARG B O 1
ATOM 3210 N N . GLY B 1 152 ? 12.055 8.758 4.609 1 87.81 152 GLY B N 1
ATOM 3211 C CA . GLY B 1 152 ? 12.516 9.578 5.715 1 87.81 152 GLY B CA 1
ATOM 3212 C C . GLY B 1 152 ? 12.234 11.055 5.523 1 87.81 152 GLY B C 1
ATOM 3213 O O . GLY B 1 152 ? 12.562 11.867 6.383 1 87.81 152 GLY B O 1
ATOM 3214 N N . GLY B 1 153 ? 11.727 11.508 4.496 1 92.75 153 GLY B N 1
ATOM 3215 C CA . GLY B 1 153 ? 11.414 12.906 4.25 1 92.75 153 GLY B CA 1
ATOM 3216 C C . GLY B 1 153 ? 9.922 13.195 4.285 1 92.75 153 GLY B C 1
ATOM 3217 O O . GLY B 1 153 ? 9.281 13.047 5.328 1 92.75 153 GLY B O 1
ATOM 3218 N N . VAL B 1 154 ? 9.469 13.594 3.146 1 95.69 154 VAL B N 1
ATOM 3219 C CA . VAL B 1 154 ? 8.031 13.844 3.055 1 95.69 154 VAL B CA 1
ATOM 3220 C C . VAL B 1 154 ? 7.273 12.516 3.041 1 95.69 154 VAL B C 1
ATOM 3222 O O . VAL B 1 154 ? 7.488 11.68 2.16 1 95.69 154 VAL B O 1
ATOM 3225 N N . LEU B 1 155 ? 6.402 12.367 3.98 1 95.81 155 LEU B N 1
ATOM 3226 C CA . LEU B 1 155 ? 5.695 11.102 4.16 1 95.81 155 LEU B CA 1
ATOM 3227 C C . LEU B 1 155 ? 4.457 11.039 3.273 1 95.81 155 LEU B C 1
ATOM 3229 O O . LEU B 1 155 ? 4.137 9.984 2.721 1 95.81 155 LEU B O 1
ATOM 3233 N N . ALA B 1 156 ? 3.789 12.062 3.256 1 97.5 156 ALA B N 1
ATOM 3234 C CA . ALA B 1 156 ? 2.506 12.18 2.566 1 97.5 156 ALA B CA 1
ATOM 3235 C C . ALA B 1 156 ? 2.098 13.641 2.416 1 97.5 156 ALA B C 1
ATOM 3237 O O . ALA B 1 156 ? 2.742 14.539 2.973 1 97.5 156 ALA B O 1
ATOM 3238 N N . HIS B 1 157 ? 1.136 13.898 1.597 1 97.69 157 HIS B N 1
ATOM 3239 C CA . HIS B 1 157 ? 0.461 15.188 1.521 1 97.69 157 HIS B CA 1
ATOM 3240 C C . HIS B 1 157 ? -0.985 15.023 1.063 1 97.69 157 HIS B C 1
ATOM 3242 O O . HIS B 1 157 ? -1.354 13.984 0.51 1 97.69 157 HIS B O 1
ATOM 3248 N N . ALA B 1 158 ? -1.739 16.016 1.406 1 97.31 158 ALA B N 1
ATOM 3249 C CA . ALA B 1 158 ? -3.146 16.016 1.014 1 97.31 158 ALA B CA 1
ATOM 3250 C C . ALA B 1 158 ? -3.588 17.391 0.522 1 97.31 158 ALA B C 1
ATOM 3252 O O . ALA B 1 158 ? -2.949 18.391 0.826 1 97.31 158 ALA B O 1
ATOM 3253 N N . PHE B 1 159 ? -4.621 17.375 -0.287 1 95.38 159 PHE B N 1
ATOM 3254 C CA . PHE B 1 159 ? -5.18 18.609 -0.816 1 95.38 159 PHE B CA 1
ATOM 3255 C C . PHE B 1 159 ? -6.477 18.969 -0.105 1 95.38 159 PHE B C 1
ATOM 3257 O O . PHE B 1 159 ? -7.234 18.094 0.295 1 95.38 159 PHE B O 1
ATOM 3264 N N . ARG B 1 160 ? -6.695 20.266 0.04 1 94.62 160 ARG B N 1
ATOM 3265 C CA . ARG B 1 160 ? -7.941 20.719 0.644 1 94.62 160 ARG B CA 1
ATOM 3266 C C . ARG B 1 160 ? -9.141 20.375 -0.235 1 94.62 160 ARG B C 1
ATOM 3268 O O . ARG B 1 160 ? -8.977 20.094 -1.424 1 94.62 160 ARG B O 1
ATOM 3275 N N . PRO B 1 161 ? -10.367 20.438 0.422 1 96.19 161 PRO B N 1
ATOM 3276 C CA . PRO B 1 161 ? -11.562 20.109 -0.362 1 96.19 161 PRO B CA 1
ATOM 3277 C C . PRO B 1 161 ? -11.68 20.953 -1.634 1 96.19 161 PRO B C 1
ATOM 3279 O O . PRO B 1 161 ? -11.391 22.156 -1.617 1 96.19 161 PRO B O 1
ATOM 3282 N N . GLY B 1 162 ? -12.07 20.219 -2.729 1 93 162 GLY B N 1
ATOM 3283 C CA . GLY B 1 162 ? -12.219 20.906 -4.004 1 93 162 GLY B CA 1
ATOM 3284 C C . GLY B 1 162 ? -12.461 19.953 -5.164 1 93 162 GLY B C 1
ATOM 3285 O O . GLY B 1 162 ? -12.727 18.766 -4.957 1 93 162 GLY B O 1
ATOM 3286 N N . LEU B 1 163 ? -12.383 20.484 -6.363 1 89.56 163 LEU B N 1
ATOM 3287 C CA . LEU B 1 163 ? -12.609 19.688 -7.566 1 89.56 163 LEU B CA 1
ATOM 3288 C C . LEU B 1 163 ? -11.312 19.016 -8.023 1 89.56 163 LEU B C 1
ATOM 3290 O O . LEU B 1 163 ? -10.227 19.422 -7.621 1 89.56 163 LEU B O 1
ATOM 3294 N N . HIS B 1 164 ? -11.469 17.953 -8.82 1 89.62 164 HIS B N 1
ATOM 3295 C CA . HIS B 1 164 ? -10.336 17.234 -9.406 1 89.62 164 HIS B CA 1
ATOM 3296 C C . HIS B 1 164 ? -9.43 16.672 -8.328 1 89.62 164 HIS B C 1
ATOM 3298 O O . HIS B 1 164 ? -9.828 15.766 -7.582 1 89.62 164 HIS B O 1
ATOM 3304 N N . ILE B 1 165 ? -8.289 17.375 -8.125 1 91.69 165 ILE B N 1
ATOM 3305 C CA . ILE B 1 165 ? -7.301 16.828 -7.203 1 91.69 165 ILE B CA 1
ATOM 3306 C C . ILE B 1 165 ? -7.664 17.219 -5.773 1 91.69 165 ILE B C 1
ATOM 3308 O O . ILE B 1 165 ? -7.105 16.672 -4.816 1 91.69 165 ILE B O 1
ATOM 3312 N N . GLY B 1 166 ? -8.602 18.125 -5.699 1 94 166 GLY B N 1
ATOM 3313 C CA . GLY B 1 166 ? -9.055 18.5 -4.371 1 94 166 GLY B CA 1
ATOM 3314 C C . GLY B 1 166 ? -9.555 17.328 -3.547 1 94 166 GLY B C 1
ATOM 3315 O O . GLY B 1 166 ? -10.312 16.5 -4.043 1 94 166 GLY B O 1
ATOM 3316 N N . GLY B 1 167 ? -9.062 17.25 -2.299 1 95.5 167 GLY B N 1
ATOM 3317 C CA . GLY B 1 167 ? -9.461 16.188 -1.388 1 95.5 167 GLY B CA 1
ATOM 3318 C C . GLY B 1 167 ? -8.547 14.977 -1.449 1 95.5 167 GLY B C 1
ATOM 3319 O O . GLY B 1 167 ? -8.578 14.125 -0.557 1 95.5 167 GLY B O 1
ATOM 3320 N N . ASP B 1 168 ? -7.664 14.945 -2.422 1 96.06 168 ASP B N 1
ATOM 3321 C CA . ASP B 1 168 ? -6.82 13.766 -2.605 1 96.06 168 ASP B CA 1
ATOM 3322 C C . ASP B 1 168 ? -5.797 13.641 -1.478 1 96.06 168 ASP B C 1
ATOM 3324 O O . ASP B 1 168 ? -5.332 14.648 -0.94 1 96.06 168 ASP B O 1
ATOM 3328 N N . VAL B 1 169 ? -5.48 12.391 -1.203 1 96.75 169 VAL B N 1
ATOM 3329 C CA . VAL B 1 169 ? -4.434 12.047 -0.245 1 96.75 169 VAL B CA 1
ATOM 3330 C C . VAL B 1 169 ? -3.375 11.18 -0.922 1 96.75 169 VAL B C 1
ATOM 3332 O O . VAL B 1 169 ? -3.691 10.125 -1.471 1 96.75 169 VAL B O 1
ATOM 3335 N N . HIS B 1 170 ? -2.164 11.68 -0.88 1 96 170 HIS B N 1
ATOM 3336 C CA . HIS B 1 170 ? -1.054 10.953 -1.492 1 96 170 HIS B CA 1
ATOM 3337 C C . HIS B 1 170 ? -0.028 10.531 -0.446 1 96 170 HIS B C 1
ATOM 3339 O O . HIS B 1 170 ? 0.427 11.359 0.352 1 96 170 HIS B O 1
ATOM 3345 N N . PHE B 1 171 ? 0.325 9.234 -0.494 1 93.19 171 PHE B N 1
ATOM 3346 C CA . PHE B 1 171 ? 1.351 8.695 0.389 1 93.19 171 PHE B CA 1
ATOM 3347 C C . PHE B 1 171 ? 2.611 8.344 -0.395 1 93.19 171 PHE B C 1
ATOM 3349 O O . PHE B 1 171 ? 2.531 7.844 -1.519 1 93.19 171 PHE B O 1
ATOM 3356 N N . ASP B 1 172 ? 3.764 8.625 0.263 1 90.5 172 ASP B N 1
ATOM 3357 C CA . ASP B 1 172 ? 5.027 8.172 -0.308 1 90.5 172 ASP B CA 1
ATOM 3358 C C . ASP B 1 172 ? 5.195 6.66 -0.136 1 90.5 172 ASP B C 1
ATOM 3360 O O . ASP B 1 172 ? 5.457 6.184 0.969 1 90.5 172 ASP B O 1
ATOM 3364 N N . SER B 1 173 ? 5.18 5.957 -1.188 1 84 173 SER B N 1
ATOM 3365 C CA . SER B 1 173 ? 5.207 4.5 -1.136 1 84 173 SER B CA 1
ATOM 3366 C C . SER B 1 173 ? 6.578 3.988 -0.711 1 84 173 SER B C 1
ATOM 3368 O O . SER B 1 173 ? 6.727 2.818 -0.351 1 84 173 SER B O 1
ATOM 3370 N N . ASP B 1 174 ? 7.566 4.875 -0.712 1 80.62 174 ASP B N 1
ATOM 3371 C CA . ASP B 1 174 ? 8.93 4.445 -0.425 1 80.62 174 ASP B CA 1
ATOM 3372 C C . ASP B 1 174 ? 9.164 4.332 1.079 1 80.62 174 ASP B C 1
ATOM 3374 O O . ASP B 1 174 ? 10.172 3.766 1.516 1 80.62 174 ASP B O 1
ATOM 3378 N N . GLU B 1 175 ? 8.273 4.91 1.871 1 85.94 175 GLU B N 1
ATOM 3379 C CA . GLU B 1 175 ? 8.445 4.922 3.32 1 85.94 175 GLU B CA 1
ATOM 3380 C C . GLU B 1 175 ? 8.289 3.523 3.91 1 85.94 175 GLU B C 1
ATOM 3382 O O . GLU B 1 175 ? 7.574 2.688 3.355 1 85.94 175 GLU B O 1
ATOM 3387 N N . ASP B 1 176 ? 8.984 3.273 5.035 1 79.81 176 ASP B N 1
ATOM 3388 C CA . ASP B 1 176 ? 8.805 2.031 5.777 1 79.81 176 ASP B CA 1
ATOM 3389 C C . ASP B 1 176 ? 7.543 2.088 6.637 1 79.81 176 ASP B C 1
ATOM 3391 O O . ASP B 1 176 ? 7.625 2.201 7.863 1 79.81 176 ASP B O 1
ATOM 3395 N N . TRP B 1 177 ? 6.449 1.906 5.926 1 83.62 177 TRP B N 1
ATOM 3396 C CA . TRP B 1 177 ? 5.164 2.008 6.605 1 83.62 177 TRP B CA 1
ATOM 3397 C C . TRP B 1 177 ? 4.953 0.832 7.555 1 83.62 177 TRP B C 1
ATOM 3399 O O . TRP B 1 177 ? 5.309 -0.304 7.234 1 83.62 177 TRP B O 1
ATOM 3409 N N . SER B 1 178 ? 4.445 1.145 8.711 1 78.38 178 SER B N 1
ATOM 3410 C CA . SER B 1 178 ? 4.094 0.113 9.68 1 78.38 178 SER B CA 1
ATOM 3411 C C . SER B 1 178 ? 2.736 0.391 10.312 1 78.38 178 SER B C 1
ATOM 3413 O O . SER B 1 178 ? 2.266 1.529 10.312 1 78.38 178 SER B O 1
ATOM 3415 N N . PHE B 1 179 ? 1.988 -0.66 10.812 1 69.69 179 PHE B N 1
ATOM 3416 C CA . PHE B 1 179 ? 0.724 -0.512 11.523 1 69.69 179 PHE B CA 1
ATOM 3417 C C . PHE B 1 179 ? 0.937 -0.598 13.031 1 69.69 179 PHE B C 1
ATOM 3419 O O . PHE B 1 179 ? 0.055 -0.23 13.812 1 69.69 179 PHE B O 1
ATOM 3426 N N . ASN B 1 180 ? 1.925 -1.167 13.461 1 62.06 180 ASN B N 1
ATOM 3427 C CA . ASN B 1 180 ? 2.09 -1.438 14.883 1 62.06 180 ASN B CA 1
ATOM 3428 C C . ASN B 1 180 ? 3.27 -0.665 15.469 1 62.06 180 ASN B C 1
ATOM 3430 O O . ASN B 1 180 ? 3.117 0.056 16.453 1 62.06 180 ASN B O 1
ATOM 3434 N N . SER B 1 181 ? 4.543 -1.107 15.328 1 59.91 181 SER B N 1
ATOM 3435 C CA . SER B 1 181 ? 5.609 -0.567 16.156 1 59.91 181 SER B CA 1
ATOM 3436 C C . SER B 1 181 ? 6.758 -0.025 15.32 1 59.91 181 SER B C 1
ATOM 3438 O O . SER B 1 181 ? 7.148 1.135 15.461 1 59.91 181 SER B O 1
ATOM 3440 N N . THR B 1 182 ? 7.371 -0.799 14.531 1 64.31 182 THR B N 1
ATOM 3441 C CA . THR B 1 182 ? 8.664 -0.404 13.977 1 64.31 182 THR B CA 1
ATOM 3442 C C . THR B 1 182 ? 8.484 0.316 12.648 1 64.31 182 THR B C 1
ATOM 3444 O O . THR B 1 182 ? 7.602 -0.03 11.859 1 64.31 182 THR B O 1
ATOM 3447 N N . GLY B 1 183 ? 8.977 1.667 12.531 1 78 183 GLY B N 1
ATOM 3448 C CA . GLY B 1 183 ? 8.898 2.488 11.336 1 78 183 GLY B CA 1
ATOM 3449 C C . GLY B 1 183 ? 7.91 3.637 11.461 1 78 183 GLY B C 1
ATOM 3450 O O . GLY B 1 183 ? 7.648 4.113 12.57 1 78 183 GLY B O 1
ATOM 3451 N N . ILE B 1 184 ? 7.422 4.078 10.273 1 88.12 184 ILE B N 1
ATOM 3452 C CA . ILE B 1 184 ? 6.461 5.18 10.258 1 88.12 184 ILE B CA 1
ATOM 3453 C C . ILE B 1 184 ? 5.043 4.629 10.352 1 88.12 184 ILE B C 1
ATOM 3455 O O . ILE B 1 184 ? 4.645 3.777 9.547 1 88.12 184 ILE B O 1
ATOM 3459 N N . ASN B 1 185 ? 4.316 5.039 11.328 1 89.75 185 ASN B N 1
ATOM 3460 C CA . ASN B 1 185 ? 2.953 4.562 11.539 1 89.75 185 ASN B CA 1
ATOM 3461 C C . ASN B 1 185 ? 1.989 5.133 10.508 1 89.75 185 ASN B C 1
ATOM 3463 O O . ASN B 1 185 ? 1.689 6.328 10.523 1 89.75 185 ASN B O 1
ATOM 3467 N N . LEU B 1 186 ? 1.459 4.25 9.656 1 89.81 186 LEU B N 1
ATOM 3468 C CA . LEU B 1 186 ? 0.591 4.676 8.562 1 89.81 186 LEU B CA 1
ATOM 3469 C C . LEU B 1 186 ? -0.721 5.238 9.102 1 89.81 186 LEU B C 1
ATOM 3471 O O . LEU B 1 186 ? -1.276 6.18 8.531 1 89.81 186 LEU B O 1
ATOM 3475 N N . PHE B 1 187 ? -1.188 4.719 10.18 1 90.88 187 PHE B N 1
ATOM 3476 C CA . PHE B 1 187 ? -2.449 5.148 10.773 1 90.88 187 PHE B CA 1
ATOM 3477 C C . PHE B 1 187 ? -2.377 6.605 11.211 1 90.88 187 PHE B C 1
ATOM 3479 O O . PHE B 1 187 ? -3.234 7.41 10.844 1 90.88 187 PHE B O 1
ATOM 3486 N N . ALA B 1 188 ? -1.362 6.93 11.891 1 93.12 18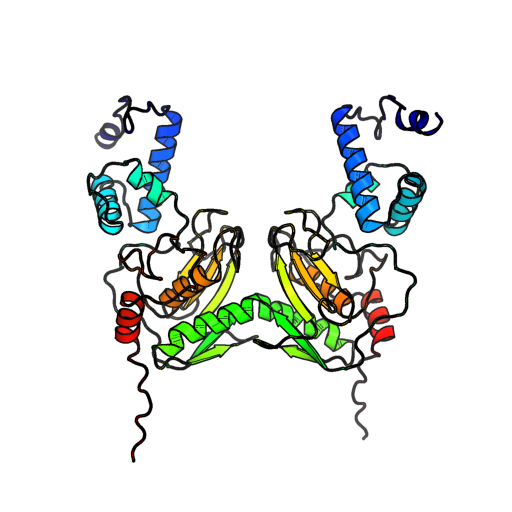8 ALA B N 1
ATOM 3487 C CA . ALA B 1 188 ? -1.186 8.289 12.391 1 93.12 188 ALA B CA 1
ATOM 3488 C C . ALA B 1 188 ? -1.074 9.289 11.242 1 93.12 188 ALA B C 1
ATOM 3490 O O . ALA B 1 188 ? -1.698 10.352 11.273 1 93.12 188 ALA B O 1
ATOM 3491 N N . VAL B 1 189 ? -0.303 8.906 10.281 1 96 189 VAL B N 1
ATOM 3492 C CA . VAL B 1 189 ? -0.1 9.797 9.141 1 96 189 VAL B CA 1
ATOM 3493 C C . VAL B 1 189 ? -1.405 9.945 8.367 1 96 189 VAL B C 1
ATOM 3495 O O . VAL B 1 189 ? -1.741 11.047 7.91 1 96 189 VAL B O 1
ATOM 3498 N N . ALA B 1 190 ? -2.123 8.852 8.234 1 96 190 ALA B N 1
ATOM 3499 C CA . ALA B 1 190 ? -3.393 8.898 7.512 1 96 190 ALA B CA 1
ATOM 3500 C C . ALA B 1 190 ? -4.387 9.82 8.203 1 96 190 ALA B C 1
ATOM 3502 O O . ALA B 1 190 ? -5.07 10.609 7.551 1 96 190 ALA B O 1
ATOM 3503 N N . ILE B 1 191 ? -4.496 9.781 9.5 1 97 191 ILE B N 1
ATOM 3504 C CA . ILE B 1 191 ? -5.395 10.672 10.234 1 97 191 ILE B CA 1
ATOM 3505 C C . ILE B 1 191 ? -5.023 12.125 9.945 1 97 191 ILE B C 1
ATOM 3507 O O . ILE B 1 191 ? -5.898 12.953 9.672 1 97 191 ILE B O 1
ATOM 3511 N N . HIS B 1 192 ? -3.77 12.375 10 1 97.56 192 HIS B N 1
ATOM 3512 C CA . HIS B 1 192 ? -3.258 13.711 9.734 1 97.56 192 HIS B CA 1
ATOM 3513 C C . HIS B 1 192 ? -3.65 14.188 8.344 1 97.56 192 HIS B C 1
ATOM 3515 O O . HIS B 1 192 ? -4.215 15.273 8.195 1 97.56 192 HIS B O 1
ATOM 3521 N N . GLU B 1 193 ? -3.383 13.305 7.309 1 98 193 GLU B N 1
ATOM 3522 C CA . GLU B 1 193 ? -3.654 13.703 5.93 1 98 193 GLU B CA 1
ATOM 3523 C C . GLU B 1 193 ? -5.152 13.852 5.688 1 98 193 GLU B C 1
ATOM 3525 O O . GLU B 1 193 ? -5.574 14.719 4.918 1 98 193 GLU B O 1
ATOM 3530 N N . PHE B 1 194 ? -5.934 13.078 6.309 1 97.81 194 PHE B N 1
ATOM 3531 C CA . PHE B 1 194 ? -7.375 13.234 6.184 1 97.81 194 PHE B CA 1
ATOM 3532 C C . PHE B 1 194 ? -7.828 14.555 6.797 1 97.81 194 PHE B C 1
ATOM 3534 O O . PHE B 1 194 ? -8.781 15.18 6.32 1 97.81 194 PHE B O 1
ATOM 3541 N N . GLY B 1 195 ? -7.223 14.953 7.879 1 97.94 195 GLY B N 1
ATOM 3542 C CA . GLY B 1 195 ? -7.5 16.281 8.398 1 97.94 195 GLY B CA 1
ATOM 3543 C C . GLY B 1 195 ? -7.383 17.375 7.352 1 97.94 195 GLY B C 1
ATOM 3544 O O . GLY B 1 195 ? -8.258 18.234 7.242 1 97.94 195 GLY B O 1
ATOM 3545 N N . HIS B 1 196 ? -6.312 17.266 6.609 1 97.31 196 HIS B N 1
ATOM 3546 C CA . HIS B 1 196 ? -6.145 18.219 5.516 1 97.31 196 HIS B CA 1
ATOM 3547 C C . HIS B 1 196 ? -7.25 18.062 4.473 1 97.31 196 HIS B C 1
ATOM 3549 O O . HIS B 1 196 ? -7.801 19.047 3.992 1 97.31 196 HIS B O 1
ATOM 3555 N N . ALA B 1 197 ? -7.508 16.844 4.148 1 97.44 197 ALA B N 1
ATOM 3556 C CA . ALA B 1 197 ? -8.523 16.562 3.139 1 97.44 197 ALA B CA 1
ATOM 3557 C C . ALA B 1 197 ? -9.891 17.094 3.582 1 97.44 197 ALA B C 1
ATOM 3559 O O . ALA B 1 197 ? -10.789 17.281 2.756 1 97.44 197 ALA B O 1
ATOM 3560 N N . LEU B 1 198 ? -10.055 17.312 4.859 1 97.5 198 LEU B N 1
ATOM 3561 C CA . LEU B 1 198 ? -11.297 17.859 5.395 1 97.5 198 LEU B CA 1
ATOM 3562 C C . LEU B 1 198 ? -11.203 19.375 5.574 1 97.5 198 LEU B C 1
ATOM 3564 O O . LEU B 1 198 ? -12.188 20.016 5.926 1 97.5 198 LEU B O 1
ATOM 3568 N N . GLY B 1 199 ? -10.055 19.938 5.426 1 96.38 199 GLY B N 1
ATOM 3569 C CA . GLY B 1 199 ? -9.953 21.375 5.391 1 96.38 199 GLY B CA 1
ATOM 3570 C C . GLY B 1 199 ? -9.07 21.953 6.484 1 96.38 199 GLY B C 1
ATOM 3571 O O . GLY B 1 199 ? -8.844 23.156 6.543 1 96.38 199 GLY B O 1
ATOM 3572 N N . LEU B 1 200 ? -8.5 21.125 7.32 1 96.12 200 LEU B N 1
ATOM 3573 C CA . LEU B 1 200 ? -7.707 21.609 8.445 1 96.12 200 LEU B CA 1
ATOM 3574 C C . LEU B 1 200 ? -6.305 22 7.996 1 96.12 200 LEU B C 1
ATOM 3576 O O . LEU B 1 200 ? -5.711 21.344 7.137 1 96.12 200 LEU B O 1
ATOM 3580 N N . SER B 1 201 ? -5.785 23 8.664 1 94.44 201 SER B N 1
ATOM 3581 C CA . SER B 1 201 ? -4.375 23.375 8.547 1 94.44 201 SER B CA 1
ATOM 3582 C C . SER B 1 201 ? -3.535 22.703 9.625 1 94.44 201 SER B C 1
ATOM 3584 O O . SER B 1 201 ? -4.074 22.062 10.531 1 94.44 201 SER B O 1
ATOM 3586 N N . HIS B 1 202 ? -2.207 22.891 9.516 1 95.88 202 HIS B N 1
ATOM 3587 C CA . HIS B 1 202 ? -1.307 22.375 10.539 1 95.88 202 HIS B CA 1
ATOM 3588 C C . HIS B 1 202 ? -1.538 23.078 11.875 1 95.88 202 HIS B C 1
ATOM 3590 O O . HIS B 1 202 ? -1.997 24.219 11.906 1 95.88 202 HIS B O 1
ATOM 3596 N N . SER B 1 203 ? -1.294 22.406 12.891 1 94.31 203 SER B N 1
ATOM 3597 C CA . SER B 1 203 ? -1.283 22.953 14.242 1 94.31 203 SER B CA 1
ATOM 3598 C C . SER B 1 203 ? 0.142 23.188 14.734 1 94.31 203 SER B C 1
ATOM 3600 O O . SER B 1 203 ? 1.046 22.406 14.422 1 94.31 203 SER B O 1
ATOM 3602 N N . THR B 1 204 ? 0.351 24.172 15.586 1 93.12 204 THR B N 1
ATOM 3603 C CA . THR B 1 204 ? 1.654 24.406 16.188 1 93.12 204 THR B CA 1
ATOM 3604 C C . THR B 1 204 ? 1.807 23.578 17.469 1 93.12 204 THR B C 1
ATOM 3606 O O . THR B 1 204 ? 2.887 23.531 18.062 1 93.12 204 THR B O 1
ATOM 3609 N N . ASP B 1 205 ? 0.738 22.938 17.891 1 94 205 ASP B N 1
ATOM 3610 C CA . ASP B 1 205 ? 0.771 22.062 19.062 1 94 205 ASP B CA 1
ATOM 3611 C C . ASP B 1 205 ? 1.438 20.734 18.734 1 94 205 ASP B C 1
ATOM 3613 O O . ASP B 1 205 ? 0.896 19.938 17.969 1 94 205 ASP B O 1
ATOM 3617 N N . PRO B 1 206 ? 2.584 20.422 19.391 1 92.94 206 PRO B N 1
ATOM 3618 C CA . PRO B 1 206 ? 3.285 19.172 19.062 1 92.94 206 PRO B CA 1
ATOM 3619 C C . PRO B 1 206 ? 2.486 17.938 19.453 1 92.94 206 PRO B C 1
ATOM 3621 O O . PRO B 1 206 ? 2.777 16.828 18.969 1 92.94 206 PRO B O 1
ATOM 3624 N N . GLY B 1 207 ? 1.517 18.109 20.266 1 93 207 GLY B N 1
ATOM 3625 C CA . GLY B 1 207 ? 0.697 16.969 20.672 1 93 207 GLY B CA 1
ATOM 3626 C C . GLY B 1 207 ? -0.491 16.75 19.75 1 93 207 GLY B C 1
ATOM 3627 O O . GLY B 1 207 ? -1.207 15.75 19.906 1 93 207 GLY B O 1
ATOM 3628 N N . ALA B 1 208 ? -0.651 17.609 18.859 1 95.75 208 ALA B N 1
ATOM 3629 C CA . ALA B 1 208 ? -1.791 17.5 17.953 1 95.75 208 ALA B CA 1
ATOM 3630 C C . ALA B 1 208 ? -1.477 16.562 16.781 1 95.75 208 ALA B C 1
ATOM 3632 O O . ALA B 1 208 ? -0.351 16.547 16.281 1 95.75 208 ALA B O 1
ATOM 3633 N N . ILE B 1 209 ? -2.508 15.891 16.281 1 96.56 209 ILE B N 1
ATOM 3634 C CA . ILE B 1 209 ? -2.389 15.078 15.086 1 96.56 209 ILE B CA 1
ATOM 3635 C C . ILE B 1 209 ? -2.006 15.961 13.898 1 96.56 209 ILE B C 1
ATOM 3637 O O . ILE B 1 209 ? -1.274 15.523 13.008 1 96.56 209 ILE B O 1
ATOM 3641 N N . MET B 1 210 ? -2.398 17.203 13.898 1 97.19 210 MET B N 1
ATOM 3642 C CA . MET B 1 210 ? -2.199 18.109 12.766 1 97.19 210 MET B CA 1
ATOM 3643 C C . MET B 1 210 ? -0.849 18.812 12.859 1 97.19 210 MET B C 1
ATOM 3645 O O . MET B 1 210 ? -0.58 19.75 12.109 1 97.19 210 MET B O 1
ATOM 3649 N N . TYR B 1 211 ? -0.013 18.375 13.781 1 96.38 211 TYR B N 1
ATOM 3650 C CA . TYR B 1 211 ? 1.372 18.828 13.797 1 96.38 211 TYR B CA 1
ATOM 3651 C C . TYR B 1 211 ? 2.127 18.328 12.57 1 96.38 211 TYR B C 1
ATOM 3653 O O . TYR B 1 211 ? 1.982 17.172 12.172 1 96.38 211 TYR B O 1
ATOM 3661 N N . PRO B 1 212 ? 2.936 19.172 11.953 1 96.12 212 PRO B N 1
ATOM 3662 C CA . PRO B 1 212 ? 3.461 18.828 10.633 1 96.12 212 PRO B CA 1
ATOM 3663 C C . PRO B 1 212 ? 4.566 17.766 10.695 1 96.12 212 PRO B C 1
ATOM 3665 O O . PRO B 1 212 ? 4.723 16.969 9.766 1 96.12 212 PRO B O 1
ATOM 3668 N N . ALA B 1 213 ? 5.402 17.859 11.719 1 95.31 213 ALA B N 1
ATOM 3669 C CA . ALA B 1 213 ? 6.48 16.875 11.852 1 95.31 213 ALA B CA 1
ATOM 3670 C C . ALA B 1 213 ? 5.98 15.594 12.508 1 95.31 213 ALA B C 1
ATOM 3672 O O . ALA B 1 213 ? 5.184 15.641 13.445 1 95.31 213 ALA B O 1
ATOM 3673 N N . TYR B 1 214 ? 6.473 14.453 11.984 1 94.31 214 TYR B N 1
ATOM 3674 C CA . TYR B 1 214 ? 6.098 13.164 12.562 1 94.31 214 TYR B CA 1
ATOM 3675 C C . TYR B 1 214 ? 6.562 13.062 14.008 1 94.31 214 TYR B C 1
ATOM 3677 O O . TYR B 1 214 ? 7.758 13.164 14.289 1 94.31 214 TYR B O 1
ATOM 3685 N N . ASN B 1 215 ? 5.652 12.93 14.914 1 88.38 215 ASN B N 1
ATOM 3686 C CA . ASN B 1 215 ? 5.961 12.883 16.344 1 88.38 215 ASN B CA 1
ATOM 3687 C C . ASN B 1 215 ? 5.098 11.852 17.062 1 88.38 215 ASN B C 1
ATOM 3689 O O . ASN B 1 215 ? 4.812 12 18.25 1 88.38 215 ASN B O 1
ATOM 3693 N N . PHE B 1 216 ? 4.75 10.836 16.438 1 87.5 216 PHE B N 1
ATOM 3694 C CA . PHE B 1 216 ? 3.871 9.828 17.016 1 87.5 216 PHE B CA 1
ATOM 3695 C C . PHE B 1 216 ? 4.645 8.898 17.938 1 87.5 216 PHE B C 1
ATOM 3697 O O . PHE B 1 216 ? 5.754 8.469 17.609 1 87.5 216 PHE B O 1
ATOM 3704 N N . ASP B 1 217 ? 4.047 8.656 19.109 1 84.81 217 ASP B N 1
ATOM 3705 C CA . ASP B 1 217 ? 4.555 7.688 20.078 1 84.81 217 ASP B CA 1
ATOM 3706 C C . ASP B 1 217 ? 3.924 6.312 19.859 1 84.81 217 ASP B C 1
ATOM 3708 O O . ASP B 1 217 ? 2.721 6.137 20.062 1 84.81 217 ASP B O 1
ATOM 3712 N N . PRO B 1 218 ? 4.758 5.328 19.531 1 82.62 218 PRO B N 1
ATOM 3713 C CA . PRO B 1 218 ? 4.219 4.008 19.203 1 82.62 218 PRO B CA 1
ATOM 3714 C C . PRO B 1 218 ? 3.568 3.318 20.406 1 82.62 218 PRO B C 1
ATOM 3716 O O . PRO B 1 218 ? 2.869 2.314 20.234 1 82.62 218 PRO B O 1
ATOM 3719 N N . ASN B 1 219 ? 3.762 3.84 21.562 1 82.69 219 ASN B N 1
ATOM 3720 C CA . ASN B 1 219 ? 3.188 3.238 22.766 1 82.69 219 ASN B CA 1
ATOM 3721 C C . ASN B 1 219 ? 1.724 3.633 22.938 1 82.69 219 ASN B C 1
ATOM 3723 O O . ASN B 1 219 ? 1.028 3.084 23.797 1 82.69 219 ASN B O 1
ATOM 3727 N N . TYR B 1 220 ? 1.286 4.527 22.156 1 83.62 220 TYR B N 1
ATOM 3728 C CA . TYR B 1 220 ? -0.092 4.996 22.266 1 83.62 220 TYR B CA 1
ATOM 3729 C C . TYR B 1 220 ? -0.823 4.84 20.938 1 83.62 220 TYR B C 1
ATOM 3731 O O . TYR B 1 220 ? -0.199 4.848 19.875 1 83.62 220 TYR B O 1
ATOM 3739 N N . GLU B 1 221 ? -2.135 4.641 21.031 1 85.56 221 GLU B N 1
ATOM 3740 C CA . GLU B 1 221 ? -2.945 4.676 19.812 1 85.56 221 GLU B CA 1
ATOM 3741 C C . GLU B 1 221 ? -3.141 6.109 19.328 1 85.56 221 GLU B C 1
ATOM 3743 O O . GLU B 1 221 ? -3.312 7.027 20.125 1 85.56 221 GLU B O 1
ATOM 3748 N N . PRO B 1 222 ? -3.055 6.25 18.031 1 88.62 222 PRO B N 1
ATOM 3749 C CA . PRO B 1 222 ? -3.311 7.598 17.516 1 88.62 222 PRO B CA 1
ATOM 3750 C C . PRO B 1 222 ? -4.695 8.117 17.891 1 88.62 222 PRO B C 1
ATOM 3752 O O . PRO B 1 222 ? -5.676 7.367 17.828 1 88.62 222 PRO B O 1
ATOM 3755 N N . GLN B 1 223 ? -4.746 9.336 18.344 1 91.69 223 GLN B N 1
ATOM 3756 C CA . GLN B 1 223 ? -5.988 9.992 18.75 1 91.69 223 GLN B CA 1
ATOM 3757 C C . GLN B 1 223 ? -5.973 11.477 18.375 1 91.69 223 GLN B C 1
ATOM 3759 O O . GLN B 1 223 ? -4.902 12.07 18.234 1 91.69 223 GLN B O 1
ATOM 3764 N N . LEU B 1 224 ? -7.145 11.977 18.297 1 96.69 224 LEU B N 1
ATOM 3765 C CA . LEU B 1 224 ? -7.254 13.414 18.078 1 96.69 224 LEU B CA 1
ATOM 3766 C C . LEU B 1 224 ? -6.984 14.188 19.359 1 96.69 224 LEU B C 1
ATOM 3768 O O . LEU B 1 224 ? -7.465 13.797 20.438 1 96.69 224 LEU B O 1
ATOM 3772 N N . SER B 1 225 ? -6.23 15.18 19.219 1 96 225 SER B N 1
ATOM 3773 C CA . SER B 1 225 ? -6.035 16.078 20.344 1 96 225 SER B CA 1
ATOM 3774 C C . SER B 1 225 ? -7.223 17.016 20.531 1 96 225 SER B C 1
ATOM 3776 O O . SER B 1 225 ? -8.094 17.094 19.656 1 96 225 SER B O 1
ATOM 3778 N N . PHE B 1 226 ? -7.188 17.734 21.656 1 95.75 226 PHE B N 1
ATOM 3779 C CA . PHE B 1 226 ? -8.211 18.75 21.875 1 95.75 226 PHE B CA 1
ATOM 3780 C C . PHE B 1 226 ? -8.188 19.797 20.766 1 95.75 226 PHE B C 1
ATOM 3782 O O . PHE B 1 226 ? -9.234 20.219 20.281 1 95.75 226 PHE B O 1
ATOM 3789 N N . ASP B 1 227 ? -7.023 20.188 20.391 1 96.56 227 ASP B N 1
ATOM 3790 C CA . ASP B 1 227 ? -6.852 21.172 19.328 1 96.56 227 ASP B CA 1
ATOM 3791 C C . ASP B 1 227 ? -7.434 20.656 18.016 1 96.56 227 ASP B C 1
ATOM 3793 O O . ASP B 1 227 ? -8.117 21.391 17.297 1 96.56 227 ASP B O 1
ATOM 3797 N N . ASP B 1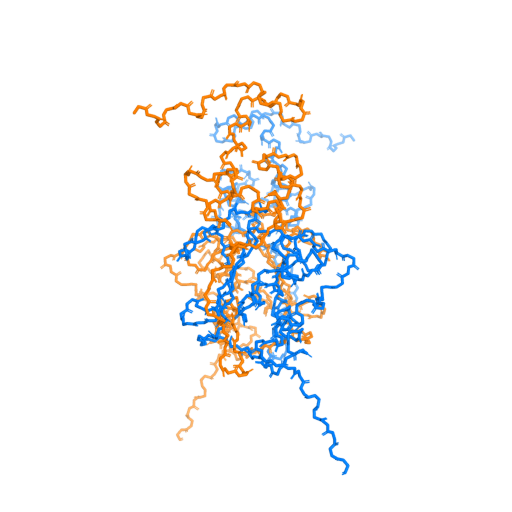 228 ? -7.227 19.438 17.703 1 97.69 228 ASP B N 1
ATOM 3798 C CA . ASP B 1 228 ? -7.766 18.828 16.484 1 97.69 228 ASP B CA 1
ATOM 3799 C C . ASP B 1 228 ? -9.289 18.859 16.484 1 97.69 228 ASP B C 1
ATOM 3801 O O . ASP B 1 228 ? -9.906 19.266 15.492 1 97.69 228 ASP B O 1
ATOM 3805 N N . VAL B 1 229 ? -9.836 18.5 17.594 1 97.5 229 VAL B N 1
ATOM 3806 C CA . VAL B 1 229 ? -11.289 18.422 17.734 1 97.5 229 VAL B CA 1
ATOM 3807 C C . VAL B 1 229 ? -11.898 19.812 17.609 1 97.5 229 VAL B C 1
ATOM 3809 O O . VAL B 1 229 ? -12.859 20.016 16.859 1 97.5 229 VAL B O 1
ATOM 3812 N N . GLU B 1 230 ? -11.359 20.734 18.328 1 97.19 230 GLU B N 1
ATOM 3813 C CA . GLU B 1 230 ? -11.867 22.094 18.297 1 97.19 230 GLU B CA 1
ATOM 3814 C C . GLU B 1 230 ? -11.836 22.672 16.875 1 97.19 230 GLU B C 1
ATOM 3816 O O . GLU B 1 230 ? -12.812 23.266 16.422 1 97.19 230 GLU B O 1
ATOM 3821 N N . ASN B 1 231 ? -10.812 22.469 16.203 1 96.38 231 ASN B N 1
ATOM 3822 C CA . ASN B 1 231 ? -10.633 23.078 14.883 1 96.38 231 ASN B CA 1
ATOM 3823 C C . ASN B 1 231 ? -11.539 22.438 13.836 1 96.38 231 ASN B C 1
ATOM 3825 O O . ASN B 1 231 ? -12.078 23.125 12.969 1 96.38 231 ASN B O 1
ATOM 3829 N N . ILE B 1 232 ? -11.672 21.094 13.891 1 97.31 232 ILE B N 1
ATOM 3830 C CA . ILE B 1 232 ? -12.531 20.453 12.898 1 97.31 232 ILE B CA 1
ATOM 3831 C C . ILE B 1 232 ? -13.992 20.828 13.172 1 97.31 232 ILE B C 1
ATOM 3833 O O . ILE B 1 232 ? -14.789 20.953 12.242 1 97.31 232 ILE B O 1
ATOM 3837 N N . GLN B 1 233 ? -14.359 21.047 14.414 1 96.94 233 GLN B N 1
ATOM 3838 C CA . GLN B 1 233 ? -15.734 21.375 14.766 1 96.94 233 GLN B CA 1
ATOM 3839 C C . GLN B 1 233 ? -16.062 22.812 14.383 1 96.94 233 GLN B C 1
ATOM 3841 O O . GLN B 1 233 ? -17.219 23.156 14.148 1 96.94 233 GLN B O 1
ATOM 3846 N N . LYS B 1 234 ? -15.078 23.609 14.344 1 95.88 234 LYS B N 1
ATOM 3847 C CA . LYS B 1 234 ? -15.289 24.953 13.805 1 95.88 234 LYS B CA 1
ATOM 3848 C C . LYS B 1 234 ? -15.703 24.891 12.336 1 95.88 234 LYS B C 1
ATOM 3850 O O . LYS B 1 234 ? -16.438 25.766 11.859 1 95.88 234 LYS B O 1
ATOM 3855 N N . LEU B 1 235 ? -15.297 23.844 11.617 1 95.5 235 LEU B N 1
ATOM 3856 C CA . LEU B 1 235 ? -15.586 23.703 10.195 1 95.5 235 LEU B CA 1
ATOM 3857 C C . LEU B 1 235 ? -16.922 23.016 9.969 1 95.5 235 LEU B C 1
ATOM 3859 O O . LEU B 1 235 ? -17.688 23.406 9.086 1 95.5 235 LEU B O 1
ATOM 3863 N N . TYR B 1 236 ? -17.219 21.969 10.75 1 96.62 236 TYR B N 1
ATOM 3864 C CA . TYR B 1 236 ? -18.328 21.094 10.383 1 96.62 236 TYR B CA 1
ATOM 3865 C C . TYR B 1 236 ? -19.359 21.031 11.5 1 96.62 236 TYR B C 1
ATOM 3867 O O . TYR B 1 236 ? -20.438 20.469 11.32 1 96.62 236 TYR B O 1
ATOM 3875 N N . GLY B 1 237 ? -19.094 21.562 12.68 1 95.38 237 GLY B N 1
ATOM 3876 C CA . GLY B 1 237 ? -20 21.484 13.812 1 95.38 237 GLY B CA 1
ATOM 3877 C C . GLY B 1 237 ? -19.766 20.266 14.688 1 95.38 237 GLY B C 1
ATOM 3878 O O . GLY B 1 237 ? -18.984 19.391 14.328 1 95.38 237 GLY B O 1
ATOM 3879 N N . GLU B 1 238 ? -20.406 20.25 15.891 1 93.25 238 GLU B N 1
ATOM 3880 C CA . GLU B 1 238 ? -20.281 19.141 16.844 1 93.25 238 GLU B CA 1
ATOM 3881 C C . GLU B 1 238 ? -21.297 18.047 16.531 1 93.25 238 GLU B C 1
ATOM 3883 O O . GLU B 1 238 ? -22.344 18.312 15.922 1 93.25 238 GLU B O 1
ATOM 3888 N N . LEU B 1 239 ? -20.812 16.812 16.844 1 86.19 239 LEU B N 1
ATOM 3889 C CA . LEU B 1 239 ? -21.734 15.703 16.734 1 86.19 239 LEU B CA 1
ATOM 3890 C C . LEU B 1 239 ? -22.906 15.867 17.688 1 86.19 239 LEU B C 1
ATOM 3892 O O . LEU B 1 239 ? -22.703 16.047 18.891 1 86.19 239 LEU B O 1
ATOM 3896 N N . LEU B 1 240 ? -24.141 16.297 17.312 1 73.94 240 LEU B N 1
ATOM 3897 C CA . LEU B 1 240 ? -25.312 16.484 18.172 1 73.94 240 LEU B CA 1
ATOM 3898 C C . LEU B 1 240 ? -25.891 15.141 18.609 1 73.94 240 LEU B C 1
ATOM 3900 O O . LEU B 1 240 ? -26.047 14.234 17.781 1 73.94 240 LEU B O 1
ATOM 3904 N N . LEU B 1 241 ? -25.438 14.57 19.766 1 60.25 241 LEU B N 1
ATOM 3905 C CA . LEU B 1 241 ? -26.156 13.406 20.281 1 60.25 241 LEU B CA 1
ATOM 3906 C C . LEU B 1 241 ? -27.656 13.602 20.172 1 60.25 241 LEU B C 1
ATOM 3908 O O . LEU B 1 241 ? -28.156 14.711 20.391 1 60.25 241 LEU B O 1
ATOM 3912 N N . ASP B 1 242 ? -28.312 13.031 19.25 1 51.59 242 ASP B N 1
ATOM 3913 C CA . ASP B 1 242 ? -29.781 13.07 19.375 1 51.59 242 ASP B CA 1
ATOM 3914 C C . ASP B 1 242 ? -30.203 13.078 20.828 1 51.59 242 ASP B C 1
ATOM 3916 O O . ASP B 1 242 ? -29.891 12.156 21.578 1 51.59 242 ASP B O 1
ATOM 3920 N N . THR B 1 243 ? -30.281 14.203 21.531 1 46.25 243 THR B N 1
ATOM 3921 C CA . THR B 1 243 ? -31.078 14.281 22.75 1 46.25 243 THR B CA 1
ATOM 3922 C C . THR B 1 243 ? -32.375 13.516 22.594 1 46.25 243 THR B C 1
ATOM 3924 O O . THR B 1 243 ? -33.094 13.68 21.578 1 46.25 243 THR B O 1
ATOM 3927 N N . PHE B 1 244 ? -32.625 12.359 23.188 1 40.72 244 PHE B N 1
ATOM 3928 C CA . PHE B 1 244 ? -33.938 11.789 23.484 1 40.72 244 PHE B CA 1
ATOM 3929 C C . PHE B 1 244 ? -34.906 12.891 23.875 1 40.72 244 PHE B C 1
ATOM 3931 O O . PHE B 1 244 ? -34.656 13.664 24.797 1 40.72 244 PHE B O 1
ATOM 3938 N N . ASP B 1 245 ? -35.781 13.438 23.141 1 32.62 245 ASP B N 1
ATOM 3939 C CA . ASP B 1 245 ? -37.094 13.844 23.672 1 32.62 245 ASP B CA 1
ATOM 3940 C C . ASP B 1 245 ? -37.75 12.727 24.469 1 32.62 245 ASP B C 1
ATOM 3942 O O . ASP B 1 245 ? -38 11.648 23.938 1 32.62 245 ASP B O 1
ATOM 3946 N N . ALA B 1 246 ? -37.844 12.82 25.781 1 26.45 246 ALA B N 1
ATOM 3947 C CA . ALA B 1 246 ? -38.906 12.273 26.641 1 26.45 246 ALA B CA 1
ATOM 3948 C C . ALA B 1 246 ? -40.219 12.961 26.375 1 26.45 246 ALA B C 1
ATOM 3950 O O . ALA B 1 246 ? -40.281 14.188 26.234 1 26.45 246 ALA B O 1
#

Nearest PDB structures (foldseek):
  2woa-assembly3_C  TM=9.429E-01  e=5.517E-17  Homo sapiens
  3uvc-assembly2_B  TM=9.378E-01  e=1.900E-16  Homo sapiens
  5i0l-assembly2_B  TM=9.349E-01  e=2.996E-16  Homo sapiens
  4i03-assembly1_A  TM=8.764E-01  e=2.164E-16  Homo sapiens
  4l19-assembly2_B  TM=8.491E-01  e=9.910E-17  Homo sapiens

Organism: Neolamprologus brichardi (NCBI:txid32507)

Radius of gyration: 27.73 Å; Cα contacts (8 Å, |Δi|>4): 773; chains: 2; bounding box: 78×82×52 Å

Solvent-accessible surface area (backbone atoms only — not comparable to full-atom values): 27826 Å² total; per-residue (Å²): 126,78,87,70,56,76,87,55,76,76,65,80,59,48,56,93,73,46,72,53,53,70,66,57,44,53,51,48,50,52,49,50,52,53,49,34,37,62,33,59,66,52,55,96,87,43,59,46,60,47,40,20,51,51,25,48,52,73,71,43,80,59,77,35,62,89,41,73,69,54,50,53,59,69,60,43,33,20,51,58,60,51,76,57,78,76,91,61,79,90,43,56,69,93,64,48,72,44,36,29,26,49,55,67,56,35,51,51,52,52,44,49,46,61,56,32,69,51,20,64,46,42,75,43,85,39,64,87,62,91,41,55,25,40,37,45,72,41,63,42,69,76,85,76,90,68,59,38,73,42,62,62,35,38,47,29,38,46,28,45,39,57,71,89,66,17,13,22,33,43,34,34,48,56,39,61,67,21,87,66,69,71,68,47,50,46,61,52,52,47,43,31,35,47,40,22,25,55,36,49,70,71,40,71,47,78,77,27,50,35,24,52,56,70,70,82,57,67,91,52,80,81,61,78,24,72,67,47,49,54,55,53,26,73,74,66,31,66,49,73,69,79,72,77,81,129,127,81,85,69,60,75,84,55,75,74,63,81,56,52,54,93,73,45,72,53,53,70,68,58,44,53,51,49,51,51,50,50,51,52,48,34,36,61,32,58,67,51,53,96,87,43,60,47,60,47,41,20,51,52,25,48,52,73,70,44,80,60,76,35,63,87,41,72,69,55,51,54,58,69,61,42,32,20,50,58,60,52,76,57,78,73,91,61,80,90,44,56,67,94,62,48,73,44,36,30,26,50,56,68,55,36,51,51,52,50,44,50,47,61,56,32,68,51,19,66,45,41,76,43,87,38,63,86,60,92,43,54,24,39,36,45,71,42,63,40,69,77,86,78,90,68,58,37,74,42,63,62,35,39,46,29,39,45,26,45,39,56,71,88,65,18,14,23,32,42,34,33,49,57,40,61,69,22,87,66,68,72,68,47,51,46,62,53,52,47,43,30,34,47,39,22,25,55,36,51,71,70,40,72,46,78,78,27,51,38,22,52,56,69,70,82,56,69,90,52,79,81,62,77,24,70,67,46,49,54,56,52,26,74,74,67,32,65,50,73,70,80,73,78,82,128

pLDDT: mean 83.76, std 18.53, range [22.61, 98.0]